Protein AF-0000000067984479 (afdb_homodimer)

Organism: Pisum sativum (NCBI:txid3888)

Secondary structure (DSSP, 8-state):
-GGGG---TTBPPEEEEEEETTEEEEEEPPPSS-BHHHHHTSTTGGGG--HHHHHHHHHHHHHHHHIIIIISSSEEE-S---GGGEEE-TT--EEE---TT-EEE-TT--EEE-SEEEEETTT--HHHHHH-EEEHHHHHHHHHHHHHHHHHT--STT---TTT-B-HHHHHHHHHHTT-GGGGS-GGGTTSPPPHHHHHHHHHHHHHTBSSGGGSPPHHHHHHHHH--SPPPPP-PBTT-B--------------------------------/-GGGG---TTBPPEEEEEEETTEEEEEEPPPSS-BHHHHHTSTTGGGG--HHHHHHHHHHHHHHHHIIIIISSSEEE-S---GGGEEE-TT--EEE---TT-EEE-TT--EEE-SEEEEETTT--HHHHHH-EEEHHHHHHHHHHHHHHHHHT--STT---TTT-B-HHHHHHHHHHTT-GGGGS-GGGTTSPPPHHHHHHHHHHHHHTBSSGGGSPPHHHHHHHHH--SPPPPP-PBTT-B--------------------------------

Foldseek 3Di:
DVVQPDDDPQAFHFPDWDDDPNWIDTDTDDAPFAFQLVQLQDPPSVVVQDPVLLLQQLLSVLVVLCCCQPVDPWNKAQLEDARRQWGAHPVGHTHGHDSRVMDTDDDPDFKDADPDQDYDPQQAAPCCVPGRMDGSLRVLQSSLQRLLCNFQSDHQPPDQPPVAQWGSLLVCVVCVVVVNNVVSGHPVQPPHDDDPLSVLSSQLSLQSQARDSVSHDHSVVSSCSSPHDDDDDGHDRGGPTHDPCPVPPPPPPPPPPPPPPPPPPPDPPPPDDD/DVVQPDDDPQAFHFPDWDDDPNWIDTDTDDAPFAFQLVQLQDPPSVVVQDPVLLLQQLLSVLVVLCCCCPVDPWNKAQLEDARRQWGAHPVGHTHGHDSRVMDTDDDPDFKDADPDQDYDPQQAAPCCVPGRMDGSLRVLQSSLQRLLCNFQSDHQPPDQPPVAQWGSLLVCVVCVVVVNNNVSGHPVQPPHDDDPLSVLSSQLSLQSQARDSVSHDHSVVSSCSSPHDDDDDGHDRGGPTHDPCPVPPPPPPPPPPPPPPPPPPPDPPPPDDD

pLDDT: mean 80.52, std 23.05, range [19.08, 98.81]

Nearest PDB structures (foldseek):
  4q5j-assembly1_A  TM=9.055E-01  e=5.751E-19  Arabidopsis thaliana
  4oh4-assembly1_A  TM=8.997E-01  e=2.275E-18  Arabidopsis thaliana
  4oh4-assembly2_B  TM=9.023E-01  e=2.722E-18  Arabidopsis thaliana
  4q5j-assembly2_B  TM=9.015E-01  e=1.844E-17  Arabidopsis thaliana
  3hgk-assembly3_C  TM=8.272E-01  e=3.779E-17  Solanum pimpinellifolium

Structure (mmCIF, N/CA/C/O backbone):
data_AF-0000000067984479-model_v1
#
loop_
_entity.id
_entity.type
_entity.pdbx_description
1 polymer 'non-specific serine/threonine protein kinase'
#
loop_
_atom_site.group_PDB
_atom_site.id
_atom_site.type_symbol
_atom_site.label_atom_id
_atom_site.label_alt_id
_atom_site.label_comp_id
_atom_site.label_asym_id
_atom_site.label_entity_id
_atom_site.label_seq_id
_atom_site.pdbx_PDB_ins_code
_atom_site.Cartn_x
_atom_site.Cartn_y
_atom_site.Cartn_z
_atom_site.occupancy
_atom_site.B_iso_or_equiv
_atom_site.auth_seq_id
_atom_site.auth_comp_id
_atom_site.auth_asym_id
_atom_site.auth_atom_id
_atom_site.pdbx_PDB_model_num
ATOM 1 N N . MET A 1 1 ? -10.445 -18.578 15.438 1 46.03 1 MET A N 1
ATOM 2 C CA . MET A 1 1 ? -11.156 -19.844 15.523 1 46.03 1 MET A CA 1
ATOM 3 C C . MET A 1 1 ? -11.531 -20.359 14.141 1 46.03 1 MET A C 1
ATOM 5 O O . MET A 1 1 ? -11.406 -21.562 13.859 1 46.03 1 MET A O 1
ATOM 9 N N . LEU A 1 2 ? -12.117 -19.531 13.297 1 50.09 2 LEU A N 1
ATOM 10 C CA . LEU A 1 2 ? -12.797 -19.953 12.086 1 50.09 2 LEU A CA 1
ATOM 11 C C . LEU A 1 2 ? -11.812 -20.547 11.086 1 50.09 2 LEU A C 1
ATOM 13 O O . LEU A 1 2 ? -12.125 -21.516 10.406 1 50.09 2 LEU A O 1
ATOM 17 N N . MET A 1 3 ? -10.586 -20.188 11.195 1 56.75 3 MET A N 1
ATOM 18 C CA . MET A 1 3 ? -9.688 -20.703 10.164 1 56.75 3 MET A CA 1
ATOM 19 C C . MET A 1 3 ? -9.203 -22.109 10.516 1 56.75 3 MET A C 1
ATOM 21 O O . MET A 1 3 ? -8.703 -22.828 9.648 1 56.75 3 MET A O 1
ATOM 25 N N . ALA A 1 4 ? -9.43 -22.484 11.703 1 58.44 4 ALA A N 1
ATOM 26 C CA . ALA A 1 4 ? -8.922 -23.766 12.188 1 58.44 4 ALA A CA 1
ATOM 27 C C . ALA A 1 4 ? -9.641 -24.922 11.508 1 58.44 4 ALA A C 1
ATOM 29 O O . ALA A 1 4 ? -9.148 -26.062 11.531 1 58.44 4 ALA A O 1
ATOM 30 N N . LYS A 1 5 ? -10.625 -24.641 10.727 1 66.25 5 LYS A N 1
ATOM 31 C CA . LYS A 1 5 ? -11.375 -25.766 10.188 1 66.25 5 LYS A CA 1
ATOM 32 C C . LYS A 1 5 ? -11.117 -25.938 8.695 1 66.25 5 LYS A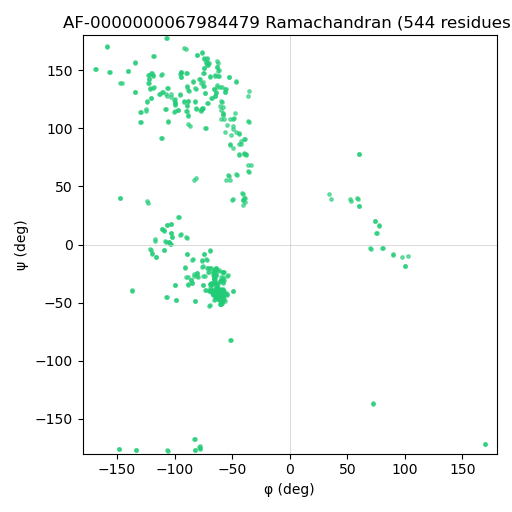 C 1
ATOM 34 O O . LYS A 1 5 ? -11.781 -26.734 8.031 1 66.25 5 LYS A O 1
ATOM 39 N N . LEU A 1 6 ? -10.172 -25.281 8.266 1 74 6 LEU A N 1
ATOM 40 C CA . LEU A 1 6 ? -9.883 -25.406 6.84 1 74 6 LEU A CA 1
ATOM 41 C C . LEU A 1 6 ? -9.062 -26.656 6.555 1 74 6 LEU A C 1
ATOM 43 O O . LEU A 1 6 ? -8.031 -26.875 7.191 1 74 6 LEU A O 1
ATOM 47 N N . GLN A 1 7 ? -9.695 -27.625 5.707 1 77.81 7 GLN A N 1
ATOM 48 C CA . GLN A 1 7 ? -8.969 -28.828 5.289 1 77.81 7 GLN A CA 1
ATOM 49 C C . GLN A 1 7 ? -8.969 -28.953 3.768 1 77.81 7 GLN A C 1
ATOM 51 O O . GLN A 1 7 ? -10.031 -29.031 3.146 1 77.81 7 GLN A O 1
ATOM 56 N N . HIS A 1 8 ? -7.879 -28.891 3.254 1 84.56 8 HIS A N 1
ATOM 57 C CA . HIS A 1 8 ? -7.664 -29.062 1.821 1 84.56 8 HIS A CA 1
ATOM 58 C C . HIS A 1 8 ? -6.23 -29.484 1.523 1 84.56 8 HIS A C 1
ATOM 60 O O . HIS A 1 8 ? -5.297 -29.047 2.205 1 84.56 8 HIS A O 1
ATOM 66 N N . ARG A 1 9 ? -6.078 -30.234 0.486 1 87.19 9 ARG A N 1
ATOM 67 C CA . ARG A 1 9 ? -4.773 -30.797 0.18 1 87.19 9 ARG A CA 1
ATOM 68 C C . ARG A 1 9 ? -3.766 -29.719 -0.174 1 87.19 9 ARG A C 1
ATOM 70 O O . ARG A 1 9 ? -2.557 -29.906 -0.047 1 87.19 9 ARG A O 1
ATOM 77 N N . ASN A 1 10 ? -4.215 -28.594 -0.599 1 91.19 10 ASN A N 1
ATOM 78 C CA . ASN A 1 10 ? -3.311 -27.516 -1.013 1 91.19 10 ASN A CA 1
ATOM 79 C C . ASN A 1 10 ? -3.277 -26.391 0.01 1 91.19 10 ASN A C 1
ATOM 81 O O . ASN A 1 10 ? -2.873 -25.266 -0.31 1 91.19 10 ASN A O 1
ATOM 85 N N . LEU A 1 11 ? -3.729 -26.625 1.222 1 88.69 11 LEU A N 1
ATOM 86 C CA . LEU A 1 11 ? -3.619 -25.719 2.352 1 88.69 11 LEU A CA 1
ATOM 87 C C . LEU A 1 11 ? -2.887 -26.375 3.516 1 88.69 11 LEU A C 1
ATOM 89 O O . LEU A 1 11 ? -3.07 -27.562 3.777 1 88.69 11 LEU A O 1
ATOM 93 N N . VAL A 1 12 ? -2.115 -25.516 4.133 1 86.56 12 VAL A N 1
ATOM 94 C CA . VAL A 1 12 ? -1.532 -26.047 5.359 1 86.56 12 VAL A CA 1
ATOM 95 C C . VAL A 1 12 ? -2.621 -26.234 6.414 1 86.56 12 VAL A C 1
ATOM 97 O O . VAL A 1 12 ? -3.57 -25.438 6.477 1 86.56 12 VAL A O 1
ATOM 100 N N . LYS A 1 13 ? -2.408 -27.219 7.109 1 77.31 13 LYS A N 1
ATOM 101 C CA . LYS A 1 13 ? -3.357 -27.453 8.195 1 77.31 13 LYS A CA 1
ATOM 102 C C . LYS A 1 13 ? -3.109 -26.484 9.352 1 77.31 13 LYS A C 1
ATOM 104 O O . LYS A 1 13 ? -1.99 -26.391 9.859 1 77.31 13 LYS A O 1
ATOM 109 N N . LEU A 1 14 ? -4.137 -25.656 9.617 1 73.44 14 LEU A N 1
ATOM 110 C CA . LEU A 1 14 ? -4.027 -24.75 10.758 1 73.44 14 LEU A CA 1
ATOM 111 C C . LEU A 1 14 ? -4.254 -25.516 12.07 1 73.44 14 LEU A C 1
ATOM 113 O O . LEU A 1 14 ? -5.301 -26.125 12.258 1 73.44 14 LEU A O 1
ATOM 117 N N . LEU A 1 15 ? -3.256 -25.562 12.898 1 71.25 15 LEU A N 1
ATOM 118 C CA . LEU A 1 15 ? -3.322 -26.312 14.141 1 71.25 15 LEU A CA 1
ATOM 119 C C . LEU A 1 15 ? -3.883 -25.453 15.273 1 71.25 15 LEU A C 1
ATOM 121 O O . LEU A 1 15 ? -4.512 -25.984 16.203 1 71.25 15 LEU A O 1
ATOM 125 N N . GLY A 1 16 ? -3.576 -24.125 15.266 1 64.69 16 GLY A N 1
ATOM 126 C CA . GLY A 1 16 ? -4.066 -23.234 16.312 1 64.69 16 GLY A CA 1
ATOM 127 C C . GLY A 1 16 ? -3.85 -21.766 15.992 1 64.69 16 GLY A C 1
ATOM 128 O O . GLY A 1 16 ? -3.23 -21.422 14.984 1 64.69 16 GLY A O 1
ATOM 129 N N . CYS A 1 17 ? -4.801 -20.953 16.562 1 61.59 17 CYS A N 1
ATOM 130 C CA . CYS A 1 17 ? -4.664 -19.5 16.406 1 61.59 17 CYS A CA 1
ATOM 131 C C . CYS A 1 17 ? -4.633 -18.797 17.75 1 61.59 17 CYS A C 1
ATOM 133 O O . CYS A 1 17 ? -5.324 -19.219 18.688 1 61.59 17 CYS A O 1
ATOM 135 N N . SER A 1 18 ? -3.561 -18.078 17.953 1 59.88 18 SER A N 1
ATOM 136 C CA . SER A 1 18 ? -3.541 -17.234 19.141 1 59.88 18 SER A CA 1
ATOM 137 C C . SER A 1 18 ? -3.691 -15.766 18.766 1 59.88 18 SER A C 1
ATOM 139 O O . SER A 1 18 ? -3.145 -15.312 17.766 1 59.88 18 SER A O 1
ATOM 141 N N . ILE A 1 19 ? -4.797 -15.148 19.219 1 56.5 19 ILE A N 1
ATOM 142 C CA . ILE A 1 19 ? -4.996 -13.727 18.969 1 56.5 19 ILE A CA 1
ATOM 143 C C . ILE A 1 19 ? -4.332 -12.898 20.062 1 56.5 19 ILE A C 1
ATOM 145 O O . ILE A 1 19 ? -4.578 -13.125 21.25 1 56.5 19 ILE A O 1
ATOM 149 N N . HIS A 1 20 ? -3.221 -12.383 19.719 1 50.66 20 HIS A N 1
ATOM 150 C CA . HIS A 1 20 ? -2.625 -11.445 20.672 1 50.66 20 HIS A CA 1
ATOM 151 C C . HIS A 1 20 ? -2.738 -10.008 20.172 1 50.66 20 HIS A C 1
ATOM 153 O O . HIS A 1 20 ? -2.131 -9.648 19.156 1 50.66 20 HIS A O 1
ATOM 159 N N . GLN A 1 21 ? -3.205 -9.023 20.859 1 45.97 21 GLN A N 1
ATOM 160 C CA . GLN A 1 21 ? -3.33 -7.598 20.594 1 45.97 21 GLN A CA 1
ATOM 161 C C . GLN A 1 21 ? -3.604 -7.328 19.125 1 45.97 21 GLN A C 1
ATOM 163 O O . GLN A 1 21 ? -2.832 -6.633 18.453 1 45.97 21 GLN A O 1
ATOM 168 N N . GLU A 1 22 ? -4.355 -7.91 18.438 1 52.91 22 GLU A N 1
ATOM 169 C CA . GLU A 1 22 ? -4.934 -7.691 17.109 1 52.91 22 GLU A CA 1
ATOM 170 C C . GLU A 1 22 ? -4.18 -8.469 16.047 1 52.91 22 GLU A C 1
ATOM 172 O O . GLU A 1 22 ? -4.52 -8.406 14.859 1 52.91 22 GLU A O 1
ATOM 177 N N . GLU A 1 23 ? -3.061 -8.938 16.594 1 52.47 23 GLU A N 1
ATOM 178 C CA . GLU A 1 23 ? -2.328 -9.75 15.633 1 52.47 23 GLU A CA 1
ATOM 179 C C . GLU A 1 23 ? -2.664 -11.234 15.797 1 52.47 23 GLU A C 1
ATOM 181 O O . GLU A 1 23 ? -2.828 -11.719 16.922 1 52.47 23 GLU A O 1
ATOM 186 N N . LYS A 1 24 ? -2.984 -11.836 14.805 1 59 24 LYS A N 1
ATOM 187 C CA . LYS A 1 24 ? -3.291 -13.266 14.781 1 59 24 LYS A CA 1
ATOM 188 C C . LYS A 1 24 ? -2.033 -14.094 14.547 1 59 24 LYS A C 1
ATOM 190 O O . LYS A 1 24 ? -1.243 -13.797 13.648 1 59 24 LYS A O 1
ATOM 195 N N . LEU A 1 25 ? -1.608 -14.867 15.703 1 60.25 25 LEU A N 1
ATOM 196 C CA . LEU A 1 25 ? -0.539 -15.844 15.508 1 60.25 25 LEU A CA 1
ATOM 197 C C . LEU A 1 25 ? -1.104 -17.203 15.117 1 60.25 25 LEU A C 1
ATOM 199 O O . LEU A 1 25 ? -1.985 -17.734 15.797 1 60.25 25 LEU A O 1
ATOM 203 N N . LEU A 1 26 ? -0.804 -17.672 13.859 1 66.56 26 LEU A N 1
ATOM 204 C CA . LEU A 1 26 ? -1.312 -18.938 13.336 1 66.56 26 LEU A CA 1
ATOM 205 C C . LEU A 1 26 ? -0.267 -20.031 13.461 1 66.56 26 LEU A C 1
ATOM 207 O O . LEU A 1 26 ? 0.923 -19.797 13.25 1 66.56 26 LEU A O 1
ATOM 211 N N . ILE A 1 27 ? -0.651 -21.109 14.18 1 68.56 27 ILE A N 1
ATOM 212 C CA . ILE A 1 27 ? 0.199 -22.281 14.258 1 68.56 27 ILE A CA 1
ATOM 213 C C . ILE A 1 27 ? -0.255 -23.312 13.227 1 68.56 27 ILE A C 1
ATOM 215 O O . ILE A 1 27 ? -1.434 -23.688 13.18 1 68.56 27 ILE A O 1
ATOM 219 N N . TYR A 1 28 ? 0.717 -23.562 12.242 1 68.06 28 TYR A N 1
ATOM 220 C CA . TYR A 1 28 ? 0.349 -24.547 11.234 1 68.06 28 TYR A CA 1
ATOM 221 C C . TYR A 1 28 ? 1.31 -25.734 11.25 1 68.06 28 TYR A C 1
ATOM 223 O O . TYR A 1 28 ? 2.34 -25.688 11.93 1 68.06 28 TYR A O 1
ATOM 231 N N . GLU A 1 29 ? 0.928 -26.844 10.68 1 71.94 29 GLU A N 1
ATOM 232 C CA . GLU A 1 29 ? 1.737 -28.047 10.562 1 71.94 29 GLU A CA 1
ATOM 233 C C . GLU A 1 29 ? 3.096 -27.75 9.938 1 71.94 29 GLU A C 1
ATOM 235 O O . GLU A 1 29 ? 3.227 -26.812 9.148 1 71.94 29 GLU A O 1
ATOM 240 N N . LEU A 1 30 ? 4.109 -28.469 10.43 1 68.81 30 LEU A N 1
ATOM 241 C CA . LEU A 1 30 ? 5.457 -28.328 9.891 1 68.81 30 LEU A CA 1
A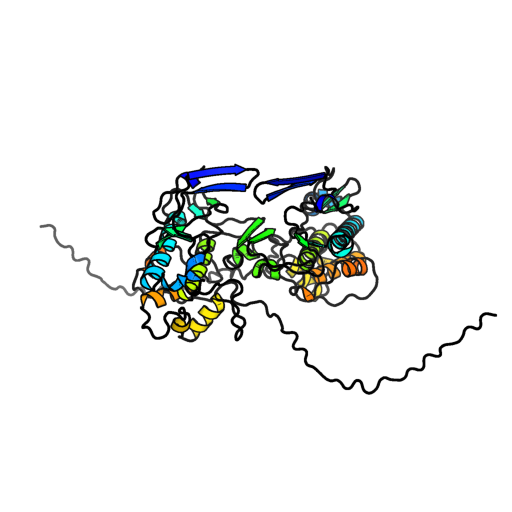TOM 242 C C . LEU A 1 30 ? 5.539 -28.859 8.469 1 68.81 30 LEU A C 1
ATOM 244 O O . LEU A 1 30 ? 5.027 -29.938 8.172 1 68.81 30 LEU A O 1
ATOM 248 N N . MET A 1 31 ? 5.98 -28.109 7.629 1 70.5 31 MET A N 1
ATOM 249 C CA . MET A 1 31 ? 6.203 -28.531 6.25 1 70.5 31 MET A CA 1
ATOM 250 C C . MET A 1 31 ? 7.68 -28.844 6.012 1 70.5 31 MET A C 1
ATOM 252 O O . MET A 1 31 ? 8.547 -28.016 6.285 1 70.5 31 MET A O 1
ATOM 256 N N . PRO A 1 32 ? 7.828 -30.078 5.539 1 68.5 32 PRO A N 1
ATOM 257 C CA . PRO A 1 32 ? 9.203 -30.578 5.445 1 68.5 32 PRO A CA 1
ATOM 258 C C . PRO A 1 32 ? 10.078 -29.703 4.547 1 68.5 32 PRO A C 1
ATOM 260 O O . PRO A 1 32 ? 11.273 -29.531 4.824 1 68.5 32 PRO A O 1
ATOM 263 N N . ASN A 1 33 ? 9.383 -29.375 3.359 1 74.62 33 ASN A N 1
ATOM 264 C CA . ASN A 1 33 ? 10.195 -28.562 2.461 1 74.62 33 ASN A CA 1
ATOM 265 C C . ASN A 1 33 ? 10.008 -27.062 2.725 1 74.62 33 ASN A C 1
ATOM 267 O O . ASN A 1 33 ? 9.109 -26.672 3.469 1 74.62 33 ASN A O 1
ATOM 271 N N . ARG A 1 34 ? 10.836 -26.328 2.156 1 87.25 34 ARG A N 1
ATOM 272 C CA . ARG A 1 34 ? 10.828 -24.891 2.32 1 87.25 34 ARG A CA 1
ATOM 273 C C . ARG A 1 34 ? 9.805 -24.234 1.388 1 87.25 34 ARG A C 1
ATOM 275 O O . ARG A 1 34 ? 8.953 -24.922 0.817 1 87.25 34 ARG A O 1
ATOM 282 N N . SER A 1 35 ? 9.75 -23.109 1.384 1 94.38 35 SER A N 1
ATOM 283 C CA . SER A 1 35 ? 8.805 -22.328 0.594 1 94.38 35 SER A CA 1
ATOM 284 C C . SER A 1 35 ? 9.188 -22.312 -0.881 1 94.38 35 SER A C 1
ATOM 286 O O . SER A 1 35 ? 10.336 -22.609 -1.229 1 94.38 35 SER A O 1
ATOM 288 N N . LEU A 1 36 ? 8.195 -22.172 -1.703 1 97.06 36 LEU A N 1
ATOM 289 C CA . LEU A 1 36 ? 8.375 -22.141 -3.15 1 97.06 36 LEU A CA 1
ATOM 290 C C . LEU A 1 36 ? 9.484 -21.156 -3.543 1 97.06 36 LEU A C 1
ATOM 292 O O . LEU A 1 36 ? 10.281 -21.453 -4.434 1 97.06 36 LEU A O 1
ATOM 296 N N . ASP A 1 37 ? 9.562 -19.984 -2.873 1 95.62 37 ASP A N 1
ATOM 297 C CA . ASP A 1 37 ? 10.555 -18.969 -3.217 1 95.62 37 ASP A CA 1
ATOM 298 C C . ASP A 1 37 ? 11.977 -19.484 -2.971 1 95.62 37 ASP A C 1
ATOM 300 O O . ASP A 1 37 ? 12.914 -19.094 -3.658 1 95.62 37 ASP A O 1
ATOM 304 N N . TYR A 1 38 ? 12.086 -20.422 -2.049 1 93.81 38 TYR A N 1
ATOM 305 C CA . TYR A 1 38 ? 13.375 -21.016 -1.719 1 93.81 38 TYR A CA 1
ATOM 306 C C . TYR A 1 38 ? 13.93 -21.812 -2.898 1 93.81 38 TYR A C 1
ATOM 308 O O . TYR A 1 38 ? 15.141 -21.875 -3.1 1 93.81 38 TYR A O 1
ATOM 316 N N . PHE A 1 39 ? 13.109 -22.344 -3.713 1 95.06 39 PHE A N 1
ATOM 317 C CA . PHE A 1 39 ? 13.508 -23.203 -4.828 1 95.06 39 PHE A CA 1
ATOM 318 C C . PHE A 1 39 ? 13.531 -22.406 -6.129 1 95.06 39 PHE A C 1
ATOM 320 O O . PHE A 1 39 ? 14.562 -22.344 -6.809 1 95.06 39 PHE A O 1
ATOM 327 N N . ILE A 1 40 ? 12.508 -21.672 -6.391 1 96.44 40 ILE A N 1
ATOM 328 C CA . ILE A 1 40 ? 12.25 -21.156 -7.734 1 96.44 40 ILE A CA 1
ATOM 329 C C . ILE A 1 40 ? 13.227 -20.031 -8.055 1 96.44 40 ILE A C 1
ATOM 331 O O . ILE A 1 40 ? 13.562 -19.797 -9.219 1 96.44 40 ILE A O 1
ATOM 335 N N . PHE A 1 41 ? 13.727 -19.312 -7 1 94.5 41 PHE A N 1
ATOM 336 C CA . PHE A 1 41 ? 14.562 -18.141 -7.266 1 94.5 41 PHE A CA 1
ATOM 337 C C . PHE A 1 41 ? 16.031 -18.469 -7.02 1 94.5 41 PHE A C 1
ATOM 339 O O . PHE A 1 41 ? 16.906 -17.625 -7.211 1 94.5 41 PHE A O 1
ATOM 346 N N . ASP A 1 42 ? 16.281 -19.656 -6.641 1 94.12 42 ASP A N 1
ATOM 347 C CA . ASP A 1 42 ? 17.672 -20.094 -6.449 1 94.12 42 ASP A CA 1
ATOM 348 C C . ASP A 1 42 ? 18.25 -20.672 -7.742 1 94.12 42 ASP A C 1
ATOM 350 O O . ASP A 1 42 ? 17.594 -21.469 -8.414 1 94.12 42 ASP A O 1
ATOM 354 N N . SER A 1 43 ? 19.453 -20.312 -8.07 1 92.19 43 SER A N 1
ATOM 355 C CA . SER A 1 43 ? 20.078 -20.672 -9.344 1 92.19 43 SER A CA 1
ATOM 356 C C . SER A 1 43 ? 20.297 -22.172 -9.453 1 92.19 43 SER A C 1
ATOM 358 O O . SER A 1 43 ? 20.297 -22.719 -10.555 1 92.19 43 SER A O 1
ATOM 360 N N . THR A 1 44 ? 20.391 -22.891 -8.367 1 93.94 44 THR A N 1
ATOM 361 C CA . THR A 1 44 ? 20.672 -24.312 -8.375 1 93.94 44 THR A CA 1
ATOM 362 C C . THR A 1 44 ? 19.422 -25.109 -8.016 1 93.94 44 THR A C 1
ATOM 364 O O . THR A 1 44 ? 19.047 -26.047 -8.742 1 93.94 44 THR A O 1
ATOM 367 N N . LEU A 1 45 ? 18.703 -24.719 -7.023 1 94.62 45 LEU A N 1
ATOM 368 C CA . LEU A 1 45 ? 17.578 -25.484 -6.5 1 94.62 45 LEU A CA 1
ATOM 369 C C . LEU A 1 45 ? 16.406 -25.469 -7.477 1 94.62 45 LEU A C 1
ATOM 371 O O . LEU A 1 45 ? 15.547 -26.344 -7.438 1 94.62 45 LEU A O 1
ATOM 375 N N . LYS A 1 46 ? 16.422 -24.422 -8.305 1 95.06 46 LYS A N 1
ATOM 376 C CA . LYS A 1 46 ? 15.305 -24.328 -9.242 1 95.06 46 LYS A CA 1
ATOM 377 C C . LYS A 1 46 ? 15.297 -25.5 -10.211 1 95.06 46 LYS A C 1
ATOM 379 O O . LYS A 1 46 ? 14.266 -25.812 -10.82 1 95.06 46 LYS A O 1
ATOM 384 N N . GLU A 1 47 ? 16.391 -26.172 -10.383 1 94.56 47 GLU A N 1
ATOM 385 C CA . GLU A 1 47 ? 16.5 -27.328 -11.266 1 94.56 47 GLU A CA 1
ATOM 386 C C . GLU A 1 47 ? 15.641 -28.484 -10.758 1 94.56 47 GLU A C 1
ATOM 388 O O . GLU A 1 47 ? 15.289 -29.375 -11.523 1 94.56 47 GLU A O 1
ATOM 393 N N . LYS A 1 48 ? 15.336 -28.406 -9.484 1 94.56 48 LYS A N 1
ATOM 394 C CA . LYS A 1 48 ? 14.484 -29.453 -8.898 1 94.56 48 LYS A CA 1
ATOM 395 C C . LYS A 1 48 ? 13.039 -29.297 -9.367 1 94.56 48 LYS A C 1
ATOM 397 O O . LYS A 1 48 ? 12.234 -30.219 -9.211 1 94.56 48 LYS A O 1
ATOM 402 N N . LEU A 1 49 ? 12.727 -28.203 -9.953 1 96.19 49 LEU A N 1
ATOM 403 C CA . LEU A 1 49 ? 11.383 -27.922 -10.445 1 96.19 49 LEU A CA 1
ATOM 404 C C . LEU A 1 49 ? 11.359 -27.891 -11.977 1 96.19 49 LEU A C 1
ATOM 406 O O . LEU A 1 49 ? 11.531 -26.828 -12.578 1 96.19 49 LEU A O 1
ATOM 410 N N . ASP A 1 50 ? 11.094 -29 -12.547 1 94.75 50 ASP A N 1
ATOM 411 C CA . ASP A 1 50 ? 10.961 -29.031 -13.992 1 94.75 50 ASP A CA 1
ATOM 412 C C . ASP A 1 50 ? 9.602 -28.484 -14.43 1 94.75 50 ASP A C 1
ATOM 414 O O . ASP A 1 50 ? 8.82 -28.016 -13.602 1 94.75 50 ASP A O 1
ATOM 418 N N . LEU A 1 51 ? 9.336 -28.547 -15.68 1 95.44 51 LEU A N 1
ATOM 419 C CA . LEU A 1 51 ? 8.141 -27.891 -16.203 1 95.44 51 LEU A CA 1
ATOM 420 C C . LEU A 1 51 ? 6.875 -28.578 -15.688 1 95.44 51 LEU A C 1
ATOM 422 O O . LEU A 1 51 ? 5.887 -27.906 -15.375 1 95.44 51 LEU A O 1
ATOM 426 N N . ALA A 1 52 ? 6.891 -29.859 -15.648 1 95.06 52 ALA A N 1
ATOM 427 C CA . ALA A 1 52 ? 5.738 -30.609 -15.148 1 95.06 52 ALA A CA 1
ATOM 428 C C . ALA A 1 52 ? 5.445 -30.266 -13.695 1 95.06 52 ALA A C 1
ATOM 430 O O . ALA A 1 52 ? 4.293 -30.047 -13.32 1 95.06 52 ALA A O 1
ATOM 431 N N . LYS A 1 53 ? 6.484 -30.266 -12.883 1 96.5 53 LYS A N 1
ATOM 432 C CA . LYS A 1 53 ? 6.328 -29.922 -11.477 1 96.5 53 LYS A CA 1
ATOM 433 C C . LYS A 1 53 ? 5.84 -28.484 -11.312 1 96.5 53 LYS A C 1
ATOM 435 O O . LYS A 1 53 ? 4.996 -28.188 -10.461 1 96.5 53 LYS A O 1
ATOM 440 N N . ARG A 1 54 ? 6.363 -27.578 -12.094 1 97.88 54 ARG A N 1
ATOM 441 C CA . ARG A 1 54 ? 5.934 -26.172 -12.055 1 97.88 54 ARG A CA 1
ATOM 442 C C . ARG A 1 54 ? 4.449 -26.047 -12.375 1 97.88 54 ARG A C 1
ATOM 444 O O . ARG A 1 54 ? 3.725 -25.312 -11.711 1 97.88 54 ARG A O 1
ATOM 451 N N . PHE A 1 55 ? 4.062 -26.828 -13.352 1 97.56 55 PHE A N 1
ATOM 452 C CA . PHE A 1 55 ? 2.645 -26.812 -13.695 1 97.56 55 PHE A CA 1
ATOM 453 C C . PHE A 1 55 ? 1.806 -27.359 -12.547 1 97.56 55 PHE A C 1
ATOM 455 O O . PHE A 1 55 ? 0.763 -26.797 -12.211 1 97.56 55 PHE A O 1
ATOM 462 N N . GLN A 1 56 ? 2.236 -28.422 -11.984 1 97.5 56 GLN A N 1
ATOM 463 C CA . GLN A 1 56 ? 1.526 -29.031 -10.867 1 97.5 56 GLN A CA 1
ATOM 464 C C . GLN A 1 56 ? 1.405 -28.047 -9.695 1 97.5 56 GLN A C 1
ATOM 466 O O . GLN A 1 56 ? 0.363 -27.984 -9.047 1 97.5 56 GLN A O 1
ATOM 471 N N . ILE A 1 57 ? 2.445 -27.359 -9.492 1 98.31 57 ILE A N 1
ATOM 472 C CA . ILE A 1 57 ? 2.453 -26.375 -8.414 1 98.31 57 ILE A CA 1
ATOM 473 C C . ILE A 1 57 ? 1.448 -25.266 -8.719 1 98.31 57 ILE A C 1
ATOM 475 O O . ILE A 1 57 ? 0.646 -24.891 -7.855 1 98.31 57 ILE A O 1
ATOM 479 N N . ILE A 1 58 ? 1.457 -24.734 -9.93 1 98.75 58 ILE A N 1
ATOM 480 C CA . ILE A 1 58 ? 0.53 -23.688 -10.344 1 98.75 58 ILE A CA 1
ATOM 481 C C . ILE A 1 58 ? -0.908 -24.172 -10.164 1 98.75 58 ILE A C 1
ATOM 483 O O . ILE A 1 58 ? -1.73 -23.469 -9.562 1 98.75 58 ILE A O 1
ATOM 487 N N . ASP A 1 59 ? -1.137 -25.328 -10.617 1 98.31 59 ASP A N 1
ATOM 488 C CA . ASP A 1 59 ? -2.475 -25.906 -10.539 1 98.31 59 ASP A CA 1
ATOM 489 C C . ASP A 1 59 ? -2.889 -26.125 -9.086 1 98.31 59 ASP A C 1
ATOM 491 O O . ASP A 1 59 ? -4.031 -25.844 -8.711 1 98.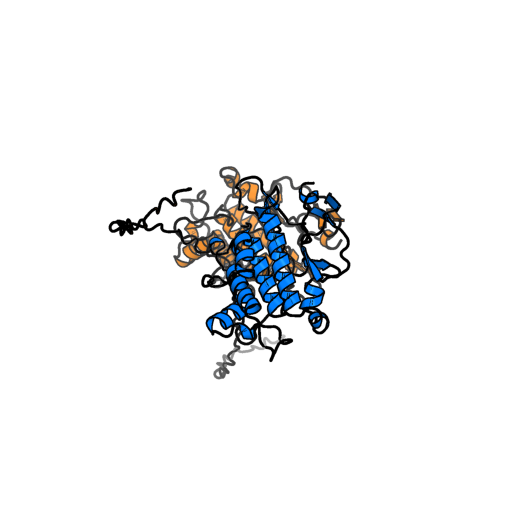31 59 ASP A O 1
ATOM 495 N N . GLY A 1 60 ? -2.002 -26.641 -8.312 1 98.12 60 GLY A N 1
ATOM 496 C CA . GLY A 1 60 ? -2.285 -26.859 -6.906 1 98.12 60 GLY A CA 1
ATOM 497 C C . GLY A 1 60 ? -2.635 -25.594 -6.16 1 98.12 60 GLY A C 1
ATOM 498 O O . GLY A 1 60 ? -3.564 -25.578 -5.352 1 98.12 60 GLY A O 1
ATOM 499 N N . ILE A 1 61 ? -1.899 -24.516 -6.418 1 98.56 61 ILE A N 1
ATOM 500 C CA . ILE A 1 61 ? -2.189 -23.234 -5.785 1 98.56 61 ILE A CA 1
ATOM 501 C C . ILE A 1 61 ? -3.578 -22.766 -6.203 1 98.56 61 ILE A C 1
ATOM 503 O O . ILE A 1 61 ? -4.359 -22.297 -5.367 1 98.56 61 ILE A O 1
ATOM 507 N N . ALA A 1 62 ? -3.859 -22.891 -7.484 1 98.62 62 ALA A N 1
ATOM 508 C CA . ALA A 1 62 ? -5.16 -22.469 -8 1 98.62 62 ALA A CA 1
ATOM 509 C C . ALA A 1 62 ? -6.293 -23.219 -7.293 1 98.62 62 ALA A C 1
ATOM 511 O O . ALA A 1 62 ? -7.293 -22.609 -6.902 1 98.62 62 ALA A O 1
ATOM 512 N N . ARG A 1 63 ? -6.152 -24.453 -7.141 1 97.25 63 ARG A N 1
ATOM 513 C CA . ARG A 1 63 ? -7.176 -25.281 -6.496 1 97.25 63 ARG A CA 1
ATOM 514 C C . ARG A 1 63 ? -7.324 -24.906 -5.023 1 97.25 63 ARG A C 1
ATOM 516 O O . ARG A 1 63 ? -8.438 -24.906 -4.488 1 97.25 63 ARG A O 1
ATOM 523 N N . GLY A 1 64 ? -6.191 -24.656 -4.387 1 96.62 64 GLY A N 1
ATOM 524 C CA . GLY A 1 64 ? -6.266 -24.188 -3.016 1 96.62 64 GLY A CA 1
ATOM 525 C C . GLY A 1 64 ? -7.043 -22.891 -2.875 1 96.62 64 GLY A C 1
ATOM 526 O O . GLY A 1 64 ? -7.867 -22.75 -1.968 1 96.62 64 GLY A O 1
ATOM 527 N N . LEU A 1 65 ? -6.801 -21.969 -3.773 1 97.56 65 LEU A N 1
ATOM 528 C CA . LEU A 1 65 ? -7.496 -20.688 -3.748 1 97.56 65 LEU A CA 1
ATOM 529 C C . LEU A 1 65 ? -8.977 -20.875 -4.059 1 97.56 65 LEU A C 1
ATOM 531 O O . LEU A 1 65 ? -9.828 -20.188 -3.475 1 97.56 65 LEU A O 1
ATOM 535 N N . LEU A 1 66 ? -9.25 -21.734 -5.039 1 96.5 66 LEU A N 1
ATOM 536 C CA . LEU A 1 66 ? -10.641 -22.047 -5.352 1 96.5 66 LEU A CA 1
ATOM 537 C C . LEU A 1 66 ? -11.383 -22.531 -4.109 1 96.5 66 LEU A C 1
ATOM 539 O O . LEU A 1 66 ? -12.508 -22.094 -3.84 1 96.5 66 LEU A O 1
ATOM 543 N N . TYR A 1 67 ? -10.75 -23.359 -3.361 1 93.31 67 TYR A N 1
ATOM 544 C CA . TYR A 1 67 ? -11.344 -23.859 -2.125 1 93.31 67 TYR A CA 1
ATOM 545 C C . TYR A 1 67 ? -11.617 -22.719 -1.151 1 93.31 67 TYR A C 1
ATOM 547 O O . TYR A 1 67 ? -12.711 -22.625 -0.59 1 93.31 67 TYR A O 1
ATOM 555 N N . LEU A 1 68 ? -10.672 -21.828 -0.964 1 92.5 68 LEU A N 1
ATOM 556 C CA . LEU A 1 68 ? -10.812 -20.703 -0.037 1 92.5 68 LEU A CA 1
ATOM 557 C C . LEU A 1 68 ? -11.938 -19.766 -0.481 1 92.5 68 LEU A C 1
ATOM 559 O O . LEU A 1 68 ? -12.703 -19.281 0.349 1 92.5 68 LEU A O 1
ATOM 563 N N . HIS A 1 69 ? -12.07 -19.594 -1.747 1 93.62 69 HIS A N 1
ATOM 564 C CA . HIS A 1 69 ? -12.969 -18.578 -2.281 1 93.62 69 HIS A CA 1
ATOM 565 C C . HIS A 1 69 ? -14.391 -19.109 -2.41 1 93.62 69 HIS A C 1
ATOM 567 O O . HIS A 1 69 ? -15.352 -18.344 -2.336 1 93.62 69 HIS A O 1
ATOM 573 N N . GLN A 1 70 ? -14.508 -20.359 -2.639 1 89.81 70 GLN A N 1
ATOM 574 C CA . GLN A 1 70 ? -15.82 -20.797 -3.09 1 89.81 70 GLN A CA 1
ATOM 575 C C . GLN A 1 70 ? -16.234 -22.094 -2.398 1 89.81 70 GLN A C 1
ATOM 577 O O . GLN A 1 70 ? -17.406 -22.281 -2.08 1 89.81 70 GLN A O 1
ATOM 582 N N . ASP A 1 71 ? -15.344 -23.031 -2.184 1 88.12 71 ASP A N 1
ATOM 583 C CA . ASP A 1 71 ? -15.711 -24.391 -1.809 1 88.12 71 ASP A CA 1
ATOM 584 C C . ASP A 1 71 ? -15.781 -24.547 -0.291 1 88.12 71 ASP A C 1
ATOM 586 O O . ASP A 1 71 ? -16.375 -25.484 0.217 1 88.12 71 ASP A O 1
ATOM 590 N N . SER A 1 72 ? -15.148 -23.656 0.402 1 82.44 72 SER A N 1
ATOM 591 C CA . SER A 1 72 ? -15.227 -23.719 1.857 1 82.44 72 SER A CA 1
ATOM 592 C C . SER A 1 72 ? -16.531 -23.109 2.361 1 82.44 72 SER A C 1
ATOM 594 O O . SER A 1 72 ? -17.266 -22.453 1.602 1 82.44 72 SER A O 1
ATOM 596 N N . ARG A 1 73 ? -16.859 -23.406 3.564 1 78.94 73 ARG A N 1
ATOM 597 C CA . ARG A 1 73 ? -18.078 -22.875 4.164 1 78.94 73 ARG A CA 1
ATOM 598 C C . ARG A 1 73 ? -18.062 -21.344 4.211 1 78.94 73 ARG A C 1
ATOM 600 O O . ARG A 1 73 ? -19.094 -20.703 4.035 1 78.94 73 ARG A O 1
ATOM 607 N N . LEU A 1 74 ? -16.891 -20.922 4.344 1 79.62 74 LEU A N 1
ATOM 608 C CA . LEU A 1 74 ? -16.703 -19.469 4.379 1 79.62 74 LEU A CA 1
ATOM 609 C C . LEU A 1 74 ? -15.828 -19.016 3.223 1 79.62 74 LEU A C 1
ATOM 611 O O . LEU A 1 74 ? -14.938 -19.734 2.781 1 79.62 74 LEU A O 1
ATOM 615 N N . ARG A 1 75 ? -16.188 -17.859 2.781 1 87.31 75 ARG A N 1
ATOM 616 C CA . ARG A 1 75 ? -15.312 -17.25 1.792 1 87.31 75 ARG A CA 1
ATOM 617 C C . ARG A 1 75 ? -14.133 -16.547 2.463 1 87.31 75 ARG A C 1
ATOM 619 O O . ARG A 1 75 ? -14.32 -15.688 3.328 1 87.31 75 ARG A O 1
ATOM 626 N N . ILE A 1 76 ? -13 -16.953 2.07 1 89.69 76 ILE A N 1
ATOM 627 C CA . ILE A 1 76 ? -11.797 -16.422 2.707 1 89.69 76 ILE A CA 1
ATOM 628 C C . ILE A 1 76 ? -10.922 -15.734 1.664 1 89.69 76 ILE A C 1
ATOM 630 O O . ILE A 1 76 ? -10.609 -16.312 0.619 1 89.69 76 ILE A O 1
ATOM 634 N N . ILE A 1 77 ? -10.578 -14.523 1.916 1 93.12 77 ILE A N 1
ATOM 635 C CA . ILE A 1 77 ? -9.594 -13.789 1.126 1 93.12 77 ILE A CA 1
ATOM 636 C C . ILE A 1 77 ? -8.242 -13.805 1.839 1 93.12 77 ILE A C 1
ATOM 638 O O . ILE A 1 77 ? -8.133 -13.359 2.984 1 93.12 77 ILE A O 1
ATOM 642 N N . HIS A 1 78 ? -7.18 -14.312 1.265 1 93.06 78 HIS A N 1
ATOM 643 C CA . HIS A 1 78 ? -5.887 -14.539 1.902 1 93.06 78 HIS A CA 1
ATOM 644 C C . HIS A 1 78 ? -5.184 -13.219 2.201 1 93.06 78 HIS A C 1
ATOM 646 O O . HIS A 1 78 ? -4.73 -12.992 3.326 1 93.06 78 HIS A O 1
ATOM 652 N N . ARG A 1 79 ? -5.047 -12.305 1.102 1 94.06 79 ARG A N 1
ATOM 653 C CA . ARG A 1 79 ? -4.59 -10.922 1.175 1 94.06 79 ARG A CA 1
ATOM 654 C C . ARG A 1 79 ? -3.07 -10.852 1.24 1 94.06 79 ARG A C 1
ATOM 656 O O . ARG A 1 79 ? -2.49 -9.766 1.182 1 94.06 79 ARG A O 1
ATOM 663 N N . ASP A 1 80 ? -2.4 -12.008 1.286 1 94.19 80 ASP A N 1
ATOM 664 C CA . ASP A 1 80 ? -0.941 -11.992 1.301 1 94.19 80 ASP A CA 1
ATOM 665 C C . ASP A 1 80 ? -0.376 -13.219 0.583 1 94.19 80 ASP A C 1
ATOM 667 O O . ASP A 1 80 ? 0.537 -13.875 1.088 1 94.19 80 ASP A O 1
ATOM 671 N N . LEU A 1 81 ? -0.982 -13.562 -0.484 1 96.38 81 LEU A N 1
ATOM 672 C CA . LEU A 1 81 ? -0.512 -14.664 -1.31 1 96.38 81 LEU A CA 1
ATOM 673 C C . LEU A 1 81 ? 0.773 -14.297 -2.041 1 96.38 81 LEU A C 1
ATOM 675 O O . LEU A 1 81 ? 0.826 -13.273 -2.727 1 96.38 81 LEU A O 1
ATOM 679 N N . LYS A 1 82 ? 1.831 -15.055 -1.837 1 96.38 82 LYS A N 1
ATOM 680 C CA . LYS A 1 82 ? 3.146 -14.883 -2.445 1 96.38 82 LYS A CA 1
ATOM 681 C C . LYS A 1 82 ? 3.943 -16.188 -2.414 1 96.38 82 LYS A C 1
ATOM 683 O O . LYS A 1 82 ? 3.549 -17.141 -1.75 1 96.38 82 LYS A O 1
ATOM 688 N N . THR A 1 83 ? 5.008 -16.219 -3.064 1 97 83 THR A N 1
ATOM 689 C CA . THR A 1 83 ? 5.773 -17.438 -3.227 1 97 83 THR A CA 1
ATOM 690 C C . THR A 1 83 ? 6.328 -17.922 -1.885 1 97 83 THR A C 1
ATOM 692 O O . THR A 1 83 ? 6.465 -19.125 -1.651 1 97 83 THR A O 1
ATOM 695 N N . SER A 1 84 ? 6.582 -16.953 -0.962 1 94.38 84 SER A N 1
ATOM 696 C CA . SER A 1 84 ? 7.141 -17.344 0.333 1 94.38 84 SER A CA 1
ATOM 697 C C . SER A 1 84 ? 6.074 -17.953 1.233 1 94.38 84 SER A C 1
ATOM 699 O O . SER A 1 84 ? 6.395 -18.578 2.248 1 94.38 84 SER A O 1
ATOM 701 N N . ASN A 1 85 ? 4.828 -17.781 0.837 1 93.44 85 ASN A N 1
ATOM 702 C CA . ASN A 1 85 ? 3.727 -18.328 1.622 1 93.44 85 ASN A CA 1
ATOM 703 C C . ASN A 1 85 ? 3.156 -19.594 0.98 1 93.44 85 ASN A C 1
ATOM 705 O O . ASN A 1 85 ? 2.053 -20.016 1.319 1 93.44 85 ASN A O 1
ATOM 709 N N . ILE A 1 86 ? 3.85 -20.094 -0.015 1 96.69 86 ILE A N 1
ATOM 710 C CA . ILE A 1 86 ? 3.566 -21.406 -0.614 1 96.69 86 ILE A CA 1
ATOM 711 C C . ILE A 1 86 ? 4.621 -22.406 -0.174 1 96.69 86 ILE A C 1
ATOM 713 O O . ILE A 1 86 ? 5.758 -22.391 -0.655 1 96.69 86 ILE A O 1
ATOM 717 N N . LEU A 1 87 ? 4.199 -23.266 0.695 1 94 87 LEU A N 1
ATOM 718 C CA . LEU A 1 87 ? 5.102 -24.328 1.141 1 94 87 LEU A CA 1
ATOM 719 C C . LEU A 1 87 ? 4.977 -25.562 0.255 1 94 87 LEU A C 1
ATOM 721 O O . LEU A 1 87 ? 3.91 -25.812 -0.312 1 94 87 LEU A O 1
ATOM 725 N N . LEU A 1 88 ? 6.078 -26.234 0.115 1 93.94 88 LEU A N 1
ATOM 726 C CA . LEU A 1 88 ? 6.09 -27.469 -0.678 1 93.94 88 LEU A CA 1
ATOM 727 C C . LEU A 1 88 ? 6.289 -28.688 0.211 1 93.94 88 LEU A C 1
ATOM 729 O O . LEU A 1 88 ? 7.18 -28.703 1.062 1 93.94 88 LEU A O 1
ATOM 733 N N . ASP A 1 89 ? 5.477 -29.688 0.036 1 89.94 89 ASP A N 1
ATOM 734 C CA . ASP A 1 89 ? 5.641 -30.906 0.815 1 89.94 89 ASP A CA 1
ATOM 735 C C . ASP A 1 89 ? 6.695 -31.828 0.193 1 89.94 89 ASP A C 1
ATOM 737 O O . ASP A 1 89 ? 7.438 -31.406 -0.7 1 89.94 89 ASP A O 1
ATOM 741 N N . ASN A 1 90 ? 6.777 -33.062 0.626 1 88.62 90 ASN A N 1
ATOM 742 C CA . ASN A 1 90 ? 7.824 -34 0.222 1 88.62 90 ASN A CA 1
ATOM 743 C C . ASN A 1 90 ? 7.723 -34.344 -1.262 1 88.62 90 ASN A C 1
ATOM 745 O O . ASN A 1 90 ? 8.719 -34.719 -1.887 1 88.62 90 ASN A O 1
ATOM 749 N N . TYR A 1 91 ? 6.598 -34.25 -1.861 1 89.5 91 TYR A N 1
ATOM 750 C CA . TYR A 1 91 ? 6.375 -34.562 -3.27 1 89.5 91 TYR A CA 1
ATOM 751 C C . TYR A 1 91 ? 6.297 -33.281 -4.102 1 89.5 91 TYR A C 1
ATOM 753 O O . TYR A 1 91 ? 5.836 -33.312 -5.246 1 89.5 91 TYR A O 1
ATOM 761 N N . MET A 1 92 ? 6.574 -32.094 -3.498 1 92.81 92 MET A N 1
ATOM 762 C CA . MET A 1 92 ? 6.629 -30.766 -4.117 1 92.81 92 MET A CA 1
ATOM 763 C C . MET A 1 92 ? 5.227 -30.25 -4.434 1 92.81 92 MET A C 1
ATOM 765 O O . MET A 1 92 ? 5.055 -29.406 -5.32 1 92.81 92 MET A O 1
ATOM 769 N N . ASN A 1 93 ? 4.266 -30.891 -3.688 1 93.5 93 ASN A N 1
ATOM 770 C CA . ASN A 1 93 ? 2.922 -30.328 -3.775 1 93.5 93 ASN A CA 1
ATOM 771 C C . ASN A 1 93 ? 2.807 -29.031 -2.984 1 93.5 93 ASN A C 1
ATOM 773 O O . ASN A 1 93 ? 3.305 -28.938 -1.86 1 93.5 93 ASN A O 1
ATOM 777 N N . PRO A 1 94 ? 2.133 -28.047 -3.621 1 96.44 94 PRO A N 1
ATOM 778 C CA . PRO A 1 94 ? 2.039 -26.75 -2.932 1 96.44 94 PRO A CA 1
ATOM 779 C C . PRO A 1 94 ? 0.979 -26.75 -1.835 1 96.44 94 PRO A C 1
ATOM 781 O O . PRO A 1 94 ? -0.084 -27.359 -1.994 1 96.44 94 PRO A O 1
ATOM 784 N N . ARG A 1 95 ? 1.266 -26.078 -0.734 1 94.31 95 ARG A N 1
ATOM 785 C CA . ARG A 1 95 ? 0.348 -25.812 0.367 1 94.31 95 ARG A CA 1
ATOM 786 C C . ARG A 1 95 ? 0.358 -24.328 0.734 1 94.31 95 ARG A C 1
ATOM 788 O O . ARG A 1 95 ? 1.382 -23.797 1.167 1 94.31 95 ARG A O 1
ATOM 795 N N . ILE A 1 96 ? -0.763 -23.688 0.512 1 94.62 96 ILE A N 1
ATOM 796 C CA . ILE A 1 96 ? -0.881 -22.281 0.865 1 94.62 96 ILE A CA 1
ATOM 797 C C . ILE A 1 96 ? -0.806 -22.125 2.383 1 94.62 96 ILE A C 1
ATOM 799 O O . ILE A 1 96 ? -1.447 -22.875 3.123 1 94.62 96 ILE A O 1
ATOM 803 N N . SER A 1 97 ? -0.009 -21.172 2.82 1 90.69 97 SER A N 1
ATOM 804 C CA . SER A 1 97 ? 0.182 -20.953 4.25 1 90.69 97 SER A CA 1
ATOM 805 C C . SER A 1 97 ? 0.073 -19.469 4.605 1 90.69 97 SER A C 1
ATOM 807 O O . SER A 1 97 ? -0.317 -18.656 3.77 1 90.69 97 SER A O 1
ATOM 809 N N . ASP A 1 98 ? 0.279 -19.109 5.855 1 86.06 98 ASP A N 1
ATOM 810 C CA . ASP A 1 98 ? 0.321 -17.75 6.402 1 86.06 98 ASP A CA 1
ATOM 811 C C . ASP A 1 98 ? -1 -17.031 6.168 1 86.06 98 ASP A C 1
ATOM 813 O O . ASP A 1 98 ? -1.072 -16.109 5.344 1 86.06 98 ASP A O 1
ATOM 817 N N . PHE A 1 99 ? -1.947 -17.344 6.957 1 87.06 99 PHE A N 1
ATOM 818 C CA . PHE A 1 99 ? -3.275 -16.75 6.867 1 87.06 99 PHE A CA 1
ATOM 819 C C . PHE A 1 99 ? -3.418 -15.594 7.848 1 87.06 99 PHE A C 1
ATOM 821 O O . PHE A 1 99 ? -4.527 -15.266 8.273 1 87.06 99 PHE A O 1
ATOM 828 N N . GLY A 1 100 ? -2.314 -15.016 8.227 1 83.38 100 GLY A N 1
ATOM 829 C CA . GLY A 1 100 ? -2.293 -13.938 9.195 1 83.38 100 GLY A CA 1
ATOM 830 C C . GLY A 1 100 ? -3.098 -12.727 8.766 1 83.38 100 GLY A C 1
ATOM 831 O O . GLY A 1 100 ? -3.664 -12.023 9.602 1 83.38 100 GLY A O 1
ATOM 832 N N . LEU A 1 101 ? -3.207 -12.453 7.473 1 86.44 101 LEU A N 1
ATOM 833 C CA . LEU A 1 101 ? -3.902 -11.273 6.961 1 86.44 101 LEU A CA 1
ATOM 834 C C . LEU A 1 101 ? -5.258 -11.656 6.371 1 86.44 101 LEU A C 1
ATOM 836 O O . LEU A 1 101 ? -5.984 -10.805 5.867 1 86.44 101 LEU A O 1
ATOM 840 N N . ALA A 1 102 ? -5.582 -12.891 6.457 1 88.38 102 ALA A N 1
ATOM 841 C CA . ALA A 1 102 ? -6.793 -13.391 5.816 1 88.38 102 ALA A CA 1
ATOM 842 C C . ALA A 1 102 ? -8.039 -12.773 6.445 1 88.38 102 ALA A C 1
ATOM 844 O O . ALA A 1 102 ? -8.039 -12.43 7.629 1 88.38 102 ALA A O 1
ATOM 845 N N . ARG A 1 103 ? -9.016 -12.57 5.625 1 87.44 103 ARG A N 1
ATOM 846 C CA . ARG A 1 103 ? -10.32 -12.086 6.047 1 87.44 103 ARG A CA 1
ATOM 847 C C . ARG A 1 103 ? -11.422 -13.055 5.625 1 87.44 103 ARG A C 1
ATOM 849 O O . ARG A 1 103 ? -11.391 -13.594 4.516 1 87.44 103 ARG A O 1
ATOM 856 N N . THR A 1 104 ? -12.344 -13.211 6.559 1 85.12 104 THR A N 1
ATOM 857 C CA . THR A 1 104 ? -13.469 -14.102 6.289 1 85.12 104 THR A CA 1
ATOM 858 C C . THR A 1 104 ? -14.742 -13.305 6.027 1 85.12 104 THR A C 1
ATOM 860 O O . THR A 1 104 ? -15.008 -12.312 6.707 1 85.12 104 THR A O 1
ATOM 863 N N . PHE A 1 105 ? -15.406 -13.711 5.039 1 81 105 PHE A N 1
ATOM 864 C CA . PHE A 1 105 ? -16.656 -13.047 4.707 1 81 105 PHE A CA 1
ATOM 865 C C . PHE A 1 105 ? -17.812 -14.047 4.727 1 81 105 PHE A C 1
ATOM 867 O O . PHE A 1 105 ? -17.641 -15.211 4.348 1 81 105 PHE A O 1
ATOM 874 N N . ARG A 1 106 ? -18.844 -13.453 5.426 1 73.38 106 ARG A N 1
ATOM 875 C CA . ARG A 1 106 ? -20.078 -14.234 5.402 1 73.38 106 ARG A CA 1
ATOM 876 C C . ARG A 1 106 ? -21 -13.766 4.285 1 73.38 106 ARG A C 1
ATOM 878 O O . ARG A 1 106 ? -21.047 -12.578 3.967 1 73.38 106 ARG A O 1
ATOM 885 N N . GLY A 1 107 ? -21.656 -14.594 3.721 1 61.88 107 GLY A N 1
ATOM 886 C CA . GLY A 1 107 ? -22.703 -14.281 2.762 1 61.88 107 GLY A CA 1
ATOM 887 C C . GLY A 1 107 ? -22.156 -13.773 1.437 1 61.88 107 GLY A C 1
ATOM 888 O O . GLY A 1 107 ? -21.172 -14.297 0.924 1 61.88 107 GLY A O 1
ATOM 889 N N . ASP A 1 108 ? -22.859 -12.641 0.89 1 61.16 108 ASP A N 1
ATOM 890 C CA . ASP A 1 108 ? -22.625 -12.18 -0.473 1 61.16 108 ASP A CA 1
ATOM 891 C C . ASP A 1 108 ? -21.594 -11.047 -0.499 1 61.16 108 ASP A C 1
ATOM 893 O O . ASP A 1 108 ? -21.375 -10.43 -1.542 1 61.16 108 ASP A O 1
ATOM 897 N N . GLN A 1 109 ? -20.984 -10.82 0.675 1 64.44 109 GLN A N 1
ATOM 898 C CA . GLN A 1 109 ? -20.031 -9.719 0.626 1 64.44 109 GLN A CA 1
ATOM 899 C C . GLN A 1 109 ? -18.734 -10.141 -0.046 1 64.44 109 GLN A C 1
ATOM 901 O O . GLN A 1 109 ? -18.141 -11.156 0.327 1 64.44 109 GLN A O 1
ATOM 906 N N . ASP A 1 110 ? -18.438 -9.547 -1.184 1 69.81 110 ASP A N 1
ATOM 907 C CA . ASP A 1 110 ? -17.312 -9.992 -1.996 1 69.81 110 ASP A CA 1
ATOM 908 C C . ASP A 1 110 ? -16.172 -8.969 -1.965 1 69.81 110 ASP A C 1
ATOM 910 O O . ASP A 1 110 ? -15.109 -9.188 -2.559 1 69.81 110 ASP A O 1
ATOM 914 N N . GLU A 1 111 ? -16.406 -7.898 -1.346 1 77.38 111 GLU A N 1
ATOM 915 C CA . GLU A 1 111 ? -15.414 -6.836 -1.347 1 77.38 111 GLU A CA 1
ATOM 916 C C . GLU A 1 111 ? -15.414 -6.07 -0.026 1 77.38 111 GLU A C 1
ATOM 918 O O . GLU A 1 111 ? -16.453 -5.977 0.639 1 77.38 111 GLU A O 1
ATOM 923 N N . SER A 1 112 ? -14.281 -5.781 0.413 1 84.56 112 SER A N 1
ATOM 924 C CA . SER A 1 112 ? -14.148 -4.961 1.615 1 84.56 112 SER A CA 1
ATOM 925 C C . SER A 1 112 ? -13.094 -3.873 1.431 1 84.56 112 SER A C 1
ATOM 927 O O . SER A 1 112 ? -12.312 -3.918 0.483 1 84.56 112 SER A O 1
ATOM 929 N N . LYS A 1 113 ? -13.289 -2.908 2.207 1 84.56 113 LYS A N 1
ATOM 930 C CA . LYS A 1 113 ? -12.328 -1.81 2.225 1 84.56 113 LYS A CA 1
ATOM 931 C C . LYS A 1 113 ? -11.68 -1.674 3.598 1 84.56 113 LYS A C 1
ATOM 933 O O . LYS A 1 113 ? -12.32 -1.897 4.625 1 84.56 113 LYS A O 1
ATOM 938 N N . THR A 1 114 ? -10.383 -1.504 3.531 1 84.81 114 THR A N 1
ATOM 939 C CA . THR A 1 114 ? -9.656 -1.29 4.777 1 84.81 114 THR A CA 1
ATOM 940 C C . THR A 1 114 ? -8.938 0.054 4.758 1 84.81 114 THR A C 1
ATOM 942 O O . THR A 1 114 ? -8.492 0.512 3.703 1 84.81 114 THR A O 1
ATOM 945 N N . ASN A 1 115 ? -8.82 0.677 5.906 1 81.75 115 ASN A N 1
ATOM 946 C CA . ASN A 1 115 ? -8 1.877 6.062 1 81.75 115 ASN A CA 1
ATOM 947 C C . ASN A 1 115 ? -6.531 1.529 6.277 1 81.75 115 ASN A C 1
ATOM 949 O O . ASN A 1 115 ? -5.648 2.332 5.969 1 81.75 115 ASN A O 1
ATOM 953 N N . ARG A 1 116 ? -6.324 0.395 6.809 1 84.75 116 ARG A N 1
ATOM 954 C CA . ARG A 1 116 ? -4.969 -0.057 7.086 1 84.75 116 ARG A CA 1
ATOM 955 C C . ARG A 1 116 ? -4.473 -1.013 6.004 1 84.75 116 ARG A C 1
ATOM 957 O O . ARG A 1 116 ? -5.004 -2.115 5.855 1 84.75 116 ARG A O 1
ATOM 964 N N . LEU A 1 117 ? -3.518 -0.595 5.324 1 86.5 117 LEU A N 1
ATOM 965 C CA . LEU A 1 117 ? -2.943 -1.415 4.262 1 86.5 117 LEU A CA 1
ATOM 966 C C . LEU A 1 117 ? -1.84 -2.316 4.809 1 86.5 117 LEU A C 1
ATOM 968 O O . LEU A 1 117 ? -0.945 -1.849 5.516 1 86.5 117 LEU A O 1
ATOM 972 N N . MET A 1 118 ? -2.033 -3.588 4.574 1 87.62 118 MET A N 1
ATOM 973 C CA . MET A 1 118 ? -1.039 -4.602 4.914 1 87.62 118 MET A CA 1
ATOM 974 C C . MET A 1 118 ? -0.85 -5.586 3.768 1 87.62 118 MET A C 1
ATOM 976 O O . MET A 1 118 ? -1.825 -6.047 3.172 1 87.62 118 MET A O 1
ATOM 980 N N . GLY A 1 119 ? 0.37 -5.836 3.402 1 89.69 119 GLY A N 1
ATOM 981 C CA . GLY A 1 119 ? 0.684 -6.785 2.346 1 89.69 119 GLY A CA 1
ATOM 982 C C . GLY A 1 119 ? 2.135 -6.73 1.906 1 89.69 119 GLY A C 1
ATOM 983 O O . GLY A 1 119 ? 2.973 -6.133 2.584 1 89.69 119 GLY A O 1
ATOM 984 N N . THR A 1 120 ? 2.385 -7.43 0.865 1 91.06 120 THR A N 1
ATOM 985 C CA . THR A 1 120 ? 3.752 -7.496 0.357 1 91.06 120 THR A CA 1
ATOM 986 C C . THR A 1 120 ? 3.854 -6.816 -1.006 1 91.06 120 THR A C 1
ATOM 988 O O . THR A 1 120 ? 3.086 -7.129 -1.919 1 91.06 120 THR A O 1
ATOM 991 N N . TYR A 1 121 ? 4.832 -5.934 -1.073 1 87.62 121 TYR A N 1
ATOM 992 C CA . TYR A 1 121 ? 5.105 -5.23 -2.322 1 87.62 121 TYR A CA 1
ATOM 993 C C . TYR A 1 121 ? 5.352 -6.215 -3.461 1 87.62 121 TYR A C 1
ATOM 995 O O . TYR A 1 121 ? 6.035 -7.227 -3.279 1 87.62 121 TYR A O 1
ATOM 1003 N N . GLY A 1 122 ? 4.676 -5.898 -4.605 1 90.25 122 GLY A N 1
ATOM 1004 C CA . GLY A 1 122 ? 4.871 -6.738 -5.777 1 90.25 122 GLY A CA 1
ATOM 1005 C C . GLY A 1 122 ? 3.75 -7.738 -5.988 1 90.25 122 GLY A C 1
ATOM 1006 O O . GLY A 1 122 ? 3.613 -8.312 -7.07 1 90.25 122 GLY A O 1
ATOM 1007 N N . TYR A 1 123 ? 3.012 -7.953 -4.941 1 94.62 123 TYR A N 1
ATOM 1008 C CA . TYR A 1 123 ? 1.928 -8.922 -5.043 1 94.62 123 TYR A CA 1
ATOM 1009 C C . TYR A 1 123 ? 0.573 -8.25 -4.852 1 94.62 123 TYR A C 1
ATOM 1011 O O . TYR A 1 123 ? -0.471 -8.867 -5.07 1 94.62 123 TYR A O 1
ATOM 1019 N N . MET A 1 124 ? 0.617 -7.008 -4.422 1 92.12 124 MET A N 1
ATOM 1020 C CA . MET A 1 124 ? -0.62 -6.285 -4.145 1 92.12 124 MET A CA 1
ATOM 1021 C C . MET A 1 124 ? -1.215 -5.715 -5.426 1 92.12 124 MET A C 1
ATOM 1023 O O . MET A 1 124 ? -0.503 -5.105 -6.23 1 92.12 124 MET A O 1
ATOM 1027 N N . PRO A 1 125 ? -2.51 -5.898 -5.574 1 92.94 125 PRO A N 1
ATOM 1028 C CA . PRO A 1 125 ? -3.148 -5.324 -6.762 1 92.94 125 PRO A CA 1
ATOM 1029 C C . PRO A 1 125 ? -3.355 -3.816 -6.648 1 92.94 125 PRO A C 1
ATOM 1031 O O . PRO A 1 125 ? -3.303 -3.264 -5.547 1 92.94 125 PRO A O 1
ATOM 1034 N N . PRO A 1 126 ? -3.641 -3.203 -7.781 1 88.75 126 PRO A N 1
ATOM 1035 C CA . PRO A 1 126 ? -3.787 -1.745 -7.797 1 88.75 126 PRO A CA 1
ATOM 1036 C C . PRO A 1 126 ? -4.941 -1.26 -6.922 1 88.75 126 PRO A C 1
ATOM 1038 O O . PRO A 1 126 ? -4.801 -0.271 -6.199 1 88.75 126 PRO A O 1
ATOM 1041 N N . GLU A 1 127 ? -6.113 -1.907 -6.898 1 89.12 127 GLU A N 1
ATOM 1042 C CA . GLU A 1 127 ? -7.273 -1.44 -6.145 1 89.12 127 GLU A CA 1
ATOM 1043 C C . GLU A 1 127 ? -7.012 -1.49 -4.641 1 89.12 127 GLU A C 1
ATOM 1045 O O . GLU A 1 127 ? -7.547 -0.678 -3.885 1 89.12 127 GLU A O 1
ATOM 1050 N N . TYR A 1 128 ? -6.184 -2.398 -4.273 1 90.81 128 TYR A N 1
ATOM 1051 C CA . TYR A 1 128 ? -5.848 -2.512 -2.859 1 90.81 128 TYR A CA 1
ATOM 1052 C C . TYR A 1 128 ? -4.762 -1.514 -2.475 1 90.81 128 TYR A C 1
ATOM 1054 O O . TYR A 1 128 ? -4.91 -0.77 -1.502 1 90.81 128 TYR A O 1
ATOM 1062 N N . ALA A 1 129 ? -3.721 -1.473 -3.248 1 85.62 129 ALA A N 1
ATOM 1063 C CA . ALA A 1 129 ? -2.566 -0.622 -2.969 1 85.62 129 ALA A CA 1
ATOM 1064 C C . ALA A 1 129 ? -2.957 0.854 -2.98 1 85.62 129 ALA A C 1
ATOM 1066 O O . ALA A 1 129 ? -2.443 1.645 -2.186 1 85.62 129 ALA A O 1
ATOM 1067 N N . VAL A 1 130 ? -3.883 1.153 -3.822 1 78.5 130 VAL A N 1
ATOM 1068 C CA . VAL A 1 130 ? -4.184 2.564 -4.039 1 78.5 130 VAL A CA 1
ATOM 1069 C C . VAL A 1 130 ? -5.422 2.959 -3.236 1 78.5 130 VAL A C 1
ATOM 1071 O O . VAL A 1 130 ? -5.48 4.055 -2.676 1 78.5 130 VAL A O 1
ATOM 1074 N N . HIS A 1 131 ? -6.398 1.996 -3.123 1 81.25 131 HIS A N 1
ATOM 1075 C CA . HIS A 1 131 ? -7.684 2.395 -2.559 1 81.25 131 HIS A CA 1
ATOM 1076 C C . HIS A 1 131 ? -7.996 1.606 -1.291 1 81.25 131 HIS A C 1
ATOM 1078 O O . HIS A 1 131 ? -9.023 1.841 -0.647 1 81.25 131 HIS A O 1
ATOM 1084 N N . GLY A 1 132 ? -7.238 0.694 -1.04 1 87.19 132 GLY A N 1
ATOM 1085 C CA . GLY A 1 132 ? -7.496 -0.131 0.13 1 87.19 132 GLY A CA 1
ATOM 1086 C C . GLY A 1 132 ? -8.633 -1.114 -0.073 1 87.19 132 GLY A C 1
ATOM 1087 O O . GLY A 1 132 ? -9.133 -1.702 0.889 1 87.19 132 GLY A O 1
ATOM 1088 N N . SER A 1 133 ? -9.07 -1.228 -1.287 1 89.5 133 SER A N 1
ATOM 1089 C CA . SER A 1 133 ? -10.156 -2.15 -1.604 1 89.5 133 SER A CA 1
ATOM 1090 C C . SER A 1 133 ? -9.617 -3.543 -1.92 1 89.5 133 SER A C 1
ATOM 1092 O O . SER A 1 133 ? -8.625 -3.686 -2.629 1 89.5 133 SER A O 1
ATOM 1094 N N . PHE A 1 134 ? -10.289 -4.555 -1.281 1 92.25 134 PHE A N 1
ATOM 1095 C CA . PHE A 1 134 ? -9.836 -5.902 -1.616 1 92.25 134 PHE A CA 1
ATOM 1096 C C . PHE A 1 134 ? -11.023 -6.855 -1.73 1 92.25 134 PHE A C 1
ATOM 1098 O O . PHE A 1 134 ? -12.086 -6.609 -1.148 1 92.25 134 PHE A O 1
ATOM 1105 N N . SER A 1 135 ? -10.883 -7.812 -2.553 1 94.81 135 SER A N 1
ATOM 1106 C CA . SER A 1 135 ? -11.828 -8.891 -2.834 1 94.81 135 SER A CA 1
ATOM 1107 C C . SER A 1 135 ? -11.102 -10.18 -3.211 1 94.81 135 SER A C 1
ATOM 1109 O O . SER A 1 135 ? -9.875 -10.242 -3.148 1 94.81 135 SER A O 1
ATOM 1111 N N . ILE A 1 136 ? -11.859 -11.164 -3.562 1 95.81 136 ILE A N 1
ATOM 1112 C CA . ILE A 1 136 ? -11.25 -12.414 -4.004 1 95.81 136 ILE A CA 1
ATOM 1113 C C . ILE A 1 136 ? -10.352 -12.148 -5.211 1 95.81 136 ILE A C 1
ATOM 1115 O O . ILE A 1 136 ? -9.375 -12.867 -5.438 1 95.81 136 ILE A O 1
ATOM 1119 N N . LYS A 1 137 ? -10.664 -11.023 -5.91 1 97 137 LYS A N 1
ATOM 1120 C CA . LYS A 1 137 ? -9.891 -10.695 -7.105 1 97 137 LYS A CA 1
ATOM 1121 C C . LYS A 1 137 ? -8.484 -10.219 -6.746 1 97 137 LYS A C 1
ATOM 1123 O O . LYS A 1 137 ? -7.59 -10.234 -7.59 1 97 137 LYS A O 1
ATOM 1128 N N . SER A 1 138 ? -8.344 -9.789 -5.5 1 96.69 138 SER A N 1
ATOM 1129 C CA . SER A 1 138 ? -7.012 -9.43 -5.027 1 96.69 138 SER A CA 1
ATOM 1130 C C . SER A 1 138 ? -6.105 -10.648 -4.945 1 96.69 138 SER A C 1
ATOM 1132 O O . SER A 1 138 ? -4.941 -10.594 -5.355 1 96.69 138 SER A O 1
ATOM 1134 N N . ASP A 1 139 ? -6.684 -11.75 -4.504 1 97.75 139 ASP A N 1
ATOM 1135 C CA . ASP A 1 139 ? -5.945 -13.008 -4.457 1 97.75 139 ASP A CA 1
ATOM 1136 C C . ASP A 1 139 ? -5.641 -13.516 -5.867 1 97.75 139 ASP A C 1
ATOM 1138 O O . ASP A 1 139 ? -4.578 -14.094 -6.109 1 97.75 139 ASP A O 1
ATOM 1142 N N . VAL A 1 140 ? -6.59 -13.242 -6.723 1 98.5 140 VAL A N 1
ATOM 1143 C CA . VAL A 1 140 ? -6.414 -13.664 -8.109 1 98.5 140 VAL A CA 1
ATOM 1144 C C . VAL A 1 140 ? -5.215 -12.938 -8.719 1 98.5 140 VAL A C 1
ATOM 1146 O O . VAL A 1 140 ? -4.41 -13.547 -9.43 1 98.5 140 VAL A O 1
ATOM 1149 N N . PHE A 1 141 ? -5.152 -11.688 -8.406 1 98.06 141 PHE A N 1
ATOM 1150 C CA . PHE A 1 141 ? -4.016 -10.906 -8.883 1 98.06 141 PHE A CA 1
ATOM 1151 C C . PHE A 1 141 ? -2.707 -11.492 -8.367 1 98.06 141 PHE A C 1
ATOM 1153 O O . PHE A 1 141 ? -1.781 -11.734 -9.148 1 98.06 141 PHE A O 1
ATOM 1160 N N . SER A 1 142 ? -2.594 -11.719 -7.102 1 98.06 142 SER A N 1
ATOM 1161 C CA . SER A 1 142 ? -1.39 -12.266 -6.492 1 98.06 142 SER A CA 1
ATOM 1162 C C . SER A 1 142 ? -1.026 -13.617 -7.102 1 98.06 142 SER A C 1
ATOM 1164 O O . SER A 1 142 ? 0.151 -13.906 -7.32 1 98.06 142 SER A O 1
ATOM 1166 N N . PHE A 1 143 ? -2.037 -14.43 -7.391 1 98.75 143 PHE A N 1
ATOM 1167 C CA . PHE A 1 143 ? -1.823 -15.719 -8.047 1 98.75 143 PHE A CA 1
ATOM 1168 C C . PHE A 1 143 ? -1.175 -15.531 -9.414 1 98.75 143 PHE A C 1
ATOM 1170 O O . PHE A 1 143 ? -0.221 -16.234 -9.758 1 98.75 143 PHE A O 1
ATOM 1177 N N . GLY A 1 144 ? -1.741 -14.562 -10.148 1 98.81 144 GLY A N 1
ATOM 1178 C CA . GLY A 1 144 ? -1.159 -14.281 -11.453 1 98.81 144 GLY A CA 1
ATOM 1179 C C . GLY A 1 144 ? 0.308 -13.906 -11.383 1 98.81 144 GLY A C 1
ATOM 1180 O O . GLY A 1 144 ? 1.106 -14.336 -12.219 1 98.81 144 GLY A O 1
ATOM 1181 N N . VAL A 1 145 ? 0.656 -13.125 -10.391 1 97.94 145 VAL A N 1
ATOM 1182 C CA . VAL A 1 145 ? 2.051 -12.75 -10.18 1 97.94 145 VAL A CA 1
ATOM 1183 C C . VAL A 1 145 ? 2.893 -14 -9.938 1 97.94 145 VAL A C 1
ATOM 1185 O O . VAL A 1 145 ? 3.951 -14.172 -10.547 1 97.94 145 VAL A O 1
ATOM 1188 N N . ILE A 1 146 ? 2.4 -14.859 -9.109 1 98.69 146 ILE A N 1
ATOM 1189 C CA . ILE A 1 146 ? 3.111 -16.094 -8.75 1 98.69 146 ILE A CA 1
ATOM 1190 C C . ILE A 1 146 ? 3.314 -16.953 -10 1 98.69 146 ILE A C 1
ATOM 1192 O O . ILE A 1 146 ? 4.391 -17.516 -10.203 1 98.69 146 ILE A O 1
ATOM 1196 N N . VAL A 1 147 ? 2.295 -17.031 -10.82 1 98.75 147 VAL A N 1
ATOM 1197 C CA . VAL A 1 147 ? 2.375 -17.812 -12.047 1 98.75 147 VAL A CA 1
ATOM 1198 C C . VAL A 1 147 ? 3.521 -17.312 -12.914 1 98.75 147 VAL A C 1
ATOM 1200 O O . VAL A 1 147 ? 4.359 -18.094 -13.375 1 98.75 147 VAL A O 1
ATOM 1203 N N . LEU A 1 148 ? 3.602 -16.062 -13.102 1 98.12 148 LEU A N 1
ATOM 1204 C CA . LEU A 1 148 ? 4.625 -15.477 -13.961 1 98.12 148 LEU A CA 1
ATOM 1205 C C . LEU A 1 148 ? 6.012 -15.625 -13.336 1 98.12 148 LEU A C 1
ATOM 1207 O O . LEU A 1 148 ? 7 -15.805 -14.055 1 98.12 148 LEU A O 1
ATOM 1211 N N . GLU A 1 149 ? 6.035 -15.578 -12.047 1 97.94 149 GLU A N 1
ATOM 1212 C CA . GLU A 1 149 ? 7.293 -15.82 -11.344 1 97.94 149 GLU A CA 1
ATOM 1213 C C . GLU A 1 149 ? 7.758 -17.266 -11.531 1 97.94 149 GLU A C 1
ATOM 1215 O O . GLU A 1 149 ? 8.945 -17.516 -11.75 1 97.94 149 GLU A O 1
ATOM 1220 N N . ILE A 1 150 ? 6.812 -18.203 -11.414 1 98.31 150 ILE A N 1
ATOM 1221 C CA . ILE A 1 150 ? 7.145 -19.609 -11.555 1 98.31 150 ILE A CA 1
ATOM 1222 C C . ILE A 1 150 ? 7.664 -19.891 -12.961 1 98.31 150 ILE A C 1
ATOM 1224 O O . ILE A 1 150 ? 8.672 -20.578 -13.133 1 98.31 150 ILE A O 1
ATOM 1228 N N . ILE A 1 151 ? 7.031 -19.344 -13.922 1 97.69 151 ILE A N 1
ATOM 1229 C CA . ILE A 1 151 ? 7.344 -19.609 -15.328 1 97.69 151 ILE A CA 1
ATOM 1230 C C . ILE A 1 151 ? 8.695 -18.984 -15.672 1 97.69 151 ILE A C 1
ATOM 1232 O O . ILE A 1 151 ? 9.508 -19.609 -16.359 1 97.69 151 ILE A O 1
ATOM 1236 N N . SER A 1 152 ? 8.969 -17.812 -15.172 1 96.06 152 SER A N 1
ATOM 1237 C CA . SER A 1 152 ? 10.172 -17.078 -15.547 1 96.06 152 SER A CA 1
ATOM 1238 C C . SER A 1 152 ? 11.344 -17.438 -14.648 1 96.06 152 SER A C 1
ATOM 1240 O O . SER A 1 152 ? 12.5 -17.234 -15.023 1 96.06 152 SER A O 1
ATOM 1242 N N . GLY A 1 153 ? 10.992 -17.812 -13.445 1 96.19 153 GLY A N 1
ATOM 1243 C CA . GLY A 1 153 ? 12.031 -18.031 -12.461 1 96.19 153 GLY A CA 1
ATOM 1244 C C . GLY A 1 153 ? 12.586 -16.75 -11.891 1 96.19 153 GLY A C 1
ATOM 1245 O O . GLY A 1 153 ? 13.68 -16.734 -11.305 1 96.19 153 GLY A O 1
ATOM 1246 N N . ARG A 1 154 ? 11.859 -15.672 -12.086 1 94.38 154 ARG A N 1
ATOM 1247 C CA . ARG A 1 154 ? 12.305 -14.359 -11.641 1 94.38 154 ARG A CA 1
ATOM 1248 C C . ARG A 1 154 ? 11.281 -13.727 -10.703 1 94.38 154 ARG A C 1
ATOM 1250 O O . ARG A 1 154 ? 10.078 -13.867 -10.906 1 94.38 154 ARG A O 1
ATOM 1257 N N . LYS A 1 155 ? 11.836 -12.984 -9.742 1 93.06 155 LYS A N 1
ATOM 1258 C CA . LYS A 1 155 ? 10.961 -12.266 -8.82 1 93.06 155 LYS A CA 1
ATOM 1259 C C . LYS A 1 155 ? 10.375 -11.016 -9.477 1 93.06 155 LYS A C 1
ATOM 1261 O O . LYS A 1 155 ? 11.07 -10.305 -10.203 1 93.06 155 LYS A O 1
ATOM 1266 N N . ASN A 1 156 ? 9.141 -10.781 -9.219 1 91.75 156 ASN A N 1
ATOM 1267 C CA . ASN A 1 156 ? 8.539 -9.539 -9.695 1 91.75 156 ASN A CA 1
ATOM 1268 C C . ASN A 1 156 ? 9.125 -8.328 -8.977 1 91.75 156 ASN A C 1
ATOM 1270 O O . ASN A 1 156 ? 9.414 -7.309 -9.609 1 91.75 156 ASN A O 1
ATOM 1274 N N . ARG A 1 157 ? 9.32 -8.594 -7.684 1 81.31 157 ARG A N 1
ATOM 1275 C CA . ARG A 1 157 ? 9.883 -7.508 -6.887 1 81.31 157 ARG A CA 1
ATOM 1276 C C . ARG A 1 157 ? 11.289 -7.148 -7.355 1 81.31 157 ARG A C 1
ATOM 1278 O O . ARG A 1 157 ? 12.102 -8.031 -7.617 1 81.31 157 ARG A O 1
ATOM 1285 N N . ASN A 1 158 ? 11.617 -5.961 -7.582 1 72.69 158 ASN A N 1
ATOM 1286 C CA . ASN A 1 158 ? 12.945 -5.449 -7.91 1 72.69 158 ASN A CA 1
ATOM 1287 C C . ASN A 1 158 ? 13.383 -5.871 -9.312 1 72.69 158 ASN A C 1
ATOM 1289 O O . ASN A 1 158 ? 14.547 -5.723 -9.672 1 72.69 158 ASN A O 1
ATOM 1293 N N . PHE A 1 159 ? 12.469 -6.727 -9.938 1 76.25 159 PHE A N 1
ATOM 1294 C CA . PHE A 1 159 ? 12.789 -7.027 -11.328 1 76.25 159 PHE A CA 1
ATOM 1295 C C . PHE A 1 159 ? 12.852 -5.746 -12.156 1 76.25 159 PHE A C 1
ATOM 1297 O O . PHE A 1 159 ? 11.992 -4.875 -12.031 1 76.25 159 PHE A O 1
ATOM 1304 N N . TYR A 1 160 ? 14 -5.645 -12.711 1 67.31 160 TYR A N 1
ATOM 1305 C CA . TYR A 1 160 ? 14.18 -4.48 -13.57 1 67.31 160 TYR A CA 1
ATOM 1306 C C . TYR A 1 160 ? 14.727 -4.887 -14.938 1 67.31 160 TYR A C 1
ATOM 1308 O O . TYR A 1 160 ? 15.82 -5.453 -15.031 1 67.31 160 TYR A O 1
ATOM 1316 N N . ASP A 1 161 ? 13.734 -4.805 -15.805 1 67.19 161 ASP A N 1
ATOM 1317 C CA . ASP A 1 161 ? 14.219 -4.93 -17.172 1 67.19 161 ASP A CA 1
ATOM 1318 C C . ASP A 1 161 ? 14.969 -3.674 -17.609 1 67.19 161 ASP A C 1
ATOM 1320 O O . ASP A 1 161 ? 14.359 -2.625 -17.828 1 67.19 161 ASP A O 1
ATOM 1324 N N . HIS A 1 162 ? 16.203 -3.688 -17.594 1 62.62 162 HIS A N 1
ATOM 1325 C CA . HIS A 1 162 ? 17.078 -2.545 -17.828 1 62.62 162 HIS A CA 1
ATOM 1326 C C . HIS A 1 162 ? 16.75 -1.871 -19.156 1 62.62 162 HIS A C 1
ATOM 1328 O O . HIS A 1 162 ? 16.938 -0.661 -19.312 1 62.62 162 HIS A O 1
ATOM 1334 N N . HIS A 1 163 ? 16.234 -2.662 -20 1 66 163 HIS A N 1
ATOM 1335 C CA . HIS A 1 163 ? 16.016 -2.098 -21.328 1 66 163 HIS A CA 1
ATOM 1336 C C . HIS A 1 163 ? 14.695 -1.347 -21.406 1 66 163 HIS A C 1
ATOM 1338 O O . HIS A 1 163 ? 14.609 -0.301 -22.062 1 66 163 HIS A O 1
ATOM 1344 N N . HIS A 1 164 ? 13.719 -1.844 -20.656 1 69.25 164 HIS A N 1
ATOM 1345 C CA . HIS A 1 164 ? 12.383 -1.293 -20.859 1 69.25 164 HIS A CA 1
ATOM 1346 C C . HIS A 1 164 ? 11.828 -0.685 -19.578 1 69.25 164 HIS A C 1
ATOM 1348 O O . HIS A 1 164 ? 10.773 -0.042 -19.594 1 69.25 164 HIS A O 1
ATOM 1354 N N . ASN A 1 165 ? 12.492 -0.786 -18.531 1 75.06 165 ASN A N 1
ATOM 1355 C CA . ASN A 1 165 ? 12.062 -0.251 -17.234 1 75.06 165 ASN A CA 1
ATOM 1356 C C . ASN A 1 165 ? 10.727 -0.837 -16.812 1 75.06 165 ASN A C 1
ATOM 1358 O O . ASN A 1 165 ? 9.812 -0.099 -16.422 1 75.06 165 ASN A O 1
ATOM 1362 N N . LEU A 1 166 ? 10.562 -2.092 -17.062 1 83.06 166 LEU A N 1
ATOM 1363 C CA . LEU A 1 166 ? 9.336 -2.807 -16.719 1 83.06 166 LEU A CA 1
ATOM 1364 C C . LEU A 1 166 ? 9.602 -3.816 -15.602 1 83.06 166 LEU A C 1
ATOM 1366 O O . LEU A 1 166 ? 10.703 -4.344 -15.484 1 83.06 166 LEU A O 1
ATOM 1370 N N . ASN A 1 167 ? 8.602 -3.941 -14.828 1 88.25 167 ASN A N 1
ATOM 1371 C CA . ASN A 1 167 ? 8.672 -5.074 -13.914 1 88.25 167 ASN A CA 1
ATOM 1372 C C . ASN A 1 167 ? 8.32 -6.383 -14.617 1 88.25 167 ASN A C 1
ATOM 1374 O O . ASN A 1 167 ? 8.227 -6.43 -15.844 1 88.25 167 ASN A O 1
ATOM 1378 N N . LEU A 1 168 ? 8.234 -7.438 -13.906 1 93.38 168 LEU A N 1
ATOM 1379 C CA . LEU A 1 168 ? 8.016 -8.75 -14.508 1 93.38 168 LEU A CA 1
ATOM 1380 C C . LEU A 1 168 ? 6.688 -8.789 -15.258 1 93.38 168 LEU A C 1
ATOM 1382 O O . LEU A 1 168 ? 6.598 -9.375 -16.344 1 93.38 168 LEU A O 1
ATOM 1386 N N . LEU A 1 169 ? 5.645 -8.172 -14.688 1 94.5 169 LEU A N 1
ATOM 1387 C CA . LEU A 1 169 ? 4.336 -8.148 -15.336 1 94.5 169 LEU A CA 1
ATOM 1388 C C . LEU A 1 169 ? 4.391 -7.387 -16.656 1 94.5 169 LEU A C 1
ATOM 1390 O O . LEU A 1 169 ? 3.867 -7.852 -17.672 1 94.5 169 LEU A O 1
ATOM 1394 N N . GLY A 1 170 ? 5.055 -6.266 -16.578 1 92.19 170 GLY A N 1
ATOM 1395 C CA . GLY A 1 170 ? 5.23 -5.492 -17.797 1 92.19 170 GLY A CA 1
ATOM 1396 C C . GLY A 1 170 ? 6.047 -6.219 -18.844 1 92.19 170 GLY A C 1
ATOM 1397 O O . GLY A 1 170 ? 5.73 -6.152 -20.031 1 92.19 170 GLY A O 1
ATOM 1398 N N . HIS A 1 171 ? 7.055 -6.844 -18.406 1 93.25 171 HIS A N 1
ATOM 1399 C CA . HIS A 1 171 ? 7.891 -7.617 -19.312 1 93.25 171 HIS A CA 1
ATOM 1400 C C . HIS A 1 171 ? 7.098 -8.742 -19.969 1 93.25 171 HIS A C 1
ATOM 1402 O O . HIS A 1 171 ? 7.172 -8.93 -21.188 1 93.25 171 HIS A O 1
ATOM 1408 N N . ALA A 1 172 ? 6.352 -9.445 -19.219 1 95.81 172 ALA A N 1
ATOM 1409 C CA . ALA A 1 172 ? 5.504 -10.516 -19.734 1 95.81 172 ALA A CA 1
ATOM 1410 C C . ALA A 1 172 ? 4.492 -9.969 -20.75 1 95.81 172 ALA A C 1
ATOM 1412 O O . ALA A 1 172 ? 4.266 -10.578 -21.797 1 95.81 172 ALA A O 1
ATOM 1413 N N . TRP A 1 173 ? 3.951 -8.859 -20.375 1 95.19 173 TRP A N 1
ATOM 1414 C CA . TRP A 1 173 ? 2.963 -8.211 -21.234 1 95.19 173 TRP A CA 1
ATOM 1415 C C . TRP A 1 173 ? 3.584 -7.797 -22.562 1 95.19 173 TRP A C 1
ATOM 1417 O O . TRP A 1 173 ? 3 -8.023 -23.625 1 95.19 173 TRP A O 1
ATOM 1427 N N . ARG A 1 174 ? 4.715 -7.223 -22.516 1 93.75 174 ARG A N 1
ATOM 1428 C CA . ARG A 1 174 ? 5.43 -6.832 -23.719 1 93.75 174 ARG A CA 1
ATOM 1429 C C . ARG A 1 174 ? 5.707 -8.039 -24.609 1 93.75 174 ARG A C 1
ATOM 1431 O O . ARG A 1 174 ? 5.426 -8.016 -25.812 1 93.75 174 ARG A O 1
ATOM 1438 N N . LEU A 1 175 ? 6.246 -9.07 -24.031 1 95 175 LEU A N 1
ATOM 1439 C CA . LEU A 1 175 ? 6.562 -10.281 -24.781 1 95 175 LEU A CA 1
ATOM 1440 C C . LEU A 1 175 ? 5.305 -10.883 -25.406 1 95 175 LEU A C 1
ATOM 1442 O O . LEU A 1 175 ? 5.336 -11.352 -26.547 1 95 175 LEU A O 1
ATOM 1446 N N . TRP A 1 176 ? 4.223 -10.828 -24.656 1 96.19 176 TRP A N 1
ATOM 1447 C CA . TRP A 1 176 ? 2.943 -11.328 -25.156 1 96.19 176 TRP A CA 1
ATOM 1448 C C . TRP A 1 176 ? 2.488 -10.547 -26.375 1 96.19 176 TRP A C 1
ATOM 1450 O O . TRP A 1 176 ? 2.121 -11.141 -27.406 1 96.19 176 TRP A O 1
ATOM 1460 N N . ASN A 1 177 ? 2.57 -9.273 -26.281 1 95.69 177 ASN A N 1
ATOM 1461 C CA . ASN A 1 177 ? 2.146 -8.406 -27.375 1 95.69 177 ASN A CA 1
ATOM 1462 C C . ASN A 1 177 ? 3.033 -8.586 -28.609 1 95.69 177 ASN A C 1
ATOM 1464 O O . ASN A 1 177 ? 2.574 -8.414 -29.75 1 95.69 177 ASN A O 1
ATOM 1468 N N . GLU A 1 178 ? 4.258 -8.961 -28.375 1 95.75 178 GLU A N 1
ATOM 1469 C CA . GLU A 1 178 ? 5.207 -9.172 -29.469 1 95.75 178 GLU A CA 1
ATOM 1470 C C . GLU A 1 178 ? 5.152 -10.609 -29.984 1 95.75 178 GLU A C 1
ATOM 1472 O O . GLU A 1 178 ? 5.984 -11.016 -30.797 1 95.75 178 GLU A O 1
ATOM 1477 N N . ALA A 1 179 ? 4.246 -11.422 -29.516 1 95.44 179 ALA A N 1
ATOM 1478 C CA . ALA A 1 179 ? 4.078 -12.828 -29.891 1 95.44 179 ALA A CA 1
ATOM 1479 C C . ALA A 1 179 ? 5.332 -13.633 -29.562 1 95.44 179 ALA A C 1
ATOM 1481 O O . ALA A 1 179 ? 5.723 -14.523 -30.328 1 95.44 179 ALA A O 1
ATOM 1482 N N . LYS A 1 180 ? 6.02 -13.227 -28.453 1 95.38 180 LYS A N 1
ATOM 1483 C CA . LYS A 1 180 ? 7.227 -13.906 -27.984 1 95.38 180 LYS A CA 1
ATOM 1484 C C . LYS A 1 180 ? 7.074 -14.367 -26.531 1 95.38 180 LYS A C 1
ATOM 1486 O O . LYS A 1 180 ? 8.008 -14.266 -25.734 1 95.38 180 LYS A O 1
ATOM 1491 N N . ALA A 1 181 ? 5.906 -14.805 -26.203 1 95.19 181 ALA A N 1
ATOM 1492 C CA . ALA A 1 181 ? 5.605 -15.18 -24.828 1 95.19 181 ALA A CA 1
ATOM 1493 C C . ALA A 1 181 ? 6.551 -16.266 -24.328 1 95.19 181 ALA A C 1
ATOM 1495 O O . ALA A 1 181 ? 6.891 -16.312 -23.141 1 95.19 181 ALA A O 1
ATOM 1496 N N . GLN A 1 182 ? 7.02 -17.094 -25.234 1 94 182 GLN A N 1
ATOM 1497 C CA . GLN A 1 182 ? 7.895 -18.203 -24.875 1 94 182 GLN A CA 1
ATOM 1498 C C . GLN A 1 182 ? 9.219 -17.703 -24.297 1 94 182 GLN A C 1
ATOM 1500 O O . GLN A 1 182 ? 9.906 -18.422 -23.578 1 94 182 GLN A O 1
ATOM 1505 N N . GLU A 1 183 ? 9.609 -16.453 -24.594 1 94 183 GLU A N 1
ATOM 1506 C CA . GLU A 1 183 ? 10.875 -15.891 -24.125 1 94 183 GLU A CA 1
ATOM 1507 C C . GLU A 1 183 ? 10.812 -15.539 -22.641 1 94 183 GLU A C 1
ATOM 1509 O O . GLU A 1 183 ? 11.836 -15.25 -22.031 1 94 183 GLU A O 1
ATOM 1514 N N . LEU A 1 184 ? 9.609 -15.633 -22.062 1 95.31 184 LEU A N 1
ATOM 1515 C CA . LEU A 1 184 ? 9.453 -15.375 -20.625 1 95.31 184 LEU A CA 1
ATOM 1516 C C . LEU A 1 184 ? 9.969 -16.547 -19.797 1 95.31 184 LEU A C 1
ATOM 1518 O O . LEU A 1 184 ? 10.281 -16.375 -18.625 1 95.31 184 LEU A O 1
ATOM 1522 N N . MET A 1 185 ? 10.102 -17.688 -20.422 1 96.06 185 MET A N 1
ATOM 1523 C CA . MET A 1 185 ? 10.438 -18.922 -19.719 1 96.06 185 MET A CA 1
ATOM 1524 C C . MET A 1 185 ? 11.805 -18.812 -19.047 1 96.06 185 MET A C 1
ATOM 1526 O O . MET A 1 185 ? 12.695 -18.125 -19.562 1 96.06 185 MET A O 1
ATOM 1530 N N . ASP A 1 186 ? 11.922 -19.422 -17.938 1 95.25 186 ASP A N 1
ATOM 1531 C CA . ASP A 1 186 ? 13.188 -19.547 -17.219 1 95.25 186 ASP A CA 1
ATOM 1532 C C . ASP A 1 186 ? 14.305 -19.969 -18.172 1 95.25 186 ASP A C 1
ATOM 1534 O O . ASP A 1 186 ? 14.109 -20.859 -19.016 1 95.25 186 ASP A O 1
ATOM 1538 N N . ASP A 1 187 ? 15.445 -19.406 -17.984 1 92.56 187 ASP A N 1
ATOM 1539 C CA . ASP A 1 187 ? 16.609 -19.688 -18.844 1 92.56 187 ASP A CA 1
ATOM 1540 C C . ASP A 1 187 ? 17 -21.156 -18.75 1 92.56 187 ASP A C 1
ATOM 1542 O O . ASP A 1 187 ? 17.641 -21.688 -19.672 1 92.56 187 ASP A O 1
ATOM 1546 N N . LEU A 1 188 ? 16.641 -21.75 -17.75 1 91.94 188 LEU A N 1
ATOM 1547 C CA . LEU A 1 188 ? 16.906 -23.172 -17.547 1 91.94 188 LEU A CA 1
ATOM 1548 C C . LEU A 1 188 ? 16.328 -24.016 -18.672 1 91.94 188 LEU A C 1
ATOM 1550 O O . LEU A 1 188 ? 16.859 -25.078 -18.984 1 91.94 188 LEU A O 1
ATOM 1554 N N . PHE A 1 189 ? 15.32 -23.469 -19.344 1 92.25 189 PHE A N 1
ATOM 1555 C CA . PHE A 1 189 ? 14.617 -24.266 -20.344 1 92.25 189 PHE A CA 1
ATOM 1556 C C . PHE A 1 189 ? 14.906 -23.75 -21.75 1 92.25 189 PHE A C 1
ATOM 1558 O O . PHE A 1 189 ? 14.164 -24.047 -22.688 1 92.25 189 PHE A O 1
ATOM 1565 N N . HIS A 1 190 ? 15.898 -22.922 -21.797 1 87.25 190 HIS A N 1
ATOM 1566 C CA . HIS A 1 190 ? 16.297 -22.438 -23.109 1 87.25 190 HIS A CA 1
ATOM 1567 C C . HIS A 1 190 ? 16.641 -23.578 -24.047 1 87.25 190 HIS A C 1
ATOM 1569 O O . HIS A 1 190 ? 17.375 -24.5 -23.672 1 87.25 190 HIS A O 1
ATOM 1575 N N . GLY A 1 191 ? 16.109 -23.578 -25.234 1 83 191 GLY A N 1
ATOM 1576 C CA . GLY A 1 191 ? 16.406 -24.594 -26.234 1 83 191 GLY A CA 1
ATOM 1577 C C . GLY A 1 191 ? 15.484 -25.797 -26.172 1 83 191 GLY A C 1
ATOM 1578 O O . GLY A 1 191 ? 15.586 -26.703 -27 1 83 191 GLY A O 1
ATOM 1579 N N . THR A 1 192 ? 14.695 -25.844 -25.156 1 85.31 192 THR A N 1
ATOM 1580 C CA . THR A 1 192 ? 13.742 -26.938 -25.047 1 85.31 192 THR A CA 1
ATOM 1581 C C . THR A 1 192 ? 12.383 -26.547 -25.625 1 85.31 192 THR A C 1
ATOM 1583 O O . THR A 1 192 ? 12.086 -25.359 -25.766 1 85.31 192 THR A O 1
ATOM 1586 N N . THR A 1 193 ? 11.711 -27.531 -26.156 1 87.38 193 THR A N 1
ATOM 1587 C CA . THR A 1 193 ? 10.352 -27.297 -26.625 1 87.38 193 THR A CA 1
ATOM 1588 C C . THR A 1 193 ? 9.43 -26.953 -25.453 1 87.38 193 THR A C 1
ATOM 1590 O O . THR A 1 193 ? 9.391 -27.672 -24.453 1 87.38 193 THR A O 1
ATOM 1593 N N . ILE A 1 194 ? 8.773 -25.938 -25.562 1 87.81 194 ILE A N 1
ATOM 1594 C CA . ILE A 1 194 ? 7.875 -25.484 -24.516 1 87.81 194 ILE A CA 1
ATOM 1595 C C . ILE A 1 194 ? 6.484 -26.078 -24.719 1 87.81 194 ILE A C 1
ATOM 1597 O O . ILE A 1 194 ? 5.852 -25.844 -25.75 1 87.81 194 ILE A O 1
ATOM 1601 N N . PRO A 1 195 ? 6.027 -26.828 -23.75 1 90.88 195 PRO A N 1
ATOM 1602 C CA . PRO A 1 195 ? 4.68 -27.406 -23.859 1 90.88 195 PRO A CA 1
ATOM 1603 C C . PRO A 1 195 ? 3.596 -26.328 -23.938 1 90.88 195 PRO A C 1
ATOM 1605 O O . PRO A 1 195 ? 3.762 -25.234 -23.406 1 90.88 195 PRO A O 1
ATOM 1608 N N . CYS A 1 196 ? 2.551 -26.641 -24.609 1 90.56 196 CYS A N 1
ATOM 1609 C CA . CYS A 1 196 ? 1.427 -25.719 -24.781 1 90.56 196 CYS A CA 1
ATOM 1610 C C . CYS A 1 196 ? 0.846 -25.328 -23.422 1 90.56 196 CYS A C 1
ATOM 1612 O O . CYS A 1 196 ? 0.363 -24.203 -23.25 1 90.56 196 CYS A O 1
ATOM 1614 N N . GLU A 1 197 ? 1.012 -26.25 -22.484 1 92.69 197 GLU A N 1
ATOM 1615 C CA . GLU A 1 197 ? 0.478 -26 -21.141 1 92.69 197 GLU A CA 1
ATOM 1616 C C . GLU A 1 197 ? 1.164 -24.812 -20.484 1 92.69 197 GLU A C 1
ATOM 1618 O O . GL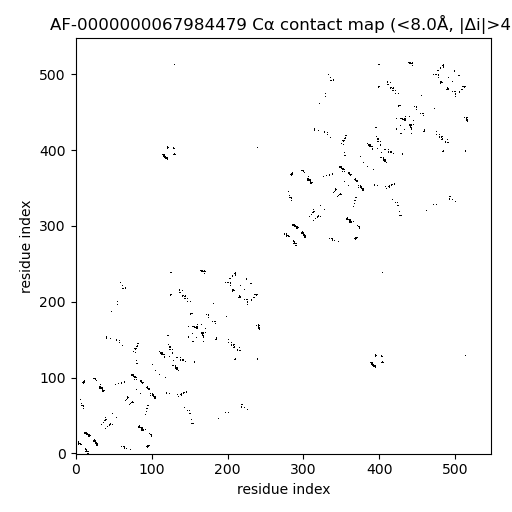U A 1 197 ? 0.532 -24.047 -19.75 1 92.69 197 GLU A O 1
ATOM 1623 N N . MET A 1 198 ? 2.441 -24.703 -20.828 1 94.75 198 MET A N 1
ATOM 1624 C CA . MET A 1 198 ? 3.189 -23.594 -20.234 1 94.75 198 MET A CA 1
ATOM 1625 C C . MET A 1 198 ? 2.785 -22.266 -20.844 1 94.75 198 MET A C 1
ATOM 1627 O O . MET A 1 198 ? 2.676 -21.266 -20.141 1 94.75 198 MET A O 1
ATOM 1631 N N . LEU A 1 199 ? 2.568 -22.266 -22.125 1 94.69 199 LEU A N 1
ATOM 1632 C CA . LEU A 1 199 ? 2.086 -21.047 -22.781 1 94.69 199 LEU A CA 1
ATOM 1633 C C . LEU A 1 199 ? 0.702 -20.672 -22.266 1 94.69 199 LEU A C 1
ATOM 1635 O O . LEU A 1 199 ? 0.403 -19.484 -22.109 1 94.69 199 LEU A O 1
ATOM 1639 N N . ARG A 1 200 ? -0.093 -21.656 -22.047 1 96.81 200 ARG A N 1
ATOM 1640 C CA . ARG A 1 200 ? -1.418 -21.422 -21.469 1 96.81 200 ARG A CA 1
ATOM 1641 C C . ARG A 1 200 ? -1.316 -20.828 -20.078 1 96.81 200 ARG A C 1
ATOM 1643 O O . ARG A 1 200 ? -2.104 -19.938 -19.719 1 96.81 200 ARG A O 1
ATOM 1650 N N . CYS A 1 201 ? -0.342 -21.25 -19.297 1 97.94 201 CYS A N 1
ATOM 1651 C CA . CYS A 1 201 ? -0.114 -20.672 -17.969 1 97.94 201 CYS A CA 1
ATOM 1652 C C . CYS A 1 201 ? 0.231 -19.203 -18.062 1 97.94 201 CYS A C 1
ATOM 1654 O O . CYS A 1 201 ? -0.236 -18.391 -17.25 1 97.94 201 CYS A O 1
ATOM 1656 N N . ILE A 1 202 ? 1.048 -18.859 -19.047 1 98 202 ILE A N 1
ATOM 1657 C CA . ILE A 1 202 ? 1.402 -17.453 -19.25 1 98 202 ILE A CA 1
ATOM 1658 C C . ILE A 1 202 ? 0.147 -16.641 -19.562 1 98 202 ILE A C 1
ATOM 1660 O O . ILE A 1 202 ? -0.071 -15.57 -18.984 1 98 202 ILE A O 1
ATOM 1664 N N . HIS A 1 203 ? -0.664 -17.219 -20.406 1 98.12 203 HIS A N 1
ATOM 1665 C CA . HIS A 1 203 ? -1.916 -16.578 -20.781 1 98.12 203 HIS A CA 1
ATOM 1666 C C . HIS A 1 203 ? -2.82 -16.359 -19.578 1 98.12 203 HIS A C 1
ATOM 1668 O O . HIS A 1 203 ? -3.295 -15.242 -19.344 1 98.12 203 HIS A O 1
ATOM 1674 N N . VAL A 1 204 ? -3.021 -17.359 -18.859 1 98.56 204 VAL A N 1
ATOM 1675 C CA . VAL A 1 204 ? -3.875 -17.297 -17.672 1 98.56 204 VAL A CA 1
ATOM 1676 C C . VAL A 1 204 ? -3.273 -16.344 -16.656 1 98.56 204 VAL A C 1
ATOM 1678 O O . VAL A 1 204 ? -3.992 -15.555 -16.031 1 98.56 204 VAL A O 1
ATOM 1681 N N . GLY A 1 205 ? -1.941 -16.391 -16.469 1 98.62 205 GLY A N 1
ATOM 1682 C CA . GLY A 1 205 ? -1.269 -15.445 -15.594 1 98.62 205 GLY A CA 1
ATOM 1683 C C . GLY A 1 205 ? -1.545 -14 -15.945 1 98.62 205 GLY A C 1
ATOM 1684 O O . GLY A 1 205 ? -1.845 -13.18 -15.07 1 98.62 205 GLY A O 1
ATOM 1685 N N . LEU A 1 206 ? -1.518 -13.727 -17.203 1 98.25 206 LEU A N 1
ATOM 1686 C CA . LEU A 1 206 ? -1.757 -12.367 -17.688 1 98.25 206 LEU A CA 1
ATOM 1687 C C . LEU A 1 206 ? -3.213 -11.969 -17.484 1 98.25 206 LEU A C 1
ATOM 1689 O O . LEU A 1 206 ? -3.506 -10.797 -17.219 1 98.25 206 LEU A O 1
ATOM 1693 N N . LEU A 1 207 ? -4.125 -12.914 -17.594 1 98.44 207 LEU A N 1
ATOM 1694 C CA . LEU A 1 207 ? -5.531 -12.641 -17.312 1 98.44 207 LEU A CA 1
ATOM 1695 C C . LEU A 1 207 ? -5.734 -12.312 -15.844 1 98.44 207 LEU A C 1
ATOM 1697 O O . LEU A 1 207 ? -6.582 -11.484 -15.5 1 98.44 207 LEU A O 1
ATOM 1701 N N . CYS A 1 208 ? -4.957 -12.875 -15.008 1 98.69 208 CYS A N 1
ATOM 1702 C CA . CYS A 1 208 ? -5.129 -12.734 -13.57 1 98.69 208 CYS A CA 1
ATOM 1703 C C . CYS A 1 208 ? -4.547 -11.414 -13.078 1 98.69 208 CYS A C 1
ATOM 1705 O O . CYS A 1 208 ? -4.988 -10.883 -12.055 1 98.69 208 CYS A O 1
ATOM 1707 N N . VAL A 1 209 ? -3.582 -10.844 -13.812 1 97.81 209 VAL A N 1
ATOM 1708 C CA . VAL A 1 209 ? -2.871 -9.688 -13.281 1 97.81 209 VAL A CA 1
ATOM 1709 C C . VAL A 1 209 ? -3.393 -8.414 -13.945 1 97.81 209 VAL A C 1
ATOM 1711 O O . VAL A 1 209 ? -2.746 -7.363 -13.883 1 97.81 209 VAL A O 1
ATOM 1714 N N . GLN A 1 210 ? -4.559 -8.508 -14.547 1 96.25 210 GLN A N 1
ATOM 1715 C CA . GLN A 1 210 ? -5.133 -7.355 -15.227 1 96.25 210 GLN A CA 1
ATOM 1716 C C . GLN A 1 210 ? -5.43 -6.227 -14.242 1 96.25 210 GLN A C 1
ATOM 1718 O O . GLN A 1 210 ? -5.723 -6.48 -13.07 1 96.25 210 GLN A O 1
ATOM 1723 N N . GLN A 1 211 ? -5.406 -5.027 -14.734 1 93.38 211 GLN A N 1
ATOM 1724 C CA . GLN A 1 211 ? -5.488 -3.824 -13.906 1 93.38 211 GLN A CA 1
ATOM 1725 C C . GLN A 1 211 ? -6.832 -3.744 -13.188 1 93.38 211 GLN A C 1
ATOM 1727 O O . GLN A 1 211 ? -6.887 -3.459 -11.992 1 93.38 211 GLN A O 1
ATOM 1732 N N . ILE A 1 212 ? -7.891 -4.023 -13.891 1 92.56 212 ILE A N 1
ATOM 1733 C CA . ILE A 1 212 ? -9.242 -3.893 -13.359 1 92.56 212 ILE A CA 1
ATOM 1734 C C . ILE A 1 212 ? -9.695 -5.219 -12.75 1 92.56 212 ILE A C 1
ATOM 1736 O O . ILE A 1 212 ? -9.695 -6.25 -13.43 1 92.56 212 ILE A O 1
ATOM 1740 N N . PRO A 1 213 ? -10.062 -5.199 -11.492 1 94.94 213 PRO A N 1
ATOM 1741 C CA . PRO A 1 213 ? -10.406 -6.453 -10.82 1 94.94 213 PRO A CA 1
ATOM 1742 C C . PRO A 1 213 ? -11.539 -7.203 -11.516 1 94.94 213 PRO A C 1
ATOM 1744 O O . PRO A 1 213 ? -11.523 -8.438 -11.578 1 94.94 213 PRO A O 1
ATOM 1747 N N . GLU A 1 214 ? -12.469 -6.48 -12.117 1 94.12 214 GLU A N 1
ATOM 1748 C CA . GLU A 1 214 ? -13.633 -7.09 -12.758 1 94.12 214 GLU A CA 1
ATOM 1749 C C . GLU A 1 214 ? -13.227 -7.867 -14.008 1 94.12 214 GLU A C 1
ATOM 1751 O O . GLU A 1 214 ? -13.977 -8.727 -14.469 1 94.12 214 GLU A O 1
ATOM 1756 N N . HIS A 1 215 ? -12.133 -7.578 -14.516 1 96.06 215 HIS A N 1
ATOM 1757 C CA . HIS A 1 215 ? -11.664 -8.258 -15.719 1 96.06 215 HIS A CA 1
ATOM 1758 C C . HIS A 1 215 ? -10.875 -9.516 -15.375 1 96.06 215 HIS A C 1
ATOM 1760 O O . HIS A 1 215 ? -10.523 -10.289 -16.266 1 96.06 215 HIS A O 1
ATOM 1766 N N . ARG A 1 216 ? -10.602 -9.719 -14.148 1 97.81 216 ARG A N 1
ATOM 1767 C CA . ARG A 1 216 ? -9.891 -10.922 -13.727 1 97.81 216 ARG A CA 1
ATOM 1768 C C . ARG A 1 216 ? -10.859 -12.086 -13.547 1 97.81 216 ARG A C 1
ATOM 1770 O O . ARG A 1 216 ? -11.977 -11.906 -13.055 1 97.81 216 ARG A O 1
ATOM 1777 N N . PRO A 1 217 ? -10.453 -13.219 -13.945 1 97.88 217 PRO A N 1
ATOM 1778 C CA . PRO A 1 217 ? -11.328 -14.375 -13.758 1 97.88 217 PRO A CA 1
ATOM 1779 C C . PRO A 1 217 ? -11.445 -14.805 -12.297 1 97.88 217 PRO A C 1
ATOM 1781 O O . PRO A 1 217 ? -10.586 -14.461 -11.477 1 97.88 217 PRO A O 1
ATOM 1784 N N . ASN A 1 218 ? -12.555 -15.492 -11.977 1 96.81 218 ASN A N 1
ATOM 1785 C CA . ASN A 1 218 ? -12.625 -16.188 -10.703 1 96.81 218 ASN A CA 1
ATOM 1786 C C . ASN A 1 218 ? -11.773 -17.453 -10.711 1 96.81 218 ASN A C 1
ATOM 1788 O O . ASN A 1 218 ? -11.453 -17.984 -11.773 1 96.81 218 ASN A O 1
ATOM 1792 N N . MET A 1 219 ? -11.445 -17.922 -9.492 1 97.38 219 MET A N 1
ATOM 1793 C CA . MET A 1 219 ? -10.523 -19.047 -9.43 1 97.38 219 MET A CA 1
ATOM 1794 C C . MET A 1 219 ? -11.156 -20.297 -10.047 1 97.38 219 MET A C 1
ATOM 1796 O O . MET A 1 219 ? -10.453 -21.156 -10.586 1 97.38 219 MET A O 1
ATOM 1800 N N . SER A 1 220 ? -12.477 -20.391 -10.055 1 96.44 220 SER A N 1
ATOM 1801 C CA . SER A 1 220 ? -13.125 -21.516 -10.727 1 96.44 220 SER A CA 1
ATOM 1802 C C . SER A 1 220 ? -12.805 -21.531 -12.219 1 96.44 220 SER A C 1
ATOM 1804 O O . SER A 1 220 ? -12.492 -22.578 -12.781 1 96.44 220 SER A O 1
ATOM 1806 N N . PHE A 1 221 ? -12.781 -20.391 -12.766 1 97.12 221 PHE A N 1
ATOM 1807 C CA . PHE A 1 221 ? -12.461 -20.281 -14.188 1 97.12 221 PHE A CA 1
ATOM 1808 C C . PHE A 1 221 ? -10.969 -20.484 -14.422 1 97.12 221 PHE A C 1
ATOM 1810 O O . PHE A 1 221 ? -10.57 -21.047 -15.445 1 97.12 221 PHE A O 1
ATOM 1817 N N . VAL A 1 222 ? -10.188 -20.031 -13.508 1 98.38 222 VAL A N 1
ATOM 1818 C CA . VAL A 1 222 ? -8.742 -20.203 -13.617 1 98.38 222 VAL A CA 1
ATOM 1819 C C . VAL A 1 222 ? -8.398 -21.688 -13.703 1 98.38 222 VAL A C 1
ATOM 1821 O O . VAL A 1 222 ? -7.652 -22.109 -14.586 1 98.38 222 VAL A O 1
ATOM 1824 N N . VAL A 1 223 ? -8.992 -22.469 -12.805 1 97.62 223 VAL A N 1
ATOM 1825 C CA . VAL A 1 223 ? -8.727 -23.906 -12.781 1 97.62 223 VAL A CA 1
ATOM 1826 C C . VAL A 1 223 ? -9.188 -24.547 -14.086 1 97.62 223 VAL A C 1
ATOM 1828 O O . VAL A 1 223 ? -8.484 -25.391 -14.656 1 97.62 223 VAL A O 1
ATOM 1831 N N . LEU A 1 224 ? -10.289 -24.078 -14.562 1 96.5 224 LEU A N 1
ATOM 1832 C CA . LEU A 1 224 ? -10.82 -24.594 -15.82 1 96.5 224 LEU A CA 1
ATOM 1833 C C . LEU A 1 224 ? -9.906 -24.234 -16.984 1 96.5 224 LEU A C 1
ATOM 1835 O O . LEU A 1 224 ? -9.625 -25.062 -17.844 1 96.5 224 LEU A O 1
ATOM 1839 N N . MET A 1 225 ? -9.422 -23.047 -17 1 97.44 225 MET A N 1
ATOM 1840 C CA . MET A 1 225 ? -8.594 -22.562 -18.094 1 97.44 225 MET A CA 1
ATOM 1841 C C . MET A 1 225 ? -7.234 -23.266 -18.094 1 97.44 225 MET A C 1
ATOM 1843 O O . MET A 1 225 ? -6.703 -23.594 -19.156 1 97.44 225 MET A O 1
ATOM 1847 N N . LEU A 1 226 ? -6.707 -23.516 -16.922 1 96.94 226 LEU A N 1
ATOM 1848 C CA . LEU A 1 226 ? -5.406 -24.156 -16.812 1 96.94 226 LEU A CA 1
ATOM 1849 C C . LEU A 1 226 ? -5.473 -25.594 -17.344 1 96.94 226 LEU A C 1
ATOM 1851 O O . LEU A 1 226 ? -4.52 -26.062 -17.969 1 96.94 226 LEU A O 1
ATOM 1855 N N . ASN A 1 227 ? -6.621 -26.172 -17.141 1 93.06 227 ASN A N 1
ATOM 1856 C CA . ASN A 1 227 ? -6.727 -27.594 -17.438 1 93.06 227 ASN A CA 1
ATOM 1857 C C . ASN A 1 227 ? -7.547 -27.844 -18.688 1 93.06 227 ASN A C 1
ATOM 1859 O O . ASN A 1 227 ? -7.785 -29 -19.062 1 93.06 227 ASN A O 1
ATOM 1863 N N . GLY A 1 228 ? -7.98 -26.797 -19.328 1 88.69 228 GLY A N 1
ATOM 1864 C CA . GLY A 1 228 ? -8.82 -26.953 -20.5 1 88.69 228 GLY A CA 1
ATOM 1865 C C . GLY A 1 228 ? -8.102 -26.641 -21.797 1 88.69 228 GLY A C 1
ATOM 1866 O O . GLY A 1 228 ? -6.918 -26.297 -21.797 1 88.69 228 GLY A O 1
ATOM 1867 N N . GLU A 1 229 ? -8.883 -26.844 -22.938 1 87 229 GLU A N 1
ATOM 1868 C CA . GLU A 1 229 ? -8.328 -26.609 -24.266 1 87 229 GLU A CA 1
ATOM 1869 C C . GLU A 1 229 ? -9.062 -25.484 -24.984 1 87 229 GLU A C 1
ATOM 1871 O O . GLU A 1 229 ? -8.703 -25.109 -26.094 1 87 229 GLU A O 1
ATOM 1876 N N . LYS A 1 230 ? -9.969 -24.953 -24.25 1 85.19 230 LYS A N 1
ATOM 1877 C CA . LYS A 1 230 ? -10.758 -23.891 -24.875 1 85.19 230 LYS A CA 1
ATOM 1878 C C . LYS A 1 230 ? -9.93 -22.625 -25.078 1 85.19 230 LYS A C 1
ATOM 1880 O O . LYS A 1 230 ? -8.922 -22.422 -24.391 1 85.19 230 LYS A O 1
ATOM 1885 N N . LEU A 1 231 ? -10.383 -21.891 -26.062 1 89.06 231 LEU A N 1
ATOM 1886 C CA . LEU A 1 231 ? -9.742 -20.609 -26.312 1 89.06 231 LEU A CA 1
ATOM 1887 C C . LEU A 1 231 ? -9.922 -19.672 -25.125 1 89.06 231 LEU A C 1
ATOM 1889 O O . LEU A 1 231 ? -10.992 -19.641 -24.516 1 89.06 231 LEU A O 1
ATOM 1893 N N . LEU A 1 232 ? -8.867 -19.016 -24.766 1 94.81 232 LEU A N 1
ATOM 1894 C CA . LEU A 1 232 ? -8.883 -18.078 -23.656 1 94.81 232 LEU A CA 1
ATOM 1895 C C . LEU A 1 232 ? -9.133 -16.656 -24.156 1 94.81 232 LEU A C 1
ATOM 1897 O O . LEU A 1 232 ? -8.773 -16.312 -25.281 1 94.81 232 LEU A O 1
ATOM 1901 N N . PRO A 1 233 ? -9.805 -15.852 -23.359 1 95.31 233 PRO A N 1
ATOM 1902 C CA . PRO A 1 233 ? -9.945 -14.445 -23.75 1 95.31 233 PRO A CA 1
ATOM 1903 C C . PRO A 1 233 ? -8.609 -13.719 -23.812 1 95.31 233 PRO A C 1
ATOM 1905 O O . PRO A 1 233 ? -7.629 -14.148 -23.203 1 95.31 233 PRO A O 1
ATOM 1908 N N . GLU A 1 234 ? -8.617 -12.641 -24.578 1 95.75 234 GLU A N 1
ATOM 1909 C CA . GLU A 1 234 ? -7.402 -11.836 -24.672 1 95.75 234 GLU A CA 1
ATOM 1910 C C . GLU A 1 234 ? -7.18 -11.023 -23.391 1 95.75 234 GLU A C 1
ATOM 1912 O O . GLU A 1 234 ? -8.109 -10.383 -22.906 1 95.75 234 GLU A O 1
ATOM 1917 N N . PRO A 1 235 ? -6.012 -11.117 -22.906 1 96.06 235 PRO A N 1
ATOM 1918 C CA . PRO A 1 235 ? -5.738 -10.305 -21.719 1 96.06 235 PRO A CA 1
ATOM 1919 C C . PRO A 1 235 ? -5.609 -8.812 -22.031 1 96.06 235 PRO A C 1
ATOM 1921 O O . PRO A 1 235 ? -5.383 -8.445 -23.188 1 96.06 235 PRO A O 1
ATOM 1924 N N . SER A 1 236 ? -5.852 -8.016 -21.016 1 94.38 236 SER A N 1
ATOM 1925 C CA . SER A 1 236 ? -5.605 -6.582 -21.062 1 94.38 236 SER A CA 1
ATOM 1926 C C . SER A 1 236 ? -4.375 -6.199 -20.25 1 94.38 236 SER A C 1
ATOM 1928 O O . SER A 1 236 ? -3.682 -7.066 -19.719 1 94.38 236 SER A O 1
ATOM 1930 N N . GLU A 1 237 ? -4.113 -4.926 -20.203 1 92.56 237 GLU A N 1
ATOM 1931 C CA . GLU A 1 237 ? -2.91 -4.414 -19.547 1 92.56 237 GLU A CA 1
ATOM 1932 C C . GLU A 1 237 ? -2.871 -4.812 -18.078 1 92.56 237 GLU A C 1
ATOM 1934 O O . GLU A 1 237 ? -3.885 -4.738 -17.375 1 92.56 237 GLU A O 1
ATOM 1939 N N . PRO A 1 238 ? -1.693 -5.25 -17.672 1 93.25 238 PRO A N 1
ATOM 1940 C CA . PRO A 1 238 ? -1.555 -5.621 -16.25 1 93.25 238 PRO A CA 1
ATOM 1941 C C . PRO A 1 238 ? -1.558 -4.41 -15.328 1 93.25 238 PRO A C 1
ATOM 1943 O O . PRO A 1 238 ? -1.358 -3.279 -15.773 1 93.25 238 PRO A O 1
ATOM 1946 N N . GLY A 1 239 ? -1.855 -4.695 -14.055 1 85.56 239 GLY A N 1
ATOM 1947 C CA . GLY A 1 239 ? -1.694 -3.678 -13.031 1 85.56 239 GLY A CA 1
ATOM 1948 C C . GLY A 1 239 ? -0.245 -3.436 -12.648 1 85.56 239 GLY A C 1
ATOM 1949 O O . GLY A 1 239 ? 0.561 -4.367 -12.633 1 85.56 239 GLY A O 1
ATOM 1950 N N . PHE A 1 240 ? 0.107 -2.133 -12.273 1 67.44 240 PHE A N 1
ATOM 1951 C CA . PHE A 1 240 ? 1.412 -1.737 -11.758 1 67.44 240 PHE A CA 1
ATOM 1952 C C . PHE A 1 240 ? 2.525 -2.195 -12.695 1 67.44 240 PHE A C 1
ATOM 1954 O O . PHE A 1 240 ? 3.547 -2.715 -12.242 1 67.44 240 PHE A O 1
ATOM 1961 N N . TYR A 1 241 ? 2.334 -2.148 -14.031 1 55.44 241 TYR A N 1
ATOM 1962 C CA . TYR A 1 241 ? 3.301 -2.734 -14.953 1 55.44 241 TYR A CA 1
ATOM 1963 C C . TYR A 1 241 ? 4.496 -1.811 -15.148 1 55.44 241 TYR A C 1
ATOM 1965 O O . TYR A 1 241 ? 5.555 -2.244 -15.609 1 55.44 241 TYR A O 1
ATOM 1973 N N . SER A 1 242 ? 4.281 -0.505 -14.992 1 53.91 242 SER A N 1
ATOM 1974 C CA . SER A 1 242 ? 5.422 0.359 -15.266 1 53.91 242 SER A CA 1
ATOM 1975 C C . SER A 1 242 ? 6.07 0.858 -13.984 1 53.91 242 SER A C 1
ATOM 1977 O O . SER A 1 242 ? 5.398 0.995 -12.953 1 53.91 242 SER A O 1
ATOM 1979 N N . ARG A 1 243 ? 7.449 0.657 -13.852 1 51.22 243 ARG A N 1
ATOM 1980 C CA . ARG A 1 243 ? 8.125 1.383 -12.781 1 51.22 243 ARG A CA 1
ATOM 1981 C C . ARG A 1 243 ? 7.93 2.889 -12.938 1 51.22 243 ARG A C 1
ATOM 1983 O O . ARG A 1 243 ? 7.938 3.412 -14.047 1 51.22 243 ARG A O 1
ATOM 1990 N N . PRO A 1 244 ? 7.352 3.51 -12.062 1 44.19 244 PRO A N 1
ATOM 1991 C CA . PRO A 1 244 ? 7.406 4.961 -12.273 1 44.19 244 PRO A CA 1
ATOM 1992 C C . PRO A 1 244 ? 8.727 5.414 -12.898 1 44.19 244 PRO A C 1
ATOM 1994 O O . PRO A 1 244 ? 9.75 4.742 -12.742 1 44.19 244 PRO A O 1
ATOM 1997 N N . VAL A 1 245 ? 8.703 6.262 -13.953 1 38.94 245 VAL A N 1
ATOM 1998 C CA . VAL A 1 245 ? 9.758 6.973 -14.664 1 38.94 245 VAL A CA 1
ATOM 1999 C C . VAL A 1 245 ? 10.836 7.414 -13.68 1 38.94 245 VAL A C 1
ATOM 2001 O O . VAL A 1 245 ? 10.578 8.211 -12.773 1 38.94 245 VAL A O 1
ATOM 2004 N N . HIS A 1 246 ? 11.609 6.551 -13.078 1 37.25 246 HIS A N 1
ATOM 2005 C CA . HIS A 1 246 ? 12.844 7.262 -12.742 1 37.25 246 HIS A CA 1
ATOM 2006 C C . HIS A 1 246 ? 13.32 8.117 -13.906 1 37.25 246 HIS A C 1
ATOM 2008 O O . HIS A 1 246 ? 13.539 7.613 -15.008 1 37.25 246 HIS A O 1
ATOM 2014 N N . HIS A 1 247 ? 12.742 9.258 -14.172 1 31.61 247 HIS A N 1
ATOM 2015 C CA . HIS A 1 247 ? 13.516 10.039 -15.133 1 31.61 247 HIS A CA 1
ATOM 2016 C C . HIS A 1 247 ? 15.008 9.906 -14.867 1 31.61 247 HIS A C 1
ATOM 2018 O O . HIS A 1 247 ? 15.477 10.195 -13.766 1 31.61 247 HIS A O 1
ATOM 2024 N N . PRO A 1 248 ? 15.633 9.016 -15.43 1 30.08 248 PRO A N 1
ATOM 2025 C CA . PRO A 1 248 ? 17.062 9.305 -15.367 1 30.08 248 PRO A CA 1
ATOM 2026 C C . PRO A 1 248 ? 17.375 10.789 -15.492 1 30.08 248 PRO A C 1
ATOM 2028 O O . PRO A 1 248 ? 16.766 11.492 -16.312 1 30.08 248 PRO A O 1
ATOM 2031 N N . ILE A 1 249 ? 17.75 11.484 -14.438 1 29.42 249 ILE A N 1
ATOM 2032 C CA . ILE A 1 249 ? 18.453 12.742 -14.656 1 29.42 249 ILE A CA 1
ATOM 2033 C C . ILE A 1 249 ? 19.359 12.617 -15.875 1 29.42 249 ILE A C 1
ATOM 2035 O O . ILE A 1 249 ? 20.344 11.867 -15.852 1 29.42 249 ILE A O 1
ATOM 2039 N N . GLN A 1 250 ? 18.875 12.398 -17 1 25.11 250 GLN A N 1
ATOM 2040 C CA . GLN A 1 250 ? 19.844 12.773 -18.031 1 25.11 250 GLN A CA 1
ATOM 2041 C C . GLN A 1 250 ? 20.5 14.109 -17.703 1 25.11 250 GLN A C 1
ATOM 2043 O O . GLN A 1 250 ? 19.828 15.148 -17.688 1 25.11 250 GLN A O 1
ATOM 2048 N N . VAL A 1 251 ? 21.562 14.094 -16.922 1 27.3 251 VAL A N 1
ATOM 2049 C CA . VAL A 1 251 ? 22.562 15.156 -16.922 1 27.3 251 VAL A CA 1
ATOM 2050 C C . VAL A 1 251 ? 22.922 15.523 -18.359 1 27.3 251 VAL A C 1
ATOM 2052 O O . VAL A 1 251 ? 23.531 14.719 -19.062 1 27.3 251 VAL A O 1
ATOM 2055 N N . GLU A 1 252 ? 22.047 15.953 -19.172 1 25.48 252 GLU A N 1
ATOM 2056 C CA . GLU A 1 252 ? 22.641 16.672 -20.297 1 25.48 252 GLU A CA 1
ATOM 2057 C C . GLU A 1 252 ? 23.734 17.609 -19.828 1 25.48 252 GLU A C 1
ATOM 2059 O O . GLU A 1 252 ? 23.516 18.453 -18.938 1 25.48 252 GLU A O 1
ATOM 2064 N N . SER A 1 253 ? 24.969 17.188 -19.875 1 25.72 253 SER A N 1
ATOM 2065 C CA . SER A 1 253 ? 26.203 17.984 -19.906 1 25.72 253 SER A CA 1
ATOM 2066 C C . SER A 1 253 ? 26.047 19.203 -20.812 1 25.72 253 SER A C 1
ATOM 2068 O O . SER A 1 253 ? 26.125 19.078 -22.047 1 25.72 253 SER A O 1
ATOM 2070 N N . SER A 1 254 ? 24.969 19.844 -20.844 1 23.17 254 SER A N 1
ATOM 2071 C CA . SER A 1 254 ? 25.156 21.125 -21.516 1 23.17 254 SER A CA 1
ATOM 2072 C C . SER A 1 254 ? 26.328 21.891 -20.922 1 23.17 254 SER A C 1
ATOM 2074 O O . SER A 1 254 ? 26.328 22.203 -19.734 1 23.17 254 SER A O 1
ATOM 2076 N N . SER A 1 255 ? 27.531 21.609 -21.422 1 25.19 255 SER A N 1
ATOM 2077 C CA . SER A 1 255 ? 28.703 22.469 -21.422 1 25.19 255 SER A CA 1
ATOM 2078 C C . SER A 1 255 ? 28.328 23.922 -21.719 1 25.19 255 SER A C 1
ATOM 2080 O O . SER A 1 255 ? 28.156 24.297 -22.891 1 25.19 255 SER A O 1
ATOM 2082 N N . ARG A 1 256 ? 27.281 24.438 -21.234 1 23.64 256 ARG A N 1
ATOM 2083 C CA . ARG A 1 256 ? 27.297 25.875 -21.422 1 23.64 256 ARG A CA 1
ATOM 2084 C C . ARG A 1 256 ? 28.625 26.469 -20.969 1 23.64 256 ARG A C 1
ATOM 2086 O O . ARG A 1 256 ? 29.094 26.188 -19.859 1 23.64 256 ARG A O 1
ATOM 2093 N N . SER A 1 257 ? 29.5 26.781 -21.891 1 23.52 257 SER A N 1
ATOM 2094 C CA . SER A 1 257 ? 30.625 27.719 -21.812 1 23.52 257 SER A CA 1
ATOM 2095 C C . SER A 1 257 ? 30.234 28.969 -21.031 1 23.52 257 SER A C 1
ATOM 2097 O O . SER A 1 257 ? 29.266 29.641 -21.359 1 23.52 257 SER A O 1
ATOM 2099 N N . CYS A 1 258 ? 30.219 28.875 -19.734 1 22.11 258 CYS A N 1
ATOM 2100 C CA . CYS A 1 258 ? 30.203 30.031 -18.859 1 22.11 258 CYS A CA 1
ATOM 2101 C C . CYS A 1 258 ? 31.141 31.125 -19.359 1 22.11 258 CYS A C 1
ATOM 2103 O O . CYS A 1 258 ? 32.344 31.109 -19.062 1 22.11 258 CYS A O 1
ATOM 2105 N N . GLU A 1 259 ? 31.062 31.359 -20.688 1 22.33 259 GLU A N 1
ATOM 2106 C CA . GLU A 1 259 ? 31.953 32.469 -20.969 1 22.33 259 GLU A CA 1
ATOM 2107 C C . GLU A 1 259 ? 31.688 33.656 -20.047 1 22.33 259 GLU A C 1
ATOM 2109 O O . GLU A 1 259 ? 32.594 34.219 -19.469 1 22.33 259 GLU A O 1
ATOM 2114 N N . ASP A 1 260 ? 30.672 34.469 -20.391 1 22.11 260 ASP A N 1
ATOM 2115 C CA . ASP A 1 260 ? 30.875 35.906 -20.188 1 22.11 260 ASP A CA 1
ATOM 2116 C C . ASP A 1 260 ? 30.578 36.312 -18.75 1 22.11 260 ASP A C 1
ATOM 2118 O O . ASP A 1 260 ? 29.422 36.312 -18.328 1 22.11 260 ASP A O 1
ATOM 2122 N N . CYS A 1 261 ? 31.266 35.656 -17.75 1 21.73 261 CYS A N 1
ATOM 2123 C CA . CYS A 1 261 ? 31.375 36.188 -16.391 1 21.73 261 CYS A CA 1
ATOM 2124 C C . CYS A 1 261 ? 31.578 37.719 -16.391 1 21.73 261 CYS A C 1
ATOM 2126 O O . CYS A 1 261 ? 32.594 38.188 -16.891 1 21.73 261 CYS A O 1
ATOM 2128 N N . SER A 1 262 ? 30.5 38.5 -16.609 1 20.53 262 SER A N 1
ATOM 2129 C CA . SER A 1 262 ? 30.703 39.906 -16.422 1 20.53 262 SER A CA 1
ATOM 2130 C C . SER A 1 262 ? 31.422 40.219 -15.109 1 20.53 262 SER A C 1
ATOM 2132 O O . SER A 1 262 ? 31.188 39.562 -14.102 1 20.53 262 SER A O 1
ATOM 2134 N N . GLN A 1 263 ? 32.688 40.75 -15.117 1 21.52 263 GLN A N 1
ATOM 2135 C CA . GLN A 1 263 ? 33.688 41.406 -14.281 1 21.52 263 GLN A CA 1
ATOM 2136 C C . GLN A 1 263 ? 33.062 42.438 -13.352 1 21.52 263 GLN A C 1
ATOM 2138 O O . GLN A 1 263 ? 32.906 43.594 -13.719 1 21.52 263 GLN A O 1
ATOM 2143 N N . ASN A 1 264 ? 31.812 42.25 -12.828 1 19.12 264 ASN A N 1
ATOM 2144 C CA . ASN A 1 264 ? 31.547 43.406 -11.992 1 19.12 264 ASN A CA 1
ATOM 2145 C C . ASN A 1 264 ? 32.594 43.594 -10.906 1 19.12 264 ASN A C 1
ATOM 2147 O O . ASN A 1 264 ? 32.938 42.625 -10.211 1 19.12 264 ASN A O 1
ATOM 2151 N N . GLU A 1 265 ? 33.531 44.594 -10.93 1 21.2 265 GLU A N 1
ATOM 2152 C CA . GLU A 1 265 ? 34.594 45.25 -10.188 1 21.2 265 GLU A CA 1
ATOM 2153 C C . GLU A 1 265 ? 34.125 45.625 -8.781 1 21.2 265 GLU A C 1
ATOM 2155 O O . GLU A 1 265 ? 33.406 46.594 -8.586 1 21.2 265 GLU A O 1
ATOM 2160 N N . ALA A 1 266 ? 33.344 44.906 -8.031 1 23.52 266 ALA A N 1
ATOM 2161 C CA . ALA A 1 266 ? 33.125 45.531 -6.727 1 23.52 266 ALA A CA 1
ATOM 2162 C C . ALA A 1 266 ? 34.469 45.719 -5.996 1 23.52 266 ALA A C 1
ATOM 2164 O O . ALA A 1 266 ? 35.281 44.812 -5.945 1 23.52 266 ALA A O 1
ATOM 2165 N N . SER A 1 267 ? 34.906 47 -5.734 1 21.28 267 SER A N 1
ATOM 2166 C CA . SER A 1 267 ? 36 47.719 -5.082 1 21.28 267 SER A CA 1
ATOM 2167 C C . SER A 1 267 ? 36.156 47.312 -3.623 1 21.28 267 SER A C 1
ATOM 2169 O O . SER A 1 267 ? 35.156 47.219 -2.893 1 21.28 267 SER A O 1
ATOM 2171 N N . MET A 1 268 ? 37.031 46.406 -3.277 1 20.59 268 MET A N 1
ATOM 2172 C CA . MET A 1 268 ? 37.531 46.031 -1.963 1 20.59 268 MET A CA 1
ATOM 2173 C C . MET A 1 268 ? 38.062 47.281 -1.214 1 20.59 268 MET A C 1
ATOM 2175 O O . MET A 1 268 ? 39.094 47.812 -1.549 1 20.59 268 MET A O 1
ATOM 2179 N N . SER A 1 269 ? 37.219 48.344 -0.939 1 22.44 269 SER A N 1
ATOM 2180 C CA . SER A 1 269 ? 37.844 49.438 -0.167 1 22.44 269 SER A CA 1
ATOM 2181 C C . SER A 1 269 ? 38.375 48.906 1.154 1 22.44 269 SER A C 1
ATOM 2183 O O . SER A 1 269 ? 37.719 48.094 1.83 1 22.44 269 SER A O 1
ATOM 2185 N N . LEU A 1 270 ? 39.781 48.906 1.297 1 21.61 270 LEU A N 1
ATOM 2186 C CA . LEU A 1 270 ? 40.781 48.688 2.34 1 21.61 270 LEU A CA 1
ATOM 2187 C C . LEU A 1 270 ? 40.469 49.562 3.551 1 21.61 270 LEU A C 1
ATOM 2189 O O . LEU A 1 270 ? 40.562 50.812 3.465 1 21.61 270 LEU A O 1
ATOM 2193 N N . LEU A 1 271 ? 39.281 49.531 4.199 1 22.55 271 LEU A N 1
ATOM 2194 C CA . LEU A 1 271 ? 39.25 50.438 5.352 1 22.55 271 LEU A CA 1
ATOM 2195 C C . LEU A 1 271 ? 40.438 50.188 6.27 1 22.55 271 LEU A C 1
ATOM 2197 O O . LEU A 1 271 ? 40.781 49.031 6.562 1 22.55 271 LEU A O 1
ATOM 2201 N N . GLU A 1 272 ? 41.438 51.156 6.273 1 22.62 272 GLU A N 1
ATOM 2202 C CA . GLU A 1 272 ? 42.656 51.438 7.02 1 22.62 272 GLU A CA 1
ATOM 2203 C C . GLU A 1 272 ? 42.406 51.375 8.523 1 22.62 272 GLU A C 1
ATOM 2205 O O . GLU A 1 272 ? 41.406 51.906 9.016 1 22.62 272 GLU A O 1
ATOM 2210 N N . ALA A 1 273 ? 42.938 50.312 9.148 1 26.92 273 ALA A N 1
ATOM 2211 C CA . ALA A 1 273 ? 43.188 50.281 10.578 1 26.92 273 ALA A CA 1
ATOM 2212 C C . ALA A 1 273 ? 43.938 51.531 11.023 1 26.92 273 ALA A C 1
ATOM 2214 O O . ALA A 1 273 ? 45.062 51.781 10.57 1 26.92 273 ALA A O 1
ATOM 2215 N N . ARG A 1 274 ? 43.25 52.719 11.289 1 22.72 274 ARG A N 1
ATOM 2216 C CA . ARG A 1 274 ? 43.969 53.531 12.258 1 22.72 274 ARG A CA 1
ATOM 2217 C C . ARG A 1 274 ? 43.969 52.875 13.641 1 22.72 274 ARG A C 1
ATOM 2219 O O . ARG A 1 274 ? 43 52.188 14.008 1 22.72 274 ARG A O 1
ATOM 2226 N N . MET B 1 1 ? 13.422 0.722 22.562 1 45.97 1 MET B N 1
ATOM 2227 C CA . MET B 1 1 ? 14.195 1.532 23.5 1 45.97 1 MET B CA 1
ATOM 2228 C C . MET B 1 1 ? 14.43 2.932 22.938 1 45.97 1 MET B C 1
ATOM 2230 O O . MET B 1 1 ? 14.328 3.922 23.672 1 45.97 1 MET B O 1
ATOM 2234 N N . LEU B 1 2 ? 14.898 3.035 21.703 1 50.28 2 LEU B N 1
ATOM 2235 C CA . LEU B 1 2 ? 15.461 4.266 21.141 1 50.28 2 LEU B CA 1
ATOM 2236 C C . LEU B 1 2 ? 14.391 5.348 21.031 1 50.28 2 LEU B C 1
ATOM 2238 O O . LEU B 1 2 ? 14.664 6.523 21.281 1 50.28 2 LEU B O 1
ATOM 2242 N N . MET B 1 3 ? 13.164 4.965 20.984 1 56.81 3 MET B N 1
ATOM 2243 C CA . MET B 1 3 ? 12.172 6.02 20.781 1 56.81 3 MET B CA 1
ATOM 2244 C C . MET B 1 3 ? 11.805 6.668 22.125 1 56.81 3 MET B C 1
ATOM 2246 O O . MET B 1 3 ? 11.234 7.758 22.141 1 56.81 3 MET B O 1
ATOM 2250 N N . ALA B 1 4 ? 12.195 6.043 23.156 1 58.47 4 ALA B N 1
ATOM 2251 C CA . ALA B 1 4 ? 11.812 6.512 24.484 1 58.47 4 ALA B CA 1
ATOM 2252 C C . ALA B 1 4 ? 12.508 7.824 24.828 1 58.47 4 ALA B C 1
ATOM 2254 O O . ALA B 1 4 ? 12.086 8.547 25.734 1 58.47 4 ALA B O 1
ATOM 2255 N N . LYS B 1 5 ? 13.375 8.258 23.984 1 66.25 5 LYS B N 1
ATOM 2256 C CA . LYS B 1 5 ? 14.125 9.445 24.375 1 66.25 5 LYS B CA 1
ATOM 2257 C C . LYS B 1 5 ? 13.711 10.664 23.562 1 66.25 5 LYS B C 1
ATOM 2259 O O . LYS B 1 5 ? 14.328 11.719 23.641 1 66.25 5 LYS B O 1
ATOM 2264 N N . LEU B 1 6 ? 12.68 10.492 22.891 1 74.31 6 LEU B N 1
ATOM 2265 C CA . LEU B 1 6 ? 12.242 11.625 22.078 1 74.31 6 LEU B CA 1
ATOM 2266 C C . LEU B 1 6 ? 11.461 12.633 22.922 1 74.31 6 LEU B C 1
ATOM 2268 O O . LEU B 1 6 ? 10.516 12.258 23.625 1 74.31 6 LEU B O 1
ATOM 2272 N N . GLN B 1 7 ? 12.039 13.938 23.047 1 77.81 7 GLN B N 1
ATOM 2273 C CA . GLN B 1 7 ? 11.336 15.008 23.75 1 77.81 7 GLN B CA 1
ATOM 2274 C C . GLN B 1 7 ? 11.172 16.234 22.859 1 77.81 7 GLN B C 1
ATOM 2276 O O . GLN B 1 7 ? 12.164 16.812 22.391 1 77.81 7 GLN B O 1
ATOM 2281 N N . HIS B 1 8 ? 10.039 16.516 22.578 1 84.56 8 HIS B N 1
ATOM 2282 C CA . HIS B 1 8 ? 9.672 17.688 21.781 1 84.56 8 HIS B CA 1
ATOM 2283 C C . HIS B 1 8 ? 8.242 18.125 22.062 1 84.56 8 HIS B C 1
ATOM 2285 O O . HIS B 1 8 ? 7.367 17.281 22.297 1 84.56 8 HIS B O 1
ATOM 2291 N N . ARG B 1 9 ? 8.016 19.391 21.953 1 87.06 9 ARG B N 1
ATOM 2292 C CA . ARG B 1 9 ? 6.711 19.938 22.328 1 87.06 9 ARG B CA 1
ATOM 2293 C C . ARG B 1 9 ? 5.621 19.422 21.391 1 87.06 9 ARG B C 1
ATOM 2295 O O . ARG B 1 9 ? 4.445 19.391 21.75 1 87.06 9 ARG B O 1
ATOM 2302 N N . ASN B 1 10 ? 5.957 19.016 20.219 1 91.06 10 ASN B N 1
ATOM 2303 C CA . ASN B 1 10 ? 4.965 18.578 19.25 1 91.06 10 ASN B CA 1
ATOM 2304 C C . ASN B 1 10 ? 4.984 17.062 19.078 1 91.06 10 ASN B C 1
ATOM 2306 O O . ASN B 1 10 ? 4.48 16.547 18.078 1 91.06 10 ASN B O 1
ATOM 2310 N N . LEU B 1 11 ? 5.582 16.344 20 1 88.81 11 LEU B N 1
ATOM 2311 C CA . LEU B 1 11 ? 5.551 14.883 20.078 1 88.81 11 LEU B CA 1
ATOM 2312 C C . LEU B 1 11 ? 4.988 14.414 21.406 1 88.81 11 LEU B C 1
ATOM 2314 O O . LEU B 1 11 ? 5.262 15.016 22.453 1 88.81 11 LEU B O 1
ATOM 2318 N N . VAL B 1 12 ? 4.25 13.352 21.266 1 86.69 12 VAL B N 1
ATOM 2319 C CA . VAL B 1 12 ? 3.83 12.75 22.531 1 86.69 12 VAL B CA 1
ATOM 2320 C C . VAL B 1 12 ? 5.035 12.133 23.234 1 86.69 12 VAL B C 1
ATOM 2322 O O . VAL B 1 12 ? 5.945 11.617 22.594 1 86.69 12 VAL B O 1
ATOM 2325 N N . LYS B 1 13 ? 4.949 12.266 24.453 1 77.31 13 LYS B N 1
ATOM 2326 C CA . LYS B 1 13 ? 6.023 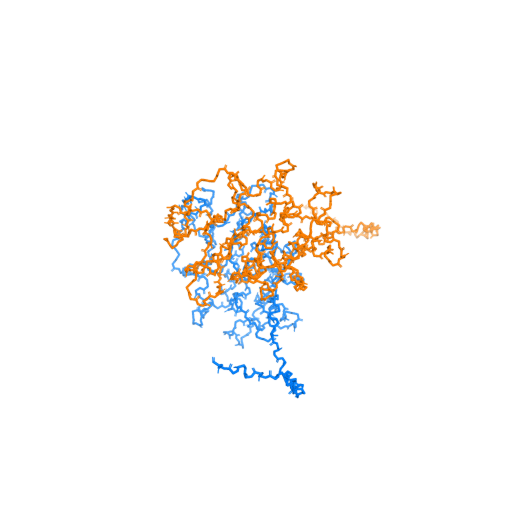11.648 25.234 1 77.31 13 LYS B CA 1
ATOM 2327 C C . LYS B 1 13 ? 5.852 10.133 25.312 1 77.31 13 LYS B C 1
ATOM 2329 O O . LYS B 1 13 ? 4.789 9.641 25.703 1 77.31 13 LYS B O 1
ATOM 2334 N N . LEU B 1 14 ? 6.855 9.438 24.75 1 73.88 14 LEU B N 1
ATOM 2335 C CA . LEU B 1 14 ? 6.824 7.98 24.859 1 73.88 14 LEU B CA 1
ATOM 2336 C C . LEU B 1 14 ? 7.223 7.52 26.25 1 73.88 14 LEU B C 1
ATOM 2338 O O . LEU B 1 14 ? 8.32 7.832 26.719 1 73.88 14 LEU B O 1
ATOM 2342 N N . LEU B 1 15 ? 6.32 6.891 26.953 1 71.62 15 LEU B N 1
ATOM 2343 C CA . LEU B 1 15 ? 6.559 6.473 28.328 1 71.62 15 LEU B CA 1
ATOM 2344 C C . LEU B 1 15 ? 7.195 5.086 28.375 1 71.62 15 LEU B C 1
ATOM 2346 O O . LEU B 1 15 ? 7.941 4.77 29.297 1 71.62 15 LEU B O 1
ATOM 2350 N N . GLY B 1 16 ? 6.809 4.188 27.406 1 64.88 16 GLY B N 1
ATOM 2351 C CA . GLY B 1 16 ? 7.367 2.842 27.375 1 64.88 16 GLY B CA 1
ATOM 2352 C C . GLY B 1 16 ? 7.043 2.09 26.094 1 64.88 16 GLY B C 1
ATOM 2353 O O . GLY B 1 16 ? 6.297 2.588 25.25 1 64.88 16 GLY B O 1
ATOM 2354 N N . CYS B 1 17 ? 8.008 1.151 25.75 1 61.66 17 CYS B N 1
ATOM 2355 C CA . CYS B 1 17 ? 7.781 0.302 24.594 1 61.66 17 CYS B CA 1
ATOM 2356 C C . CYS B 1 17 ? 7.867 -1.173 24.969 1 61.66 17 CYS B C 1
ATOM 2358 O O . CYS B 1 17 ? 8.68 -1.558 25.812 1 61.66 17 CYS B O 1
ATOM 2360 N N . SER B 1 18 ? 6.785 -1.866 24.672 1 60.19 18 SER B N 1
ATOM 2361 C CA . SER B 1 18 ? 6.855 -3.314 24.828 1 60.19 18 SER B CA 1
ATOM 2362 C C . SER B 1 18 ? 6.883 -4.02 23.484 1 60.19 18 SER B C 1
ATOM 2364 O O . SER B 1 18 ? 6.195 -3.605 22.547 1 60.19 18 SER B O 1
ATOM 2366 N N . ILE B 1 19 ? 7.992 -4.723 23.188 1 56.66 19 ILE B N 1
ATOM 2367 C CA . ILE B 1 19 ? 8.086 -5.469 21.938 1 56.66 19 ILE B CA 1
ATOM 2368 C C . ILE B 1 19 ? 7.523 -6.875 22.141 1 56.66 19 ILE B C 1
ATOM 2370 O O . ILE B 1 19 ? 7.926 -7.594 23.062 1 56.66 19 ILE B O 1
ATOM 2374 N N . HIS B 1 20 ? 6.355 -7.043 21.656 1 51.16 20 HIS B N 1
ATOM 2375 C CA . HIS B 1 20 ? 5.832 -8.406 21.656 1 51.16 20 HIS B CA 1
ATOM 2376 C C . HIS B 1 20 ? 5.832 -8.992 20.25 1 51.16 20 HIS B C 1
ATOM 2378 O O . HIS B 1 20 ? 5.094 -8.523 19.375 1 51.16 20 HIS B O 1
ATOM 2384 N N . GLN B 1 21 ? 6.355 -10.133 19.906 1 45.62 21 GLN B N 1
ATOM 2385 C CA . GLN B 1 21 ? 6.379 -10.906 18.672 1 45.62 21 GLN B CA 1
ATOM 2386 C C . GLN B 1 21 ? 6.457 -9.984 17.453 1 45.62 21 GLN B C 1
ATOM 2388 O O . GLN B 1 21 ? 5.594 -10.039 16.562 1 45.62 21 GLN B O 1
ATOM 2393 N N . GLU B 1 22 ? 7.102 -8.977 17.375 1 53 22 GLU B N 1
ATOM 2394 C CA . GLU B 1 22 ? 7.488 -8.102 16.266 1 53 22 GLU B CA 1
ATOM 2395 C C . GLU B 1 22 ? 6.645 -6.832 16.234 1 53 22 GLU B C 1
ATOM 2397 O O . GLU B 1 22 ? 6.824 -5.98 15.367 1 53 22 GLU B O 1
ATOM 2402 N N . GLU B 1 23 ? 5.66 -6.996 17.094 1 52.75 23 GLU B N 1
ATOM 2403 C CA . GLU B 1 23 ? 4.848 -5.781 17.156 1 52.75 23 GLU B CA 1
ATOM 2404 C C . GLU B 1 23 ? 5.289 -4.887 18.312 1 52.75 23 GLU B C 1
ATOM 2406 O O . GLU B 1 23 ? 5.625 -5.379 19.391 1 52.75 23 GLU B O 1
ATOM 2411 N N . LYS B 1 24 ? 5.512 -3.73 18.047 1 59.09 24 LYS B N 1
ATOM 2412 C CA . LYS B 1 24 ? 5.887 -2.736 19.047 1 59.09 24 LYS B CA 1
ATOM 2413 C C . LYS B 1 24 ? 4.656 -2.074 19.656 1 59.09 24 LYS B C 1
ATOM 2415 O O . LYS B 1 24 ? 3.746 -1.658 18.938 1 59.09 24 LYS B O 1
ATOM 2420 N N . LEU B 1 25 ? 4.422 -2.416 21.047 1 60.81 25 LEU B N 1
ATOM 2421 C CA . LEU B 1 25 ? 3.393 -1.676 21.766 1 60.81 25 LEU B CA 1
ATOM 2422 C C . LEU B 1 25 ? 3.982 -0.442 22.438 1 60.81 25 LEU B C 1
ATOM 2424 O O . LEU B 1 25 ? 4.965 -0.543 23.172 1 60.81 25 LEU B O 1
ATOM 2428 N N . LEU B 1 26 ? 3.559 0.785 21.984 1 67.44 26 LEU B N 1
ATOM 2429 C CA . LEU B 1 26 ? 4.07 2.045 22.516 1 67.44 26 LEU B CA 1
ATOM 2430 C C . LEU B 1 26 ? 3.107 2.639 23.531 1 67.44 26 LEU B C 1
ATOM 2432 O O . LEU B 1 26 ? 1.889 2.582 23.359 1 67.44 26 LEU B O 1
ATOM 2436 N N . ILE B 1 27 ? 3.619 2.857 24.75 1 68.75 27 ILE B N 1
ATOM 2437 C CA . ILE B 1 27 ? 2.846 3.551 25.781 1 68.75 27 ILE B CA 1
ATOM 2438 C C . ILE B 1 27 ? 3.24 5.027 25.812 1 68.75 27 ILE B C 1
ATOM 2440 O O . ILE B 1 27 ? 4.426 5.355 25.906 1 68.75 27 ILE B O 1
ATOM 2444 N N . TYR B 1 28 ? 2.17 5.875 25.453 1 68.31 28 TYR B N 1
ATOM 2445 C CA . TYR B 1 28 ? 2.479 7.301 25.484 1 68.31 28 TYR B CA 1
ATOM 2446 C C . TYR B 1 28 ? 1.616 8.031 26.5 1 68.31 28 TYR B C 1
ATOM 2448 O O . TYR B 1 28 ? 0.677 7.453 27.047 1 68.31 28 TYR B O 1
ATOM 2456 N N . GLU B 1 29 ? 2.006 9.211 26.891 1 72.56 29 GLU B N 1
ATOM 2457 C CA . GLU B 1 29 ? 1.26 10.07 27.812 1 72.56 29 GLU B CA 1
ATOM 2458 C C . GLU B 1 29 ? -0.177 10.266 27.344 1 72.56 29 GLU B C 1
ATOM 2460 O O . GLU B 1 29 ? -0.45 10.227 26.141 1 72.56 29 GLU B O 1
ATOM 2465 N N . LEU B 1 30 ? -1.092 10.344 28.312 1 69.75 30 LEU B N 1
ATOM 2466 C CA . LEU B 1 30 ? -2.498 10.586 28 1 69.75 30 LEU B CA 1
ATOM 2467 C C . LEU B 1 30 ? -2.707 12 27.469 1 69.75 30 LEU B C 1
ATOM 2469 O O . LEU B 1 30 ? -2.174 12.961 28.016 1 69.75 30 LEU B O 1
ATOM 2473 N N . MET B 1 31 ? -3.275 12.094 26.391 1 71 31 MET B N 1
ATOM 2474 C CA . MET B 1 31 ? -3.631 13.391 25.828 1 71 31 MET B CA 1
ATOM 2475 C C . MET B 1 31 ? -5.102 13.711 26.078 1 71 31 MET B C 1
ATOM 2477 O O . MET B 1 31 ? -5.98 12.914 25.734 1 71 31 MET B O 1
ATOM 2481 N N . PRO B 1 32 ? -5.234 14.875 26.688 1 68.69 32 PRO B N 1
ATOM 2482 C CA . PRO B 1 32 ? -6.578 15.211 27.156 1 68.69 32 PRO B CA 1
ATOM 2483 C C . PRO B 1 32 ? -7.602 15.258 26.031 1 68.69 32 PRO B C 1
ATOM 2485 O O . PRO B 1 32 ? -8.766 14.898 26.219 1 68.69 32 PRO B O 1
ATOM 2488 N N . ASN B 1 33 ? -7.059 15.938 24.906 1 75.38 33 ASN B N 1
ATOM 2489 C CA . ASN B 1 33 ? -8.008 16.016 23.812 1 75.38 33 ASN B CA 1
ATOM 2490 C C . ASN B 1 33 ? -7.859 14.844 22.844 1 75.38 33 ASN B C 1
ATOM 2492 O O . ASN B 1 33 ? -6.914 14.062 22.953 1 75.38 33 ASN B O 1
ATOM 2496 N N . ARG B 1 34 ? -8.781 14.742 22.016 1 87.5 34 ARG B N 1
ATOM 2497 C CA . ARG B 1 34 ? -8.828 13.656 21.031 1 87.5 34 ARG B CA 1
ATOM 2498 C C . ARG B 1 34 ? -7.949 13.969 19.828 1 87.5 34 ARG B C 1
ATOM 2500 O O . ARG B 1 34 ? -7.125 14.883 19.875 1 87.5 34 ARG B O 1
ATOM 2507 N N . SER B 1 35 ? -7.953 13.227 18.969 1 94.44 35 SER B N 1
ATOM 2508 C CA . SER B 1 35 ? -7.137 13.344 17.766 1 94.44 35 SER B CA 1
ATOM 2509 C C . SER B 1 35 ? -7.684 14.422 16.828 1 94.44 35 SER B C 1
ATOM 2511 O O . SER B 1 35 ? -8.852 14.805 16.938 1 94.44 35 SER B O 1
ATOM 2513 N N . LEU B 1 36 ? -6.801 14.977 16.078 1 97.12 36 LEU B N 1
ATOM 2514 C CA . LEU B 1 36 ? -7.137 16.031 15.117 1 97.12 36 LEU B CA 1
ATOM 2515 C C . LEU B 1 36 ? -8.328 15.625 14.258 1 97.12 36 LEU B C 1
ATOM 2517 O O . LEU B 1 36 ? -9.211 16.453 13.984 1 97.12 36 LEU B O 1
ATOM 2521 N N . ASP B 1 37 ? -8.391 14.336 13.828 1 95.62 37 ASP B N 1
ATOM 2522 C CA . ASP B 1 37 ? -9.469 13.875 12.953 1 95.62 37 ASP B CA 1
ATOM 2523 C C . ASP B 1 37 ? -10.82 13.961 13.656 1 95.62 37 ASP B C 1
ATOM 2525 O O . ASP B 1 37 ? -11.852 14.172 13.016 1 95.62 37 ASP B O 1
ATOM 2529 N N . TYR B 1 38 ? -10.781 13.883 14.969 1 93.81 38 TYR B N 1
ATOM 2530 C CA . TYR B 1 38 ? -12 13.969 15.773 1 93.81 38 TYR B CA 1
ATOM 2531 C C . TYR B 1 38 ? -12.633 15.344 15.656 1 93.81 38 TYR B C 1
ATOM 2533 O O . TYR B 1 38 ? -13.859 15.477 15.703 1 93.81 38 TYR B O 1
ATOM 2541 N N . PHE B 1 39 ? -11.891 16.359 15.43 1 95.19 39 PHE B N 1
ATOM 2542 C CA . PHE B 1 39 ? -12.359 17.734 15.375 1 95.19 39 PHE B CA 1
ATOM 2543 C C . PHE B 1 39 ? -12.57 18.188 13.938 1 95.19 39 PHE B C 1
ATOM 2545 O O . PHE B 1 39 ? -13.672 18.594 13.562 1 95.19 39 PHE B O 1
ATOM 2552 N N . ILE B 1 40 ? -11.625 17.938 13.102 1 96.38 40 ILE B N 1
ATOM 2553 C CA . ILE B 1 40 ? -11.547 18.625 11.812 1 96.38 40 ILE B CA 1
ATOM 2554 C C . ILE B 1 40 ? -12.602 18.062 10.867 1 96.38 40 ILE B C 1
ATOM 2556 O O . ILE B 1 40 ? -13.078 18.75 9.969 1 96.38 40 ILE B O 1
ATOM 2560 N N . PHE B 1 41 ? -13.016 16.766 11.07 1 94.5 41 PHE B N 1
ATOM 2561 C CA . PHE B 1 41 ? -13.938 16.156 10.125 1 94.5 41 PHE B CA 1
ATOM 2562 C C . PHE B 1 41 ? -15.352 16.109 10.695 1 94.5 41 PHE B C 1
ATOM 2564 O O . PHE B 1 41 ? -16.281 15.641 10.031 1 94.5 41 PHE B O 1
ATOM 2571 N N . ASP B 1 42 ? -15.5 16.594 11.859 1 94.12 42 ASP B N 1
ATOM 2572 C CA . ASP B 1 42 ? -16.828 16.688 12.461 1 94.12 42 ASP B CA 1
ATOM 2573 C C . ASP B 1 42 ? -17.5 18 12.109 1 94.12 42 ASP B C 1
ATOM 2575 O O . ASP B 1 42 ? -16.891 19.062 12.203 1 94.12 42 ASP B O 1
ATOM 2579 N N . SER B 1 43 ? -18.766 17.969 11.766 1 92.31 43 SER B N 1
ATOM 2580 C CA . SER B 1 43 ? -19.5 19.125 11.266 1 92.31 43 SER B CA 1
ATOM 2581 C C . SER B 1 43 ? -19.656 20.188 12.344 1 92.31 43 SER B C 1
ATOM 2583 O O . SER B 1 43 ? -19.75 21.375 12.039 1 92.31 43 SER B O 1
ATOM 2585 N N . THR B 1 44 ? -19.594 19.828 13.594 1 94 44 THR B N 1
ATOM 2586 C CA . THR B 1 44 ? -19.812 20.766 14.688 1 94 44 THR B CA 1
ATOM 2587 C C . THR B 1 44 ? -18.484 21.094 15.383 1 94 44 THR B C 1
ATOM 2589 O O . THR B 1 44 ? -18.141 22.266 15.555 1 94 44 THR B O 1
ATOM 2592 N N . LEU B 1 45 ? -17.688 20.125 15.664 1 94.69 45 LEU B N 1
ATOM 2593 C CA . LEU B 1 45 ? -16.469 20.297 16.453 1 94.69 45 LEU B CA 1
ATOM 2594 C C . LEU B 1 45 ? -15.414 21.078 15.672 1 94.69 45 LEU B C 1
ATOM 2596 O O . LEU B 1 45 ? -14.516 21.672 16.266 1 94.69 45 LEU B O 1
ATOM 2600 N N . LYS B 1 46 ? -15.578 21 14.352 1 95.12 46 LYS B N 1
ATOM 2601 C CA . LYS B 1 46 ? -14.578 21.688 13.547 1 95.12 46 LYS B CA 1
ATOM 2602 C C . LYS B 1 46 ? -14.617 23.188 13.789 1 95.12 46 LYS B C 1
ATOM 2604 O O . LYS B 1 46 ? -13.648 23.891 13.5 1 95.12 46 LYS B O 1
ATOM 2609 N N . GLU B 1 47 ? -15.688 23.703 14.289 1 94.56 47 GLU B N 1
ATOM 2610 C CA . GLU B 1 47 ? -15.828 25.125 14.586 1 94.56 47 GLU B CA 1
ATOM 2611 C C . GLU B 1 47 ? -14.859 25.562 15.688 1 94.56 47 GLU B C 1
ATOM 2613 O O . GLU B 1 47 ? -14.555 26.75 15.82 1 94.56 47 GLU B O 1
ATOM 2618 N N . LYS B 1 48 ? -14.422 24.578 16.438 1 94.56 48 LYS B N 1
ATOM 2619 C CA . LYS B 1 48 ? -13.461 24.875 17.5 1 94.56 48 LYS B CA 1
ATOM 2620 C C . LYS B 1 48 ? -12.086 25.203 16.922 1 94.56 48 LYS B C 1
ATOM 2622 O O . LYS B 1 48 ? -11.227 25.734 17.625 1 94.56 48 LYS B O 1
ATOM 2627 N N . LEU B 1 49 ? -11.906 24.922 15.68 1 96.25 49 LEU B N 1
ATOM 2628 C CA . LEU B 1 49 ? -10.641 25.172 15 1 96.25 49 LEU B CA 1
ATOM 2629 C C . LEU B 1 49 ? -10.781 26.281 13.969 1 96.25 49 LEU B C 1
ATOM 2631 O O . LEU B 1 49 ? -11.078 26.016 12.805 1 96.25 49 LEU B O 1
ATOM 2635 N N . ASP B 1 50 ? -10.523 27.453 14.406 1 94.75 50 ASP B N 1
ATOM 2636 C CA . ASP B 1 5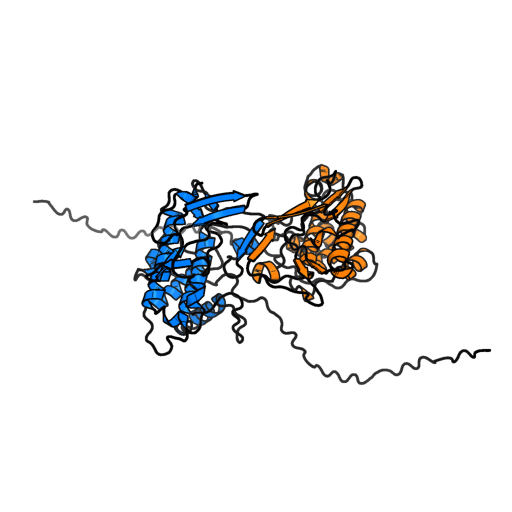0 ? -10.547 28.578 13.461 1 94.75 50 ASP B CA 1
ATOM 2637 C C . ASP B 1 50 ? -9.273 28.609 12.617 1 94.75 50 ASP B C 1
ATOM 2639 O O . ASP B 1 50 ? -8.422 27.719 12.727 1 94.75 50 ASP B O 1
ATOM 2643 N N . LEU B 1 51 ? -9.133 29.594 11.805 1 95.38 51 LEU B N 1
ATOM 2644 C CA . LEU B 1 51 ? -8.039 29.609 10.844 1 95.38 51 LEU B CA 1
ATOM 2645 C C . LEU B 1 51 ? -6.695 29.734 11.555 1 95.38 51 LEU B C 1
ATOM 2647 O O . LEU B 1 51 ? -5.711 29.125 11.148 1 95.38 51 LEU B O 1
ATOM 2651 N N . ALA B 1 52 ? -6.648 30.562 12.555 1 95 52 ALA B N 1
ATOM 2652 C CA . ALA B 1 52 ? -5.414 30.734 13.312 1 95 52 ALA B CA 1
ATOM 2653 C C . ALA B 1 52 ? -4.98 29.438 13.977 1 95 52 ALA B C 1
ATOM 2655 O O . ALA B 1 52 ? -3.803 29.062 13.922 1 95 52 ALA B O 1
ATOM 2656 N N . LYS B 1 53 ? -5.914 28.766 14.617 1 96.5 53 LYS B N 1
ATOM 2657 C CA . LYS B 1 53 ? -5.621 27.5 15.258 1 96.5 53 LYS B CA 1
ATOM 2658 C C . LYS B 1 53 ? -5.188 26.453 14.234 1 96.5 53 LYS B C 1
ATOM 2660 O O . LYS B 1 53 ? -4.27 25.672 14.484 1 96.5 53 LYS B O 1
ATOM 2665 N N . ARG B 1 54 ? -5.84 26.406 13.109 1 97.81 54 ARG B N 1
ATOM 2666 C CA . ARG B 1 54 ? -5.48 25.469 12.047 1 97.81 54 ARG B CA 1
ATOM 2667 C C . ARG B 1 54 ? -4.047 25.703 11.578 1 97.81 54 ARG B C 1
ATOM 2669 O O . ARG B 1 54 ? -3.295 24.75 11.367 1 97.81 54 ARG B O 1
ATOM 2676 N N . PHE B 1 55 ? -3.734 26.969 11.469 1 97.56 55 PHE B N 1
ATOM 2677 C CA . PHE B 1 55 ? -2.365 27.297 11.078 1 97.56 55 PHE B CA 1
ATOM 2678 C C . PHE B 1 55 ? -1.379 26.828 12.148 1 97.56 55 PHE B C 1
ATOM 2680 O O . PHE B 1 55 ? -0.334 26.266 11.828 1 97.56 55 PHE B O 1
ATOM 2687 N N . GLN B 1 56 ? -1.69 27.094 13.367 1 97.5 56 GLN B N 1
ATOM 2688 C CA . GLN B 1 56 ? -0.833 26.703 14.477 1 97.5 56 GLN B CA 1
ATOM 2689 C C . GLN B 1 56 ? -0.635 25.188 14.492 1 97.5 56 GLN B C 1
ATOM 2691 O O . GLN B 1 56 ? 0.468 24.703 14.758 1 97.5 56 GLN B O 1
ATOM 2696 N N . ILE B 1 57 ? -1.682 24.516 14.219 1 98.31 57 ILE B N 1
ATOM 2697 C CA . ILE B 1 57 ? -1.62 23.062 14.195 1 98.31 57 ILE B CA 1
ATOM 2698 C C . ILE B 1 57 ? -0.711 22.609 13.055 1 98.31 57 ILE B C 1
ATOM 2700 O O . ILE B 1 57 ? 0.16 21.75 13.25 1 98.31 57 ILE B O 1
ATOM 2704 N N . ILE B 1 58 ? -0.886 23.156 11.859 1 98.75 58 ILE B N 1
ATOM 2705 C CA . ILE B 1 58 ? -0.063 22.828 10.703 1 98.75 58 ILE B CA 1
ATOM 2706 C C . ILE B 1 58 ? 1.407 23.078 11.023 1 98.75 58 ILE B C 1
ATOM 2708 O O . ILE B 1 58 ? 2.256 22.203 10.812 1 98.75 58 ILE B O 1
ATOM 2712 N N . ASP B 1 59 ? 1.646 24.203 11.555 1 98.31 59 ASP B N 1
ATOM 2713 C CA . ASP B 1 59 ? 3.014 24.578 11.898 1 98.31 59 ASP B CA 1
ATOM 2714 C C . ASP B 1 59 ? 3.594 23.656 12.969 1 98.31 59 ASP B C 1
ATOM 2716 O O . ASP B 1 59 ? 4.758 23.266 12.883 1 98.31 59 ASP B O 1
ATOM 2720 N N . GLY B 1 60 ? 2.824 23.391 13.961 1 98.12 60 GLY B N 1
ATOM 2721 C CA . GLY B 1 60 ? 3.273 22.5 15.023 1 98.12 60 GLY B CA 1
ATOM 2722 C C . GLY B 1 60 ? 3.635 21.109 14.516 1 98.12 60 GLY B C 1
ATOM 2723 O O . GLY B 1 60 ? 4.648 20.547 14.93 1 98.12 60 GLY B O 1
ATOM 2724 N N . ILE B 1 61 ? 2.822 20.562 13.633 1 98.56 61 ILE B N 1
ATOM 2725 C CA . ILE B 1 61 ? 3.113 19.25 13.055 1 98.56 61 ILE B CA 1
ATOM 2726 C C . ILE B 1 61 ? 4.422 19.312 12.273 1 98.56 61 ILE B C 1
ATOM 2728 O O . ILE B 1 61 ? 5.266 18.422 12.383 1 98.56 61 ILE B O 1
ATOM 2732 N N . ALA B 1 62 ? 4.57 20.375 11.492 1 98.62 62 ALA B N 1
ATOM 2733 C CA . ALA B 1 62 ? 5.789 20.547 10.703 1 98.62 62 ALA B CA 1
ATOM 2734 C C . ALA B 1 62 ? 7.023 20.562 11.594 1 98.62 62 ALA B C 1
ATOM 2736 O O . ALA B 1 62 ? 8.031 19.922 11.289 1 98.62 62 ALA B O 1
ATOM 2737 N N . ARG B 1 63 ? 6.965 21.266 12.641 1 97.25 63 ARG B N 1
ATOM 2738 C CA . ARG B 1 63 ? 8.086 21.375 13.57 1 97.25 63 ARG B CA 1
ATOM 2739 C C . ARG B 1 63 ? 8.383 20.031 14.234 1 97.25 63 ARG B C 1
ATOM 2741 O O . ARG B 1 63 ? 9.547 19.688 14.461 1 97.25 63 ARG B O 1
ATOM 2748 N N . GLY B 1 64 ? 7.312 19.344 14.594 1 96.62 64 GLY B N 1
ATOM 2749 C CA . GLY B 1 64 ? 7.512 18 15.133 1 96.62 64 GLY B CA 1
ATOM 2750 C C . GLY B 1 64 ? 8.242 17.078 14.172 1 96.62 64 GLY B C 1
ATOM 2751 O O . GLY B 1 64 ? 9.148 16.344 14.57 1 96.62 64 GLY B O 1
ATOM 2752 N N . LEU B 1 65 ? 7.848 17.125 12.922 1 97.56 65 LEU B N 1
ATOM 2753 C CA . LEU B 1 65 ? 8.484 16.297 11.906 1 97.56 65 LEU B CA 1
ATOM 2754 C C . LEU B 1 65 ? 9.93 16.719 11.672 1 97.56 65 LEU B C 1
ATOM 2756 O O . LEU B 1 65 ? 10.797 15.875 11.461 1 97.56 65 LEU B O 1
ATOM 2760 N N . LEU B 1 66 ? 10.133 18.047 11.641 1 96.5 66 LEU B N 1
ATOM 2761 C CA . LEU B 1 66 ? 11.5 18.547 11.508 1 96.5 66 LEU B CA 1
ATOM 2762 C C . LEU B 1 66 ? 12.398 17.984 12.609 1 96.5 66 LEU B C 1
ATOM 2764 O O . LEU B 1 66 ? 13.516 17.547 12.336 1 96.5 66 LEU B O 1
ATOM 2768 N N . TYR B 1 67 ? 11.891 17.938 13.789 1 93.38 67 TYR B N 1
ATOM 2769 C CA . TYR B 1 67 ? 12.641 17.375 14.906 1 93.38 67 TYR B CA 1
ATOM 2770 C C . TYR B 1 67 ? 12.969 15.914 14.664 1 93.38 67 TYR B C 1
ATOM 2772 O O . TYR B 1 67 ? 14.109 15.484 14.844 1 93.38 67 TYR B O 1
ATOM 2780 N N . LEU B 1 68 ? 12.008 15.125 14.211 1 92.56 68 LEU B N 1
ATOM 2781 C CA . LEU B 1 68 ? 12.203 13.695 13.969 1 92.56 68 LEU B CA 1
ATOM 2782 C C . LEU B 1 68 ? 13.219 13.469 12.859 1 92.56 68 LEU B C 1
ATOM 2784 O O . LEU B 1 68 ? 14.055 12.562 12.953 1 92.56 68 LEU B O 1
ATOM 2788 N N . HIS B 1 69 ? 13.195 14.305 11.891 1 93.62 69 HIS B N 1
ATOM 2789 C CA . HIS B 1 69 ? 13.977 14.078 10.68 1 93.62 69 HIS B CA 1
ATOM 2790 C C . HIS B 1 69 ? 15.398 14.594 10.836 1 93.62 69 HIS B C 1
ATOM 2792 O O . HIS B 1 69 ? 16.328 14.078 10.203 1 93.62 69 HIS B O 1
ATOM 2798 N N . GLN B 1 70 ? 15.547 15.602 11.609 1 89.88 70 GLN B N 1
ATOM 2799 C CA . GLN B 1 70 ? 16.828 16.297 11.5 1 89.88 70 GLN B CA 1
ATOM 2800 C C . GLN B 1 70 ? 17.375 16.656 12.875 1 89.88 70 GLN B C 1
ATOM 2802 O O . GLN B 1 70 ? 18.594 16.594 13.102 1 89.88 70 GLN B O 1
ATOM 2807 N N . ASP B 1 71 ? 16.562 17.078 13.812 1 88.25 71 ASP B N 1
ATOM 2808 C CA . ASP B 1 71 ? 17.047 17.719 15.039 1 88.25 71 ASP B CA 1
ATOM 2809 C C . ASP B 1 71 ? 17.281 16.688 16.141 1 88.25 71 ASP B C 1
ATOM 2811 O O . ASP B 1 71 ? 17.984 16.953 17.109 1 88.25 71 ASP B O 1
ATOM 2815 N N . SER B 1 72 ? 16.688 15.539 16 1 82.5 72 SER B N 1
ATOM 2816 C CA . SER B 1 72 ? 16.938 14.492 16.984 1 82.5 72 SER B CA 1
ATOM 2817 C C . SER B 1 72 ? 18.25 13.781 16.719 1 82.5 72 SER B C 1
ATOM 2819 O O . SER B 1 72 ? 18.859 13.961 15.648 1 82.5 72 SER B O 1
ATOM 2821 N N . ARG B 1 73 ? 18.719 13.094 17.688 1 78.94 73 ARG B N 1
ATOM 2822 C CA . ARG B 1 73 ? 19.984 12.359 17.547 1 78.94 73 ARG B CA 1
ATOM 2823 C C . ARG B 1 73 ? 19.875 11.32 16.438 1 78.94 73 ARG B C 1
ATOM 2825 O O . ARG B 1 73 ? 20.859 11.07 15.719 1 78.94 73 ARG B O 1
ATOM 2832 N N . LEU B 1 74 ? 18.719 10.875 16.328 1 79.75 74 LEU B N 1
ATOM 2833 C CA . LEU B 1 74 ? 18.469 9.883 15.289 1 79.75 74 LEU B CA 1
ATOM 2834 C C . LEU B 1 74 ? 17.438 10.398 14.281 1 79.75 74 LEU B C 1
ATOM 2836 O O . LEU B 1 74 ? 16.547 11.164 14.641 1 79.75 74 LEU B O 1
ATOM 2840 N N . ARG B 1 75 ? 17.688 9.977 13.094 1 87.38 75 ARG B N 1
ATOM 2841 C CA . ARG B 1 75 ? 16.688 10.266 12.078 1 87.38 75 ARG B CA 1
ATOM 2842 C C . ARG B 1 75 ? 15.555 9.242 12.133 1 87.38 75 ARG B C 1
ATOM 2844 O O . ARG B 1 75 ? 15.789 8.039 12.031 1 87.38 75 ARG B O 1
ATOM 2851 N N . ILE B 1 76 ? 14.398 9.742 12.305 1 89.75 76 ILE B N 1
ATOM 2852 C CA . ILE B 1 76 ? 13.25 8.859 12.461 1 89.75 76 ILE B CA 1
ATOM 2853 C C . ILE B 1 76 ? 12.227 9.141 11.359 1 89.75 76 ILE B C 1
ATOM 2855 O O . ILE B 1 76 ? 11.836 10.289 11.141 1 89.75 76 ILE B O 1
ATOM 2859 N N . ILE B 1 77 ? 11.852 8.125 10.641 1 93.25 77 ILE B N 1
ATOM 2860 C CA . ILE B 1 77 ? 10.75 8.188 9.688 1 93.25 77 ILE B CA 1
ATOM 2861 C C . ILE B 1 77 ? 9.492 7.598 10.32 1 93.25 77 ILE B C 1
ATOM 2863 O O . ILE B 1 77 ? 9.484 6.441 10.75 1 93.25 77 ILE B O 1
ATOM 2867 N N . HIS B 1 78 ? 8.398 8.312 10.461 1 93.12 78 HIS B N 1
ATOM 2868 C CA . HIS B 1 78 ? 7.203 7.922 11.188 1 93.12 78 HIS B CA 1
ATOM 2869 C C . HIS B 1 78 ? 6.469 6.789 10.477 1 93.12 78 HIS B C 1
ATOM 2871 O O . HIS B 1 78 ? 6.137 5.777 11.094 1 93.12 78 HIS B O 1
ATOM 2877 N N . ARG B 1 79 ? 6.168 7.008 9.086 1 94.12 79 ARG B N 1
ATOM 2878 C CA . ARG B 1 79 ? 5.648 6.012 8.148 1 94.12 79 ARG B CA 1
ATOM 2879 C C . ARG B 1 79 ? 4.145 5.84 8.312 1 94.12 79 ARG B C 1
ATOM 2881 O O . ARG B 1 79 ? 3.508 5.133 7.527 1 94.12 79 ARG B O 1
ATOM 2888 N N . ASP B 1 80 ? 3.539 6.535 9.281 1 94.19 80 ASP B N 1
ATOM 2889 C CA . ASP B 1 80 ? 2.092 6.445 9.453 1 94.19 80 ASP B CA 1
ATOM 2890 C C . ASP B 1 80 ? 1.515 7.766 9.953 1 94.19 80 ASP B C 1
ATOM 2892 O O . ASP B 1 80 ? 0.696 7.781 10.875 1 94.19 80 ASP B O 1
ATOM 2896 N N . LEU B 1 81 ? 2.018 8.82 9.438 1 96.44 81 LEU B N 1
ATOM 2897 C CA . LEU B 1 81 ? 1.517 10.148 9.773 1 96.44 81 LEU B CA 1
ATOM 2898 C C . LEU B 1 81 ? 0.142 10.383 9.156 1 96.44 81 LEU B C 1
ATOM 2900 O O . LEU B 1 81 ? -0.037 10.219 7.945 1 96.44 81 LEU B O 1
ATOM 2904 N N . LYS B 1 82 ? -0.854 10.68 9.977 1 96.38 82 LYS B N 1
ATOM 2905 C CA . LYS B 1 82 ? -2.236 10.953 9.594 1 96.38 82 LYS B CA 1
ATOM 2906 C C . LYS B 1 82 ? -2.959 11.75 10.672 1 96.38 82 LYS B C 1
ATOM 2908 O O . LYS B 1 82 ? -2.447 11.906 11.781 1 96.38 82 LYS B O 1
ATOM 2913 N N . THR B 1 83 ? -4.082 12.211 10.375 1 97 83 THR B N 1
ATOM 2914 C CA . THR B 1 83 ? -4.797 13.109 11.273 1 97 83 THR B CA 1
ATOM 2915 C C . THR B 1 83 ? -5.176 12.391 12.57 1 97 83 THR B C 1
ATOM 2917 O O . THR B 1 83 ? -5.219 13.008 13.633 1 97 83 THR B O 1
ATOM 2920 N N . SER B 1 84 ? -5.371 11.055 12.492 1 94.44 84 SER B N 1
ATOM 2921 C CA . SER B 1 84 ? -5.766 10.305 13.688 1 94.44 84 SER B CA 1
ATOM 2922 C C . SER B 1 84 ? -4.578 10.094 14.625 1 94.44 84 SER B C 1
ATOM 2924 O O . SER B 1 84 ? -4.754 9.734 15.789 1 94.44 84 SER B O 1
ATOM 2926 N N . ASN B 1 85 ? -3.393 10.336 14.086 1 93.56 85 ASN B N 1
ATOM 2927 C CA . ASN B 1 85 ? -2.189 10.172 14.891 1 93.56 85 ASN B CA 1
ATOM 2928 C C . ASN B 1 85 ? -1.634 11.516 15.359 1 93.56 85 ASN B C 1
ATOM 2930 O O . ASN B 1 85 ? -0.481 11.602 15.781 1 93.56 85 ASN B O 1
ATOM 2934 N N . ILE B 1 86 ? -2.4 12.57 15.156 1 96.69 86 ILE B N 1
ATOM 2935 C CA . ILE B 1 86 ? -2.119 13.898 15.703 1 96.69 86 ILE B CA 1
ATOM 2936 C C . ILE B 1 86 ? -3.066 14.188 16.859 1 96.69 86 ILE B C 1
ATOM 2938 O O . ILE B 1 86 ? -4.246 14.477 16.656 1 96.69 86 ILE B O 1
ATOM 2942 N N . LEU B 1 87 ? -2.508 14.109 18.031 1 94.06 87 LEU B N 1
ATOM 2943 C CA . LEU B 1 87 ? -3.303 14.43 19.219 1 94.06 87 LEU B CA 1
ATOM 2944 C C . LEU B 1 87 ? -3.211 15.922 19.547 1 94.06 87 LEU B C 1
ATOM 2946 O O . LEU B 1 87 ? -2.201 16.562 19.25 1 94.06 87 LEU B O 1
ATOM 2950 N N . LEU B 1 88 ? -4.289 16.422 20.078 1 94.06 88 LEU B N 1
ATOM 2951 C CA . LEU B 1 88 ? -4.32 17.828 20.469 1 94.06 88 LEU B CA 1
ATOM 2952 C C . LEU B 1 88 ? -4.359 17.969 22 1 94.06 88 LEU B C 1
ATOM 2954 O O . LEU B 1 88 ? -5.152 17.297 22.656 1 94.06 88 LEU B O 1
ATOM 2958 N N . ASP B 1 89 ? -3.521 18.797 22.547 1 90.12 89 ASP B N 1
ATOM 2959 C CA . ASP B 1 89 ? -3.535 19.031 23.984 1 90.12 89 ASP B CA 1
ATOM 2960 C C . ASP B 1 89 ? -4.605 20.047 24.375 1 90.12 89 ASP B C 1
ATOM 2962 O O . ASP B 1 89 ? -5.465 20.391 23.562 1 90.12 89 ASP B O 1
ATOM 2966 N N . ASN B 1 90 ? -4.57 20.547 25.609 1 88.81 90 ASN B N 1
ATOM 2967 C CA . ASN B 1 90 ? -5.605 21.422 26.156 1 88.81 90 ASN B CA 1
ATOM 2968 C C . ASN B 1 90 ? -5.656 22.75 25.422 1 88.81 90 ASN B C 1
ATOM 2970 O O . ASN B 1 90 ? -6.695 23.422 25.391 1 88.81 90 ASN B O 1
ATOM 2974 N N . TYR B 1 91 ? -4.617 23.188 24.828 1 89.62 91 TYR B N 1
ATOM 2975 C CA . TYR B 1 91 ? -4.539 24.469 24.109 1 89.62 91 TYR B CA 1
ATOM 2976 C C . TYR B 1 91 ? -4.621 24.234 22.609 1 89.62 91 TYR B C 1
ATOM 2978 O O . TYR B 1 91 ? -4.293 25.141 21.812 1 89.62 91 TYR B O 1
ATOM 2986 N N . MET B 1 92 ? -4.883 22.969 22.125 1 92.88 92 MET B N 1
ATOM 2987 C CA . MET B 1 92 ? -5.074 22.547 20.734 1 92.88 92 MET B CA 1
ATOM 2988 C C . MET B 1 92 ? -3.746 22.516 19.984 1 92.88 92 MET B C 1
ATOM 2990 O O . MET B 1 92 ? -3.715 22.609 18.766 1 92.88 92 MET B O 1
ATOM 2994 N N . ASN B 1 93 ? -2.676 22.438 20.859 1 93.56 93 ASN B N 1
ATOM 2995 C CA . ASN B 1 93 ? -1.381 22.203 20.234 1 93.56 93 ASN B CA 1
ATOM 2996 C C . ASN B 1 93 ? -1.245 20.75 19.781 1 93.56 93 ASN B C 1
ATOM 2998 O O . ASN B 1 93 ? -1.627 19.828 20.5 1 93.56 93 ASN B O 1
ATOM 3002 N N . PRO B 1 94 ? -0.697 20.609 18.531 1 96.5 94 PRO B N 1
ATOM 3003 C CA . PRO B 1 94 ? -0.595 19.234 18.016 1 96.5 94 PRO B CA 1
ATOM 3004 C C . PRO B 1 94 ? 0.578 18.469 18.609 1 96.5 94 PRO B C 1
ATOM 3006 O O . PRO B 1 94 ? 1.646 19.031 18.844 1 96.5 94 PRO B O 1
ATOM 3009 N N . ARG B 1 95 ? 0.393 17.188 18.875 1 94.38 95 ARG B N 1
ATOM 3010 C CA . ARG B 1 95 ? 1.409 16.219 19.281 1 94.38 95 ARG B CA 1
ATOM 3011 C C . ARG B 1 95 ? 1.362 14.969 18.422 1 94.38 95 ARG B C 1
ATOM 3013 O O . ARG B 1 95 ? 0.362 14.25 18.422 1 94.38 95 ARG B O 1
ATOM 3020 N N . ILE B 1 96 ? 2.408 14.758 17.672 1 94.69 96 ILE B N 1
ATOM 3021 C CA . ILE B 1 96 ? 2.492 13.562 16.844 1 94.69 96 ILE B CA 1
ATOM 3022 C C . ILE B 1 96 ? 2.576 12.32 17.734 1 94.69 96 ILE B C 1
ATOM 3024 O O . ILE B 1 96 ? 3.332 12.297 18.703 1 94.69 96 ILE B O 1
ATOM 3028 N N . SER B 1 97 ? 1.788 11.344 17.391 1 90.75 97 SER B N 1
ATOM 3029 C CA . SER B 1 97 ? 1.747 10.117 18.188 1 90.75 97 SER B CA 1
ATOM 3030 C C . SER B 1 97 ? 1.821 8.883 17.312 1 90.75 97 SER B C 1
ATOM 3032 O O . SER B 1 97 ? 2.072 8.984 16.109 1 90.75 97 SER B O 1
ATOM 3034 N N . ASP B 1 98 ? 1.738 7.672 17.875 1 86.06 98 ASP B N 1
ATOM 3035 C CA . ASP B 1 98 ? 1.693 6.363 17.219 1 86.06 98 ASP B CA 1
ATOM 3036 C C . ASP B 1 98 ? 2.945 6.129 16.375 1 86.06 98 ASP B C 1
ATOM 3038 O O . ASP B 1 98 ? 2.885 6.145 15.141 1 86.06 98 ASP B O 1
ATOM 3042 N N . PHE B 1 99 ? 3.982 5.805 17.031 1 87.06 99 PHE B N 1
ATOM 3043 C CA . PHE B 1 99 ? 5.262 5.547 16.375 1 87.06 99 PHE B CA 1
ATOM 3044 C C . PHE B 1 99 ? 5.457 4.055 16.141 1 87.06 99 PHE B C 1
ATOM 3046 O O . PHE B 1 99 ? 6.59 3.576 16.047 1 87.06 99 PHE B O 1
ATOM 3053 N N . GLY B 1 100 ? 4.379 3.348 16.094 1 83.38 100 GLY B N 1
ATOM 3054 C CA . GLY B 1 100 ? 4.41 1.902 15.922 1 83.38 100 GLY B CA 1
ATOM 3055 C C . GLY B 1 100 ? 5.098 1.465 14.641 1 83.38 100 GLY B C 1
ATOM 3056 O O . GLY B 1 100 ? 5.715 0.399 14.594 1 83.38 100 GLY B O 1
ATOM 3057 N N . LEU B 1 101 ? 5.051 2.24 13.578 1 86.5 101 LEU B N 1
ATOM 3058 C CA . LEU B 1 101 ? 5.621 1.879 12.289 1 86.5 101 LEU B CA 1
ATOM 3059 C C . LEU B 1 101 ? 6.918 2.641 12.031 1 86.5 101 LEU B C 1
ATOM 3061 O O . LEU B 1 101 ? 7.543 2.484 10.984 1 86.5 101 LEU B O 1
ATOM 3065 N N . ALA B 1 102 ? 7.316 3.414 12.969 1 88.31 102 ALA B N 1
ATOM 3066 C CA . ALA B 1 102 ? 8.477 4.285 12.789 1 88.31 102 ALA B CA 1
ATOM 3067 C C . ALA B 1 102 ? 9.75 3.471 12.602 1 88.31 102 ALA B C 1
ATOM 3069 O O . ALA B 1 102 ? 9.859 2.355 13.117 1 88.31 102 ALA B O 1
ATOM 3070 N N . ARG B 1 103 ? 10.617 3.988 11.797 1 87.5 103 ARG B N 1
ATOM 3071 C CA . ARG B 1 103 ? 11.938 3.418 11.57 1 87.5 103 ARG B CA 1
ATOM 3072 C C . ARG B 1 103 ? 13.039 4.43 11.891 1 87.5 103 ARG B C 1
ATOM 3074 O O . ARG B 1 103 ? 12.906 5.613 11.57 1 87.5 103 ARG B O 1
ATOM 3081 N N . THR B 1 104 ? 14.055 3.887 12.523 1 85.31 104 THR B N 1
ATOM 3082 C CA . THR B 1 104 ? 15.188 4.734 12.891 1 85.31 104 THR B CA 1
ATOM 3083 C C . THR B 1 104 ? 16.391 4.461 11.984 1 85.31 104 THR B C 1
ATOM 3085 O O . THR B 1 104 ? 16.672 3.307 11.664 1 85.31 104 THR B O 1
ATOM 3088 N N . PHE B 1 105 ? 16.953 5.484 11.57 1 81.06 105 PHE B N 1
ATOM 3089 C CA . PHE B 1 105 ? 18.141 5.359 10.719 1 81.06 105 PHE B CA 1
ATOM 3090 C C . PHE B 1 105 ? 19.328 6.059 11.352 1 81.06 105 PHE B C 1
ATOM 3092 O O . PHE B 1 105 ? 19.188 7.109 11.977 1 81.06 105 PHE B O 1
ATOM 3099 N N . ARG B 1 106 ? 20.406 5.207 11.25 1 73.38 106 ARG B N 1
ATOM 3100 C CA . ARG B 1 106 ? 21.672 5.801 11.68 1 73.38 106 ARG B CA 1
ATOM 3101 C C . ARG B 1 106 ? 22.438 6.375 10.5 1 73.38 106 ARG B C 1
ATOM 3103 O O . ARG B 1 106 ? 22.391 5.824 9.391 1 73.38 106 ARG B O 1
ATOM 3110 N N . GLY B 1 107 ? 23.062 7.367 10.672 1 61.69 107 GLY B N 1
ATOM 3111 C CA . GLY B 1 107 ? 23.969 7.926 9.688 1 61.69 107 GLY B CA 1
ATOM 3112 C C . GLY B 1 107 ? 23.266 8.555 8.5 1 61.69 107 GLY B C 1
ATOM 3113 O O . GLY B 1 107 ? 22.25 9.234 8.664 1 61.69 107 GLY B O 1
ATOM 3114 N N . ASP B 1 108 ? 23.844 8.266 7.234 1 60.84 108 ASP B N 1
ATOM 3115 C CA . ASP B 1 108 ? 23.438 8.961 6.016 1 60.84 108 ASP B CA 1
ATOM 3116 C C . ASP B 1 108 ? 22.359 8.18 5.27 1 60.84 108 ASP B C 1
ATOM 3118 O O . ASP B 1 108 ? 21.984 8.531 4.145 1 60.84 108 ASP B O 1
ATOM 3122 N N . GLN B 1 109 ? 21.859 7.121 5.949 1 64.44 109 GLN B N 1
ATOM 3123 C CA . GLN B 1 109 ? 20.859 6.379 5.191 1 64.44 109 GLN B CA 1
ATOM 3124 C C . GLN B 1 109 ? 19.516 7.102 5.207 1 64.44 109 GLN B C 1
ATOM 3126 O O . GLN B 1 109 ? 19.016 7.473 6.27 1 64.44 109 GLN B O 1
ATOM 3131 N N . ASP B 1 110 ? 19.062 7.547 4.047 1 69.69 110 ASP B N 1
ATOM 3132 C CA . ASP B 1 110 ? 17.875 8.398 3.963 1 69.69 110 ASP B CA 1
ATOM 3133 C C . ASP B 1 110 ? 16.703 7.645 3.348 1 69.69 110 ASP B C 1
ATOM 3135 O O . ASP B 1 110 ? 15.602 8.188 3.234 1 69.69 110 ASP B O 1
ATOM 3139 N N . GLU B 1 111 ? 16.953 6.477 2.934 1 77.25 111 GLU B N 1
ATOM 3140 C CA . GLU B 1 111 ? 15.898 5.727 2.248 1 77.25 111 GLU B CA 1
ATOM 3141 C C . GLU B 1 111 ? 16.016 4.234 2.533 1 77.25 111 GLU B C 1
ATOM 3143 O O . GLU B 1 111 ? 17.109 3.725 2.779 1 77.25 111 GLU B O 1
ATOM 3148 N N . SER B 1 112 ? 14.93 3.658 2.73 1 84.75 112 SER B N 1
ATOM 3149 C CA . SER B 1 112 ? 14.891 2.211 2.914 1 84.75 112 SER B CA 1
ATOM 3150 C C . SER B 1 112 ? 13.773 1.579 2.092 1 84.75 112 SER B C 1
ATOM 3152 O O . SER B 1 112 ? 12.891 2.279 1.594 1 84.75 112 SER B O 1
ATOM 3154 N N . LYS B 1 113 ? 13.992 0.365 1.854 1 85 113 LYS B N 1
ATOM 3155 C CA . LYS B 1 113 ? 12.984 -0.423 1.153 1 85 113 LYS B CA 1
ATOM 3156 C C . LYS B 1 113 ? 12.484 -1.573 2.021 1 85 113 LYS B C 1
ATOM 3158 O O . LYS B 1 113 ? 13.258 -2.172 2.773 1 85 113 LYS B O 1
ATOM 3163 N N . THR B 1 114 ? 11.188 -1.703 2.006 1 85 114 THR B N 1
ATOM 3164 C CA . THR B 1 114 ? 10.594 -2.812 2.744 1 85 114 THR B CA 1
ATOM 3165 C C . THR B 1 114 ? 9.812 -3.729 1.808 1 85 114 THR B C 1
ATOM 3167 O O . THR B 1 114 ? 9.227 -3.268 0.822 1 85 114 THR B O 1
ATOM 3170 N N . ASN B 1 115 ? 9.789 -5.008 2.107 1 81.94 115 ASN B N 1
ATOM 3171 C CA . ASN B 1 115 ? 8.938 -5.961 1.404 1 81.94 115 ASN B CA 1
ATOM 3172 C C . ASN B 1 115 ? 7.52 -5.973 1.97 1 81.94 115 ASN B C 1
ATOM 3174 O O . ASN B 1 115 ? 6.57 -6.336 1.273 1 81.94 115 ASN B O 1
ATOM 3178 N N . ARG B 1 116 ? 7.43 -5.605 3.184 1 84.81 116 ARG B N 1
ATOM 3179 C CA . ARG B 1 116 ? 6.137 -5.586 3.857 1 84.81 116 ARG B CA 1
ATOM 3180 C C . ARG B 1 116 ? 5.574 -4.168 3.918 1 84.81 116 ARG B C 1
ATOM 3182 O O . ARG B 1 116 ? 6.137 -3.299 4.586 1 84.81 116 ARG B O 1
ATOM 3189 N N . LEU B 1 117 ? 4.527 -3.982 3.258 1 86.56 117 LEU B N 1
ATOM 3190 C CA . LEU B 1 117 ? 3.877 -2.676 3.238 1 86.56 117 LEU B CA 1
ATOM 3191 C C . LEU B 1 117 ? 2.889 -2.543 4.391 1 86.56 117 LEU B C 1
ATOM 3193 O O . LEU B 1 117 ? 2.053 -3.424 4.602 1 86.56 117 LEU B O 1
ATOM 3197 N N . MET B 1 118 ? 3.125 -1.506 5.168 1 87.62 118 MET B N 1
ATOM 3198 C CA . MET B 1 118 ? 2.225 -1.143 6.262 1 87.62 118 MET B CA 1
ATOM 3199 C C . MET B 1 118 ? 1.96 0.359 6.27 1 87.62 118 MET B C 1
ATOM 3201 O O . MET B 1 118 ? 2.885 1.158 6.113 1 87.62 118 MET B O 1
ATOM 3205 N N . GLY B 1 119 ? 0.715 0.73 6.352 1 89.75 119 GLY B N 1
ATOM 3206 C CA . GLY B 1 119 ? 0.333 2.133 6.406 1 89.75 119 GLY B CA 1
ATOM 3207 C C . GLY B 1 119 ? -1.158 2.352 6.238 1 89.75 119 GLY B C 1
ATOM 3208 O O . GLY B 1 119 ? -1.943 1.406 6.324 1 89.75 119 GLY B O 1
ATOM 3209 N N . THR B 1 120 ? -1.486 3.584 6.113 1 91.19 120 THR B N 1
ATOM 3210 C CA . THR B 1 120 ? -2.895 3.936 5.98 1 91.19 120 THR B CA 1
ATOM 3211 C C . THR B 1 120 ? -3.182 4.496 4.59 1 91.19 120 THR B C 1
ATOM 3213 O O . THR B 1 120 ? -2.506 5.422 4.137 1 91.19 120 THR B O 1
ATOM 3216 N N . TYR B 1 121 ? -4.207 3.918 3.994 1 87.62 121 TYR B N 1
ATOM 3217 C CA . TYR B 1 121 ? -4.652 4.371 2.68 1 87.62 121 TYR B CA 1
ATOM 3218 C C . TYR B 1 121 ? -4.973 5.863 2.697 1 87.62 121 TYR B C 1
ATOM 3220 O O . TYR B 1 121 ? -5.582 6.363 3.646 1 87.62 121 TYR B O 1
ATOM 3228 N N . GLY B 1 122 ? -4.453 6.543 1.637 1 90.12 122 GLY B N 1
ATOM 3229 C CA . GLY B 1 122 ? -4.734 7.965 1.52 1 90.12 122 GLY B CA 1
ATOM 3230 C C . GLY B 1 122 ? -3.592 8.844 1.999 1 90.12 122 GLY B C 1
ATOM 3231 O O . GLY B 1 122 ? -3.549 10.039 1.695 1 90.12 122 GLY B O 1
ATOM 3232 N N . TYR B 1 123 ? -2.729 8.242 2.766 1 94.62 123 TYR B N 1
ATOM 3233 C CA . TYR B 1 123 ? -1.614 9.016 3.301 1 94.62 123 TYR B CA 1
ATOM 3234 C C . TYR B 1 123 ? -0.284 8.492 2.771 1 94.62 123 TYR B C 1
ATOM 3236 O O . TYR B 1 123 ? 0.759 9.117 2.969 1 94.62 123 TYR B O 1
ATOM 3244 N N . MET B 1 124 ? -0.349 7.348 2.131 1 92.06 124 MET B N 1
ATOM 3245 C CA . MET B 1 124 ? 0.872 6.719 1.632 1 92.06 124 MET B CA 1
ATOM 3246 C C . MET B 1 124 ? 1.294 7.336 0.301 1 92.06 124 MET B C 1
ATOM 3248 O O . MET B 1 124 ? 0.47 7.5 -0.601 1 92.06 124 MET B O 1
ATOM 3252 N N . PRO B 1 125 ? 2.58 7.633 0.206 1 92.88 125 PRO B N 1
ATOM 3253 C CA . PRO B 1 125 ? 3.055 8.172 -1.071 1 92.88 125 PRO B CA 1
ATOM 3254 C C . PRO B 1 125 ? 3.193 7.098 -2.148 1 92.88 125 PRO B C 1
ATOM 3256 O O . PRO B 1 125 ? 3.232 5.902 -1.834 1 92.88 125 PRO B O 1
ATOM 3259 N N . PRO B 1 126 ? 3.318 7.551 -3.385 1 88.69 126 PRO B N 1
ATOM 3260 C CA . PRO B 1 126 ? 3.389 6.605 -4.5 1 88.69 126 PRO B CA 1
ATOM 3261 C C . PRO B 1 126 ? 4.605 5.688 -4.418 1 88.69 126 PRO B C 1
ATOM 3263 O O . PRO B 1 126 ? 4.492 4.484 -4.664 1 88.69 126 PRO B O 1
ATOM 3266 N N . GLU B 1 127 ? 5.809 6.152 -4.051 1 89.06 127 GLU B N 1
ATOM 3267 C CA . GLU B 1 127 ? 7.016 5.336 -4.035 1 89.06 127 GLU B CA 1
ATOM 3268 C C . GLU B 1 127 ? 6.926 4.234 -2.984 1 89.06 127 GLU B C 1
ATOM 3270 O O . GLU B 1 127 ? 7.496 3.154 -3.158 1 89.06 127 GLU B O 1
ATOM 3275 N N . TYR B 1 128 ? 6.199 4.52 -1.967 1 90.75 128 TYR B N 1
ATOM 3276 C CA . TYR B 1 128 ? 6.027 3.521 -0.918 1 90.75 128 TYR B CA 1
ATOM 3277 C C . TYR B 1 128 ? 4.945 2.52 -1.292 1 90.75 128 TYR B C 1
ATOM 3279 O O . TYR B 1 128 ? 5.16 1.307 -1.223 1 90.75 128 TYR B O 1
ATOM 3287 N N . ALA B 1 129 ? 3.826 3.018 -1.724 1 85.56 129 ALA B N 1
ATOM 3288 C CA . ALA B 1 129 ? 2.67 2.188 -2.049 1 85.56 129 ALA B CA 1
ATOM 3289 C C . ALA B 1 129 ? 2.984 1.238 -3.203 1 85.56 129 ALA B C 1
ATOM 3291 O O . ALA B 1 129 ? 2.523 0.094 -3.217 1 85.56 129 ALA B O 1
ATOM 3292 N N . VAL B 1 130 ? 3.789 1.72 -4.082 1 78.31 130 VAL B N 1
ATOM 3293 C CA . VAL B 1 130 ? 3.99 0.961 -5.309 1 78.31 130 VAL B CA 1
ATOM 3294 C C . VAL B 1 130 ? 5.289 0.161 -5.219 1 78.31 130 VAL B C 1
ATOM 3296 O O . VAL B 1 130 ? 5.355 -0.982 -5.676 1 78.31 130 VAL B O 1
ATOM 3299 N N . HIS B 1 131 ? 6.324 0.756 -4.535 1 81.06 131 HIS B N 1
ATOM 3300 C CA . HIS B 1 131 ? 7.641 0.132 -4.602 1 81.06 131 HIS B CA 1
ATOM 3301 C C . HIS B 1 131 ? 8.133 -0.276 -3.217 1 81.06 131 HIS B C 1
ATOM 3303 O O . HIS B 1 131 ? 9.203 -0.862 -3.08 1 81.06 131 HIS B O 1
ATOM 3309 N N . GLY B 1 132 ? 7.445 0.098 -2.289 1 87.06 132 GLY B N 1
ATOM 3310 C CA . GLY B 1 132 ? 7.867 -0.214 -0.932 1 87.06 132 GLY B CA 1
ATOM 3311 C C . GLY B 1 132 ? 9.023 0.647 -0.454 1 87.06 132 GLY B C 1
ATOM 3312 O O . GLY B 1 132 ? 9.641 0.349 0.568 1 87.06 132 GLY B O 1
ATOM 3313 N N . SER B 1 133 ? 9.328 1.657 -1.221 1 89.44 133 SER B N 1
ATOM 3314 C CA . SER B 1 133 ? 10.414 2.559 -0.857 1 89.44 133 SER B CA 1
ATOM 3315 C C . SER B 1 133 ? 9.922 3.689 0.039 1 89.44 133 SER B C 1
ATOM 3317 O O . SER B 1 133 ? 8.859 4.266 -0.207 1 89.44 133 SER B O 1
ATOM 3319 N N . PHE B 1 134 ? 10.703 3.906 1.147 1 92.25 134 PHE B N 1
ATOM 3320 C CA . PHE B 1 134 ? 10.289 5.027 1.984 1 92.25 134 PHE B CA 1
ATOM 3321 C C . PHE B 1 134 ? 11.5 5.801 2.488 1 92.25 134 PHE B C 1
ATOM 3323 O O . PHE B 1 134 ? 12.609 5.258 2.562 1 92.25 134 PHE B O 1
ATOM 3330 N N . SER B 1 135 ? 11.32 7.047 2.68 1 94.75 135 SER B N 1
ATOM 3331 C CA . SER B 1 135 ? 12.281 8.016 3.195 1 94.75 135 SER B CA 1
ATOM 3332 C C . SER B 1 135 ? 11.586 9.117 3.99 1 94.75 135 SER B C 1
ATOM 3334 O O . SER B 1 135 ? 10.375 9.055 4.219 1 94.75 135 SER B O 1
ATOM 3336 N N . ILE B 1 136 ? 12.352 10.07 4.422 1 95.75 136 ILE B N 1
ATOM 3337 C CA . ILE B 1 136 ? 11.75 11.195 5.129 1 95.75 136 ILE B CA 1
ATOM 3338 C C . ILE B 1 136 ? 10.711 11.875 4.238 1 95.75 136 ILE B C 1
ATOM 3340 O O . ILE B 1 136 ? 9.758 12.469 4.734 1 95.75 136 ILE B O 1
ATOM 3344 N N . LYS B 1 137 ? 10.898 11.68 2.91 1 97 137 LYS B N 1
ATOM 3345 C CA . LYS B 1 137 ? 9.992 12.32 1.963 1 97 137 LYS B CA 1
ATOM 3346 C C . LYS B 1 137 ? 8.609 11.664 2 1 97 137 LYS B C 1
ATOM 3348 O O . LYS B 1 137 ? 7.625 12.25 1.551 1 97 137 LYS B O 1
ATOM 3353 N N . SER B 1 138 ? 8.586 10.438 2.512 1 96.69 138 SER B N 1
ATOM 3354 C CA . SER B 1 138 ? 7.297 9.773 2.695 1 96.69 138 SER B CA 1
ATOM 3355 C C . SER B 1 138 ? 6.465 10.477 3.766 1 96.69 138 SER B C 1
ATOM 3357 O O . SER B 1 138 ? 5.262 10.688 3.584 1 96.69 138 SER B O 1
ATOM 3359 N N . ASP B 1 139 ? 7.141 10.898 4.816 1 97.75 139 ASP B N 1
ATOM 3360 C CA . ASP B 1 139 ? 6.477 11.664 5.867 1 97.75 139 ASP B CA 1
ATOM 3361 C C . ASP B 1 139 ? 6.043 13.039 5.359 1 97.75 139 ASP B C 1
ATOM 3363 O O . ASP B 1 139 ? 4.988 13.539 5.75 1 97.75 139 ASP B O 1
ATOM 3367 N N . VAL B 1 140 ? 6.875 13.547 4.488 1 98.5 140 VAL B N 1
ATOM 3368 C CA . VAL B 1 140 ? 6.57 14.852 3.914 1 98.5 140 VAL B CA 1
ATOM 3369 C C . VAL B 1 140 ? 5.277 14.773 3.104 1 98.5 140 VAL B C 1
ATOM 3371 O O . VAL B 1 140 ? 4.426 15.664 3.186 1 98.5 140 VAL B O 1
ATOM 3374 N N . PHE B 1 141 ? 5.184 13.703 2.379 1 98.06 141 PHE B N 1
ATOM 3375 C CA . PHE B 1 141 ? 3.967 13.484 1.608 1 98.06 141 PHE B CA 1
ATOM 3376 C C . PHE B 1 141 ? 2.75 13.422 2.525 1 98.06 141 PHE B C 1
ATOM 3378 O O . PHE B 1 141 ? 1.758 14.117 2.297 1 98.06 141 PHE B O 1
ATOM 3385 N N . SER B 1 142 ? 2.791 12.625 3.539 1 98.06 142 SER B N 1
ATOM 3386 C CA . SER B 1 142 ? 1.69 12.469 4.484 1 98.06 142 SER B CA 1
ATOM 3387 C C . SER B 1 142 ? 1.329 13.805 5.129 1 98.06 142 SER B C 1
ATOM 3389 O O . SER B 1 142 ? 0.151 14.102 5.332 1 98.06 142 SER B O 1
ATOM 3391 N N . PHE B 1 143 ? 2.342 14.609 5.441 1 98.75 143 PHE B N 1
ATOM 3392 C CA . PHE B 1 143 ? 2.123 15.938 6 1 98.75 143 PHE B CA 1
ATOM 3393 C C . PHE B 1 143 ? 1.319 16.797 5.035 1 98.75 143 PHE B C 1
ATOM 3395 O O . PHE B 1 143 ? 0.37 17.484 5.441 1 98.75 143 PHE B O 1
ATOM 3402 N N . GLY B 1 144 ? 1.754 16.75 3.76 1 98.75 144 GLY B N 1
ATOM 3403 C CA . GLY B 1 144 ? 1.02 17.5 2.76 1 98.75 144 GLY B CA 1
ATOM 3404 C C . GLY B 1 144 ? -0.448 17.125 2.686 1 98.75 144 GLY B C 1
ATOM 3405 O O . GLY B 1 144 ? -1.311 18 2.547 1 98.75 144 GLY B O 1
ATOM 3406 N N . VAL B 1 145 ? -0.722 15.859 2.793 1 97.88 145 VAL B N 1
ATOM 3407 C CA . VAL B 1 145 ? -2.102 15.383 2.803 1 97.88 145 VAL B CA 1
ATOM 3408 C C . VAL B 1 145 ? -2.848 15.984 3.99 1 97.88 145 VAL B C 1
ATOM 3410 O O . VAL B 1 145 ? -3.957 16.5 3.836 1 97.88 145 VAL B O 1
ATOM 3413 N N . ILE B 1 146 ? -2.227 15.961 5.125 1 98.62 146 ILE B N 1
ATOM 3414 C CA . ILE B 1 146 ? -2.832 16.469 6.352 1 98.62 146 ILE B CA 1
ATOM 3415 C C . ILE B 1 146 ? -3.129 17.953 6.203 1 98.62 146 ILE B C 1
ATOM 3417 O O . ILE B 1 146 ? -4.191 18.422 6.613 1 98.62 146 ILE B O 1
ATOM 3421 N N . VAL B 1 147 ? -2.207 18.672 5.613 1 98.75 147 VAL B N 1
ATOM 3422 C CA . VAL B 1 147 ? -2.381 20.109 5.414 1 98.75 147 VAL B CA 1
ATOM 3423 C C . VAL B 1 147 ? -3.641 20.375 4.59 1 98.75 147 VAL B C 1
ATOM 3425 O O . VAL B 1 147 ? -4.48 21.188 4.969 1 98.75 147 VAL B O 1
ATOM 3428 N N . LEU B 1 148 ? -3.795 19.688 3.531 1 98.06 148 LEU B N 1
ATOM 3429 C CA . LEU B 1 148 ? -4.938 19.891 2.646 1 98.06 148 LEU B CA 1
ATOM 3430 C C . LEU B 1 148 ? -6.234 19.453 3.324 1 98.06 148 LEU B C 1
ATOM 3432 O O . LEU B 1 148 ? -7.285 20.062 3.102 1 98.06 148 LEU B O 1
ATOM 3436 N N . GLU B 1 149 ? -6.121 18.453 4.145 1 97.88 149 GLU B N 1
ATOM 3437 C CA . GLU B 1 149 ? -7.281 18.031 4.922 1 97.88 149 GLU B CA 1
ATOM 3438 C C . GLU B 1 149 ? -7.688 19.094 5.934 1 97.88 149 GLU B C 1
ATOM 3440 O O . GLU B 1 149 ? -8.875 19.375 6.109 1 97.88 149 GLU B O 1
ATOM 3445 N N . ILE B 1 150 ? -6.691 19.672 6.598 1 98.31 150 ILE B N 1
ATOM 3446 C CA . ILE B 1 150 ? -6.957 20.703 7.602 1 98.31 150 ILE B CA 1
ATOM 3447 C C . ILE B 1 150 ? -7.617 21.906 6.941 1 98.31 150 ILE B C 1
ATOM 3449 O O . ILE B 1 150 ? -8.602 22.453 7.461 1 98.31 150 ILE B O 1
ATOM 3453 N N . ILE B 1 151 ? -7.129 22.297 5.828 1 97.69 151 ILE B N 1
ATOM 3454 C CA . ILE B 1 151 ? -7.582 23.5 5.141 1 97.69 151 ILE B CA 1
ATOM 3455 C C . ILE B 1 151 ? -8.992 23.297 4.602 1 97.69 151 ILE B C 1
ATOM 3457 O O . ILE B 1 151 ? -9.844 24.188 4.703 1 97.69 151 ILE B O 1
ATOM 3461 N N . SER B 1 152 ? -9.266 22.125 4.09 1 96 152 SER B N 1
ATOM 3462 C CA . SER B 1 152 ? -10.531 21.875 3.422 1 96 152 SER B CA 1
ATOM 3463 C C . SER B 1 152 ? -11.586 21.375 4.406 1 96 152 SER B C 1
ATOM 3465 O O . SER B 1 152 ? -12.789 21.469 4.145 1 96 152 SER B O 1
ATOM 3467 N N . GLY B 1 153 ? -11.086 20.734 5.434 1 96.12 153 GLY B N 1
ATOM 3468 C CA . GLY B 1 153 ? -12 20.094 6.359 1 96.12 153 GLY B CA 1
ATOM 3469 C C . GLY B 1 153 ? -12.555 18.781 5.832 1 96.12 153 GLY B C 1
ATOM 3470 O O . GLY B 1 153 ? -13.57 18.297 6.328 1 96.12 153 GLY B O 1
ATOM 3471 N N . ARG B 1 154 ? -11.914 18.266 4.824 1 94.38 154 ARG B N 1
ATOM 3472 C CA . ARG B 1 154 ? -12.375 17.031 4.188 1 94.38 154 ARG B CA 1
ATOM 3473 C C . ARG B 1 154 ? -11.289 15.961 4.211 1 94.38 154 ARG B C 1
ATOM 3475 O O . ARG B 1 154 ? -10.102 16.266 4.055 1 94.38 154 ARG B O 1
ATOM 3482 N N . LYS B 1 155 ? -11.758 14.727 4.352 1 93 155 LYS B N 1
ATOM 3483 C CA . LYS B 1 155 ? -10.828 13.602 4.316 1 93 155 LYS B CA 1
ATOM 3484 C C . LYS B 1 155 ? -10.375 13.305 2.889 1 93 155 LYS B C 1
ATOM 3486 O O . LYS B 1 155 ? -11.18 13.336 1.959 1 93 155 LYS B O 1
ATOM 3491 N N . ASN B 1 156 ? -9.133 13.008 2.75 1 91.62 156 ASN B N 1
ATOM 3492 C CA . ASN B 1 156 ? -8.656 12.57 1.442 1 91.62 156 ASN B CA 1
ATOM 3493 C C . ASN B 1 156 ? -9.211 11.203 1.07 1 91.62 156 ASN B C 1
ATOM 3495 O O . ASN B 1 156 ? -9.625 10.984 -0.071 1 91.62 156 ASN B O 1
ATOM 3499 N N . ARG B 1 157 ? -9.25 10.383 2.125 1 81.25 157 ARG B N 1
ATOM 3500 C CA . ARG B 1 157 ? -9.773 9.039 1.9 1 81.25 157 ARG B CA 1
ATOM 3501 C C . ARG B 1 157 ? -11.234 9.086 1.486 1 81.25 157 ARG B C 1
ATOM 3503 O O . ARG B 1 157 ? -12.031 9.82 2.076 1 81.25 157 ARG B O 1
ATOM 3510 N N . ASN B 1 158 ? -11.648 8.445 0.493 1 72.69 158 ASN B N 1
ATOM 3511 C CA . ASN B 1 158 ? -13.031 8.289 0.047 1 72.69 158 ASN B CA 1
ATOM 3512 C C . ASN B 1 158 ? -13.594 9.594 -0.503 1 72.69 158 ASN B C 1
ATOM 3514 O O . ASN B 1 158 ? -14.805 9.711 -0.705 1 72.69 158 ASN B O 1
ATOM 3518 N N . PHE B 1 159 ? -12.711 10.664 -0.398 1 76.31 159 PHE B N 1
ATOM 3519 C CA . PHE B 1 159 ? -13.172 11.883 -1.045 1 76.31 159 PHE B CA 1
ATOM 3520 C C . PHE B 1 159 ? -13.406 11.656 -2.533 1 76.31 159 PHE B C 1
ATOM 3522 O O . PHE B 1 159 ? 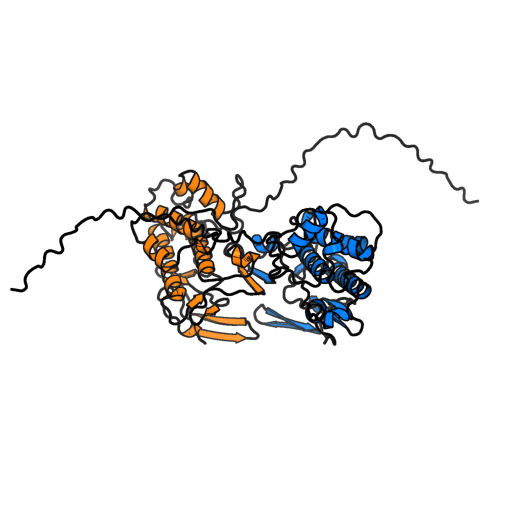-12.594 11.016 -3.203 1 76.31 159 PHE B O 1
ATOM 3529 N N . TYR B 1 160 ? -14.609 11.969 -2.84 1 67.12 160 TYR B N 1
ATOM 3530 C CA . TYR B 1 160 ? -14.961 11.828 -4.25 1 67.12 160 TYR B CA 1
ATOM 3531 C C . TYR B 1 160 ? -15.625 13.094 -4.773 1 67.12 160 TYR B C 1
ATOM 3533 O O . TYR B 1 160 ? -16.688 13.492 -4.285 1 67.12 160 TYR B O 1
ATOM 3541 N N . ASP B 1 161 ? -14.742 13.719 -5.523 1 66.81 161 ASP B N 1
ATOM 3542 C CA . ASP B 1 161 ? -15.367 14.805 -6.273 1 66.81 161 ASP B CA 1
ATOM 3543 C C . ASP B 1 161 ? -16.219 14.258 -7.418 1 66.81 161 ASP B C 1
ATOM 3545 O O . ASP B 1 161 ? -15.688 13.758 -8.414 1 66.81 161 ASP B O 1
ATOM 3549 N N . HIS B 1 162 ? -17.438 14.188 -7.266 1 62.31 162 HIS B N 1
ATOM 3550 C CA . HIS B 1 162 ? -18.391 13.562 -8.18 1 62.31 162 HIS B CA 1
ATOM 3551 C C . HIS B 1 162 ? -18.25 14.125 -9.594 1 62.31 162 HIS B C 1
ATOM 3553 O O . HIS B 1 162 ? -18.484 13.422 -10.57 1 62.31 162 HIS B O 1
ATOM 3559 N N . HIS B 1 163 ? -17.781 15.32 -9.609 1 65.12 163 HIS B N 1
ATOM 3560 C CA . HIS B 1 163 ? -17.75 15.945 -10.922 1 65.12 163 HIS B CA 1
ATOM 3561 C C . HIS B 1 163 ? -16.484 15.57 -11.68 1 65.12 163 HIS B C 1
ATOM 3563 O O . HIS B 1 163 ? -16.516 15.367 -12.891 1 65.12 163 HIS B O 1
ATOM 3569 N N . HIS B 1 164 ? -15.398 15.391 -10.914 1 68.62 164 HIS B N 1
ATOM 3570 C CA . HIS B 1 164 ? -14.117 15.258 -11.609 1 68.62 164 HIS B CA 1
ATOM 3571 C C . HIS B 1 164 ? -13.461 13.922 -11.289 1 68.62 164 HIS B C 1
ATOM 3573 O O . HIS B 1 164 ? -12.445 13.562 -11.891 1 68.62 164 HIS B O 1
ATOM 3579 N N . ASN B 1 165 ? -14 13.188 -10.453 1 74.31 165 ASN B N 1
ATOM 3580 C CA . ASN B 1 165 ? -13.461 11.891 -10.055 1 74.31 165 ASN B CA 1
ATOM 3581 C C . ASN B 1 165 ? -12.055 12.016 -9.477 1 74.31 165 ASN B C 1
ATOM 3583 O O . ASN B 1 165 ? -11.148 11.281 -9.883 1 74.31 165 ASN B O 1
ATOM 3587 N N . LEU B 1 166 ? -11.859 13.039 -8.734 1 82.56 166 LEU B N 1
ATOM 3588 C CA . LEU B 1 166 ? -10.57 13.312 -8.109 1 82.56 166 LEU B CA 1
ATOM 3589 C C . LEU B 1 166 ? -10.648 13.133 -6.598 1 82.56 166 LEU B C 1
ATOM 3591 O O . LEU B 1 166 ? -11.711 13.328 -6 1 82.56 166 LEU B O 1
ATOM 3595 N N . ASN B 1 167 ? -9.578 12.695 -6.098 1 88.25 167 ASN B N 1
ATOM 3596 C CA . ASN B 1 167 ? -9.484 12.758 -4.645 1 88.25 167 ASN B CA 1
ATOM 3597 C C . ASN B 1 167 ? -9.148 14.172 -4.164 1 88.25 167 ASN B C 1
ATOM 3599 O O . ASN B 1 167 ? -9.18 15.117 -4.945 1 88.25 167 ASN B O 1
ATOM 3603 N N . LEU B 1 168 ? -8.914 14.352 -2.92 1 93.19 168 LEU B N 1
ATOM 3604 C CA . LEU B 1 168 ? -8.703 15.68 -2.359 1 93.19 168 LEU B CA 1
ATOM 3605 C C . LEU B 1 168 ? -7.465 16.328 -2.973 1 93.19 168 LEU B C 1
ATOM 3607 O O . LEU B 1 168 ? -7.465 17.531 -3.252 1 93.19 168 LEU B O 1
ATOM 3611 N N . LEU B 1 169 ? -6.406 15.539 -3.18 1 94.44 169 LEU B N 1
ATOM 3612 C CA . LEU B 1 169 ? -5.18 16.062 -3.764 1 94.44 169 LEU B CA 1
ATOM 3613 C C . LEU B 1 169 ? -5.418 16.547 -5.191 1 94.44 169 LEU B C 1
ATOM 3615 O O . LEU B 1 169 ? -4.984 17.641 -5.566 1 94.44 169 LEU B O 1
ATOM 3619 N N . GLY B 1 170 ? -6.121 15.719 -5.906 1 92 170 GLY B N 1
ATOM 3620 C CA . GLY B 1 170 ? -6.469 16.109 -7.262 1 92 170 GLY B CA 1
ATOM 3621 C C . GLY B 1 170 ? -7.359 17.344 -7.32 1 92 170 GLY B C 1
ATOM 3622 O O . GLY B 1 170 ? -7.18 18.203 -8.18 1 92 170 GLY B O 1
ATOM 3623 N N . HIS B 1 171 ? -8.281 17.375 -6.453 1 93.06 171 HIS B N 1
ATOM 3624 C CA . HIS B 1 171 ? -9.172 18.531 -6.379 1 93.06 171 HIS B CA 1
ATOM 3625 C C . HIS B 1 171 ? -8.398 19.812 -6.059 1 93.06 171 HIS B C 1
ATOM 3627 O O . HIS B 1 171 ? -8.594 20.828 -6.707 1 93.06 171 HIS B O 1
ATOM 3633 N N . ALA B 1 172 ? -7.539 19.734 -5.117 1 95.69 172 ALA B N 1
ATOM 3634 C CA . ALA B 1 172 ? -6.703 20.875 -4.754 1 95.69 172 ALA B CA 1
ATOM 3635 C C . ALA B 1 172 ? -5.836 21.312 -5.93 1 95.69 172 ALA B C 1
ATOM 3637 O O . ALA B 1 172 ? -5.695 22.516 -6.191 1 95.69 172 ALA B O 1
ATOM 3638 N N . TRP B 1 173 ? -5.32 20.344 -6.582 1 95.12 173 TRP B N 1
ATOM 3639 C CA . TRP B 1 173 ? -4.469 20.594 -7.738 1 95.12 173 TRP B CA 1
ATOM 3640 C C . TRP B 1 173 ? -5.254 21.281 -8.852 1 95.12 173 TRP B C 1
ATOM 3642 O O . TRP B 1 173 ? -4.777 22.25 -9.445 1 95.12 173 TRP B O 1
ATOM 3652 N N . ARG B 1 174 ? -6.387 20.812 -9.109 1 93.56 174 ARG B N 1
ATOM 3653 C CA . ARG B 1 174 ? -7.254 21.422 -10.109 1 93.56 174 ARG B CA 1
ATOM 3654 C C . ARG B 1 174 ? -7.562 22.875 -9.758 1 93.56 174 ARG B C 1
ATOM 3656 O O . ARG B 1 174 ? -7.418 23.766 -10.594 1 93.56 174 ARG B O 1
ATOM 3663 N N . LEU B 1 175 ? -7.984 23.094 -8.562 1 94.94 175 LEU B N 1
ATOM 3664 C CA . LEU B 1 175 ? -8.32 24.453 -8.117 1 94.94 175 LEU B CA 1
ATOM 3665 C C . LEU B 1 175 ? -7.109 25.375 -8.211 1 94.94 175 LEU B C 1
ATOM 3667 O O . LEU B 1 175 ? -7.238 26.531 -8.602 1 94.94 175 LEU B O 1
ATOM 3671 N N . TRP B 1 176 ? -5.953 24.828 -7.887 1 96.06 176 TRP B N 1
ATOM 3672 C CA . TRP B 1 176 ? -4.711 25.594 -7.977 1 96.06 176 TRP B CA 1
ATOM 3673 C C . TRP B 1 176 ? -4.434 26.016 -9.414 1 96.06 176 TRP B C 1
ATOM 3675 O O . TRP B 1 176 ? -4.152 27.188 -9.68 1 96.06 176 TRP B O 1
ATOM 3685 N N . ASN B 1 177 ? -4.578 25.094 -10.289 1 95.56 177 ASN B N 1
ATOM 3686 C CA . ASN B 1 177 ? -4.32 25.375 -11.703 1 95.56 177 ASN B CA 1
ATOM 3687 C C . ASN B 1 177 ? -5.328 26.359 -12.273 1 95.56 177 ASN B C 1
ATOM 3689 O O . ASN B 1 177 ? -5.004 27.125 -13.195 1 95.56 177 ASN B O 1
ATOM 3693 N N . GLU B 1 178 ? -6.492 26.391 -11.695 1 95.69 178 GLU B N 1
ATOM 3694 C CA . GLU B 1 178 ? -7.543 27.297 -12.148 1 95.69 178 GLU B CA 1
ATOM 3695 C C . GLU B 1 178 ? -7.473 28.625 -11.414 1 95.69 178 GLU B C 1
ATOM 3697 O O . GLU B 1 178 ? -8.359 29.469 -11.555 1 95.69 178 GLU B O 1
ATOM 3702 N N . ALA B 1 179 ? -6.484 28.859 -10.617 1 95.31 179 ALA B N 1
ATOM 3703 C CA . ALA B 1 179 ? -6.289 30.078 -9.828 1 95.31 179 ALA B CA 1
ATOM 3704 C C . ALA B 1 179 ? -7.453 30.297 -8.867 1 95.31 179 ALA B C 1
ATOM 3706 O O . ALA B 1 179 ? -7.875 31.438 -8.648 1 95.31 179 ALA B O 1
ATOM 3707 N N . LYS B 1 180 ? -8.023 29.156 -8.367 1 95.31 180 LYS B N 1
ATOM 3708 C CA . LYS B 1 180 ? -9.141 29.188 -7.422 1 95.31 180 LYS B CA 1
ATOM 3709 C C . LYS B 1 180 ? -8.805 28.438 -6.145 1 95.31 180 LYS B C 1
ATOM 3711 O O . LYS B 1 180 ? -9.648 27.719 -5.598 1 95.31 180 LYS B O 1
ATOM 3716 N N . ALA B 1 181 ? -7.582 28.531 -5.734 1 95.12 181 ALA B N 1
ATOM 3717 C CA . ALA B 1 181 ? -7.109 27.766 -4.586 1 95.12 181 ALA B CA 1
ATOM 3718 C C . ALA B 1 181 ? -7.941 28.062 -3.342 1 95.12 181 ALA B C 1
ATOM 3720 O O . ALA B 1 181 ? -8.141 27.203 -2.494 1 95.12 181 ALA B O 1
ATOM 3721 N N . GLN B 1 182 ? -8.469 29.281 -3.258 1 93.94 182 GLN B N 1
ATOM 3722 C CA . GLN B 1 182 ? -9.242 29.688 -2.092 1 93.94 182 GLN B CA 1
ATOM 3723 C C . GLN B 1 182 ? -10.516 28.859 -1.951 1 93.94 182 GLN B C 1
ATOM 3725 O O . GLN B 1 182 ? -11.078 28.766 -0.861 1 93.94 182 GLN B O 1
ATOM 3730 N N . GLU B 1 183 ? -11 28.234 -3.029 1 94 183 GLU B N 1
ATOM 3731 C CA . GLU B 1 183 ? -12.234 27.453 -3.014 1 94 183 GLU B CA 1
ATOM 3732 C C . GLU B 1 183 ? -12.031 26.109 -2.307 1 94 183 GLU B C 1
ATOM 3734 O O . GLU B 1 183 ? -12.992 25.422 -2.002 1 94 183 GLU B O 1
ATOM 3739 N N . LEU B 1 184 ? -10.766 25.797 -1.984 1 95.31 184 LEU B N 1
ATOM 3740 C CA . LEU B 1 184 ? -10.469 24.562 -1.264 1 95.31 184 LEU B CA 1
ATOM 3741 C C . LEU B 1 184 ? -10.836 24.703 0.211 1 95.31 184 LEU B C 1
ATOM 3743 O O . LEU B 1 184 ? -11.023 23.688 0.898 1 95.31 184 LEU B O 1
ATOM 3747 N N . MET B 1 185 ? -10.969 25.922 0.685 1 96 185 MET B N 1
ATOM 3748 C CA . MET B 1 185 ? -11.164 26.188 2.105 1 96 185 MET B CA 1
ATOM 3749 C C . MET B 1 185 ? -12.453 25.547 2.607 1 96 185 MET B C 1
ATOM 3751 O O . MET B 1 185 ? -13.422 25.438 1.861 1 96 185 MET B O 1
ATOM 3755 N N . ASP B 1 186 ? -12.422 25.109 3.797 1 95.19 186 ASP B N 1
ATOM 3756 C CA . ASP B 1 186 ? -13.594 24.594 4.5 1 95.19 186 ASP B CA 1
ATOM 3757 C C . ASP B 1 186 ? -14.781 25.531 4.328 1 95.19 186 ASP B C 1
ATOM 3759 O O . ASP B 1 186 ? -14.641 26.75 4.414 1 95.19 186 ASP B O 1
ATOM 3763 N N . ASP B 1 187 ? -15.922 24.984 4.152 1 92.5 187 ASP B N 1
ATOM 3764 C CA . ASP B 1 187 ? -17.156 25.75 3.932 1 92.5 187 ASP B CA 1
ATOM 3765 C C . ASP B 1 187 ? -17.469 26.641 5.129 1 92.5 187 ASP B C 1
ATOM 3767 O O . ASP B 1 187 ? -18.172 27.641 4.996 1 92.5 187 ASP B O 1
ATOM 3771 N N . LEU B 1 188 ? -16.953 26.297 6.184 1 91.81 188 LEU B N 1
ATOM 3772 C CA . LEU B 1 188 ? -17.125 27.062 7.41 1 91.81 188 LEU B CA 1
ATOM 3773 C C . LEU B 1 188 ? -16.641 28.484 7.23 1 91.81 188 LEU B C 1
ATOM 3775 O O . LEU B 1 188 ? -17.141 29.406 7.883 1 91.81 188 LEU B O 1
ATOM 3779 N N . PHE B 1 189 ? -15.742 28.688 6.273 1 92.19 189 PHE B N 1
ATOM 3780 C CA . PHE B 1 189 ? -15.117 30 6.137 1 92.19 189 PHE B CA 1
ATOM 3781 C C . PHE B 1 189 ? -15.578 30.688 4.859 1 92.19 189 PHE B C 1
ATOM 3783 O O . PHE B 1 189 ? -14.938 31.625 4.387 1 92.19 189 PHE B O 1
ATOM 3790 N N . HIS B 1 190 ? -16.609 30.109 4.336 1 87.06 190 HIS B N 1
ATOM 3791 C CA . HIS B 1 190 ? -17.172 30.75 3.148 1 87.06 190 HIS B CA 1
ATOM 3792 C C . HIS B 1 190 ? -17.547 32.188 3.428 1 87.06 190 HIS B C 1
ATOM 3794 O O . HIS B 1 190 ? -18.188 32.5 4.438 1 87.06 190 HIS B O 1
ATOM 3800 N N . GLY B 1 191 ? -17.156 33.125 2.6 1 82.94 191 GLY B N 1
ATOM 3801 C CA . GLY B 1 191 ? -17.516 34.531 2.729 1 82.94 191 GLY B CA 1
ATOM 3802 C C . GLY B 1 191 ? -16.531 35.312 3.564 1 82.94 191 GLY B C 1
ATOM 3803 O O . GLY B 1 191 ? -16.688 36.531 3.717 1 82.94 191 GLY B O 1
ATOM 3804 N N . THR B 1 192 ? -15.641 34.625 4.168 1 85.12 192 THR B N 1
ATOM 3805 C CA . THR B 1 192 ? -14.625 35.312 4.957 1 85.12 192 THR B CA 1
ATOM 3806 C C . THR B 1 192 ? -13.359 35.562 4.137 1 85.12 192 THR B C 1
ATOM 3808 O O . THR B 1 192 ? -13.141 34.906 3.121 1 85.12 192 THR B O 1
ATOM 3811 N N . THR B 1 193 ? -12.695 36.656 4.465 1 87.25 193 THR B N 1
ATOM 3812 C CA . THR B 1 193 ? -11.406 36.906 3.828 1 87.25 193 THR B CA 1
ATOM 3813 C C . THR B 1 193 ? -10.383 35.844 4.234 1 87.25 193 THR B C 1
ATOM 3815 O O . THR B 1 193 ? -10.195 35.594 5.422 1 87.25 193 THR B O 1
ATOM 3818 N N . ILE B 1 194 ? -9.805 35.281 3.328 1 87.62 194 ILE B N 1
ATOM 3819 C CA . ILE B 1 194 ? -8.82 34.25 3.58 1 87.62 194 ILE B CA 1
ATOM 3820 C C . ILE B 1 194 ? -7.43 34.844 3.736 1 87.62 194 ILE B C 1
ATOM 3822 O O . ILE B 1 194 ? -6.93 35.5 2.818 1 87.62 194 ILE B O 1
ATOM 3826 N N . PRO B 1 195 ? -6.816 34.656 4.887 1 90.75 195 PRO B N 1
ATOM 3827 C CA . PRO B 1 195 ? -5.465 35.188 5.086 1 90.75 195 PRO B CA 1
ATOM 3828 C C . PRO B 1 195 ? -4.449 34.594 4.109 1 90.75 195 PRO B C 1
ATOM 3830 O O . PRO B 1 195 ? -4.613 33.438 3.658 1 90.75 195 PRO B O 1
ATOM 3833 N N . CYS B 1 196 ? -3.475 35.344 3.785 1 90.5 196 CYS B N 1
ATOM 3834 C CA . CYS B 1 196 ? -2.42 34.938 2.873 1 90.5 196 CYS B CA 1
ATOM 3835 C C . CYS B 1 196 ? -1.718 33.688 3.398 1 90.5 196 CYS B C 1
ATOM 3837 O O . CYS B 1 196 ? -1.276 32.844 2.617 1 90.5 196 CYS B O 1
ATOM 3839 N N . GLU B 1 197 ? -1.735 33.562 4.723 1 92.62 197 GLU B N 1
ATOM 3840 C CA . GLU B 1 197 ? -1.073 32.438 5.355 1 92.62 197 GLU B CA 1
ATOM 3841 C C . GLU B 1 197 ? -1.744 31.109 4.969 1 92.62 197 GLU B C 1
ATOM 3843 O O . GLU B 1 197 ? -1.075 30.094 4.82 1 92.62 197 GLU B O 1
ATOM 3848 N N . MET B 1 198 ? -3.055 31.25 4.793 1 94.69 198 MET B N 1
ATOM 3849 C CA . MET B 1 198 ? -3.787 30.031 4.445 1 94.69 198 MET B CA 1
ATOM 3850 C C . MET B 1 198 ? -3.518 29.625 3.002 1 94.69 198 MET B C 1
ATOM 3852 O O . MET B 1 198 ? -3.385 28.438 2.697 1 94.69 198 MET B O 1
ATOM 3856 N N . LEU B 1 199 ? -3.445 30.578 2.146 1 94.62 199 LEU B N 1
ATOM 3857 C CA . LEU B 1 199 ? -3.098 30.297 0.759 1 94.62 199 LEU B CA 1
ATOM 3858 C C . LEU B 1 199 ? -1.688 29.734 0.657 1 94.62 199 LEU B C 1
ATOM 3860 O O . LEU B 1 199 ? -1.432 28.844 -0.156 1 94.62 199 LEU B O 1
ATOM 3864 N N . ARG B 1 200 ? -0.828 30.25 1.463 1 96.81 200 ARG B N 1
ATOM 3865 C CA . ARG B 1 200 ? 0.537 29.734 1.516 1 96.81 200 ARG B CA 1
ATOM 3866 C C . ARG B 1 200 ? 0.558 28.281 1.987 1 96.81 200 ARG B C 1
ATOM 3868 O O . ARG B 1 200 ? 1.334 27.469 1.479 1 96.81 200 ARG B O 1
ATOM 3875 N N . CYS B 1 201 ? -0.301 27.938 2.924 1 97.94 201 CYS B N 1
ATOM 3876 C CA . CYS B 1 201 ? -0.411 26.562 3.393 1 97.94 201 CYS B CA 1
ATOM 3877 C C . CYS B 1 201 ? -0.837 25.625 2.264 1 97.94 201 CYS B C 1
ATOM 3879 O O . CYS B 1 201 ? -0.325 24.516 2.143 1 97.94 201 CYS B O 1
ATOM 3881 N N . ILE B 1 202 ? -1.778 26.094 1.444 1 97.94 202 ILE B N 1
ATOM 3882 C CA . ILE B 1 202 ? -2.221 25.297 0.304 1 97.94 202 ILE B CA 1
ATOM 3883 C C . ILE B 1 202 ? -1.048 25.062 -0.644 1 97.94 202 ILE B C 1
ATOM 3885 O O . ILE B 1 202 ? -0.821 23.938 -1.085 1 97.94 202 ILE B O 1
ATOM 3889 N N . HIS B 1 203 ? -0.303 26.109 -0.86 1 98.12 203 HIS B N 1
ATOM 3890 C CA . HIS B 1 203 ? 0.866 26.031 -1.729 1 98.12 203 HIS B CA 1
ATOM 3891 C C . HIS B 1 203 ? 1.885 25.031 -1.198 1 98.12 203 HIS B C 1
ATOM 3893 O O . HIS B 1 203 ? 2.328 24.141 -1.93 1 98.12 203 HIS B O 1
ATOM 3899 N N . VAL B 1 204 ? 2.211 25.172 0.009 1 98.56 204 VAL B N 1
ATOM 3900 C CA . VAL B 1 204 ? 3.186 24.281 0.644 1 98.56 204 VAL B CA 1
ATOM 3901 C C . VAL B 1 204 ? 2.65 22.859 0.661 1 98.56 204 VAL B C 1
ATOM 3903 O O . VAL B 1 204 ? 3.395 21.906 0.402 1 98.56 204 VAL B O 1
ATOM 3906 N N . GLY B 1 205 ? 1.351 22.672 0.963 1 98.62 205 GLY B N 1
ATOM 3907 C CA . GLY B 1 205 ? 0.731 21.359 0.905 1 98.62 205 GLY B CA 1
ATOM 3908 C C . GLY B 1 205 ? 0.895 20.688 -0.443 1 98.62 205 GLY B C 1
ATOM 3909 O O . GLY B 1 205 ? 1.248 19.516 -0.512 1 98.62 205 GLY B O 1
ATOM 3910 N N . LEU B 1 206 ? 0.71 21.453 -1.469 1 98.19 206 LEU B N 1
ATOM 3911 C CA . LEU B 1 206 ? 0.827 20.922 -2.824 1 98.19 206 LEU B CA 1
ATOM 3912 C C . LEU B 1 206 ? 2.275 20.578 -3.148 1 98.19 206 LEU B C 1
ATOM 3914 O O . LEU B 1 206 ? 2.537 19.625 -3.883 1 98.19 206 LEU B O 1
ATOM 3918 N N . LEU B 1 207 ? 3.217 21.344 -2.623 1 98.44 207 LEU B N 1
ATOM 3919 C CA . LEU B 1 207 ? 4.629 21.016 -2.799 1 98.44 207 LEU B CA 1
ATOM 3920 C C . LEU B 1 207 ? 4.977 19.703 -2.105 1 98.44 207 LEU B C 1
ATOM 3922 O O . LEU B 1 207 ? 5.816 18.938 -2.594 1 98.44 207 LEU B O 1
ATOM 3926 N N . CYS B 1 208 ? 4.328 19.406 -1.044 1 98.69 208 CYS B N 1
ATOM 3927 C CA . CYS B 1 208 ? 4.652 18.25 -0.224 1 98.69 208 CYS B CA 1
ATOM 3928 C C . CYS B 1 208 ? 4.062 16.984 -0.822 1 98.69 208 CYS B C 1
ATOM 3930 O O . CYS B 1 208 ? 4.594 15.891 -0.613 1 98.69 208 CYS B O 1
ATOM 3932 N N . VAL B 1 209 ? 2.992 17.109 -1.626 1 97.75 209 VAL B N 1
ATOM 3933 C CA . VAL B 1 209 ? 2.287 15.906 -2.064 1 97.75 209 VAL B CA 1
ATOM 3934 C C . VAL B 1 209 ? 2.666 15.578 -3.508 1 97.75 209 VAL B C 1
ATOM 3936 O O . VAL B 1 209 ? 1.974 14.812 -4.18 1 97.75 209 VAL B O 1
ATOM 3939 N N . GLN B 1 210 ? 3.76 16.156 -3.961 1 96.19 210 GLN B N 1
ATOM 3940 C CA . GLN B 1 210 ? 4.195 15.93 -5.336 1 96.19 210 GLN B CA 1
ATOM 3941 C C . GLN B 1 210 ? 4.543 14.469 -5.566 1 96.19 210 GLN B C 1
ATOM 3943 O O . GLN B 1 210 ? 4.977 13.773 -4.645 1 96.19 210 GLN B O 1
ATOM 3948 N N . GLN B 1 211 ? 4.406 14.031 -6.789 1 93.25 211 GLN B N 1
ATOM 3949 C CA . GLN B 1 211 ? 4.52 12.625 -7.156 1 93.25 211 GLN B CA 1
ATOM 3950 C C . GLN B 1 211 ? 5.93 12.102 -6.895 1 93.25 211 GLN B C 1
ATOM 3952 O O . GLN B 1 211 ? 6.102 11.023 -6.332 1 93.25 211 GLN B O 1
ATOM 3957 N N . ILE B 1 212 ? 6.918 12.859 -7.258 1 92.5 212 ILE B N 1
ATOM 3958 C CA . ILE B 1 212 ? 8.312 12.445 -7.16 1 92.5 212 ILE B CA 1
ATOM 3959 C C . ILE B 1 212 ? 8.891 12.891 -5.816 1 92.5 212 ILE B C 1
ATOM 3961 O O . ILE B 1 212 ? 8.867 14.078 -5.488 1 92.5 212 ILE B O 1
ATOM 3965 N N . PRO B 1 213 ? 9.398 11.961 -5.051 1 94.88 213 PRO B N 1
ATOM 3966 C CA . PRO B 1 213 ? 9.875 12.305 -3.711 1 94.88 213 PRO B CA 1
ATOM 3967 C C . PRO B 1 213 ? 10.961 13.375 -3.729 1 94.88 213 PRO B C 1
ATOM 3969 O O . PRO B 1 213 ? 11 14.242 -2.85 1 94.88 213 PRO B O 1
ATOM 3972 N N . GLU B 1 214 ? 11.781 13.391 -4.754 1 94.06 214 GLU B N 1
ATOM 3973 C CA . GLU B 1 214 ? 12.891 14.328 -4.852 1 94.06 214 GLU B CA 1
ATOM 3974 C C . GLU B 1 214 ? 12.398 15.758 -5.043 1 94.06 214 GLU B C 1
ATOM 3976 O O . GLU B 1 214 ? 13.133 16.719 -4.785 1 94.06 214 GLU B O 1
ATOM 3981 N N . HIS B 1 215 ? 11.234 15.883 -5.465 1 95.94 215 HIS B N 1
ATOM 3982 C CA . HIS B 1 215 ? 10.68 17.203 -5.699 1 95.94 215 HIS B CA 1
ATOM 3983 C C . HIS B 1 215 ? 9.992 17.75 -4.445 1 95.94 215 HIS B C 1
ATOM 3985 O O . HIS B 1 215 ? 9.586 18.906 -4.406 1 95.94 215 HIS B O 1
ATOM 3991 N N . ARG B 1 216 ? 9.859 16.953 -3.459 1 97.81 216 ARG B N 1
ATOM 3992 C CA . ARG B 1 216 ? 9.266 17.406 -2.205 1 97.81 216 ARG B CA 1
ATOM 3993 C C . ARG B 1 216 ? 10.297 18.078 -1.319 1 97.81 216 ARG B C 1
ATOM 3995 O O . ARG B 1 216 ? 11.453 17.656 -1.258 1 97.81 216 ARG B O 1
ATOM 4002 N N . PRO B 1 217 ? 9.922 19.125 -0.689 1 97.81 217 PRO B N 1
ATOM 4003 C CA . PRO B 1 217 ? 10.867 19.797 0.202 1 97.81 217 PRO B CA 1
ATOM 4004 C C . PRO B 1 217 ? 11.164 18.984 1.465 1 97.81 217 PRO B C 1
ATOM 4006 O O . PRO B 1 217 ? 10.383 18.109 1.836 1 97.81 217 PRO B O 1
ATOM 4009 N N . ASN B 1 218 ? 12.328 19.266 2.059 1 96.75 218 ASN B N 1
ATOM 4010 C CA . ASN B 1 218 ? 12.57 18.781 3.412 1 96.75 218 ASN B CA 1
ATOM 4011 C C . ASN B 1 218 ? 11.789 19.578 4.449 1 96.75 218 ASN B C 1
ATOM 4013 O O . ASN B 1 218 ? 11.383 20.719 4.184 1 96.75 218 ASN B O 1
ATOM 4017 N N . MET B 1 219 ? 11.617 18.969 5.617 1 97.44 219 MET B N 1
ATOM 4018 C CA . MET B 1 219 ? 10.773 19.625 6.609 1 97.44 219 MET B CA 1
ATOM 4019 C C . MET B 1 219 ? 11.391 20.938 7.066 1 97.44 219 MET B C 1
ATOM 4021 O O . MET B 1 219 ? 10.68 21.875 7.434 1 97.44 219 MET B O 1
ATOM 4025 N N . SER B 1 220 ? 12.703 21.062 6.992 1 96.38 220 SER B N 1
ATOM 4026 C CA . SER B 1 220 ? 13.336 22.344 7.32 1 96.38 220 SER B CA 1
ATOM 4027 C C . SER B 1 220 ? 12.852 23.453 6.387 1 96.38 220 SER B C 1
ATOM 4029 O O . SER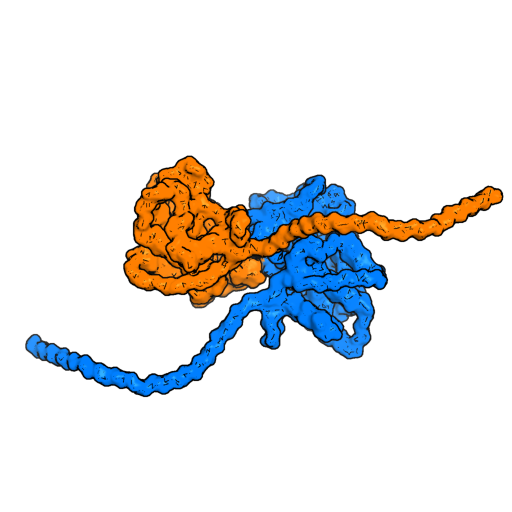 B 1 220 ? 12.539 24.547 6.836 1 96.38 220 SER B O 1
ATOM 4031 N N . PHE B 1 221 ? 12.711 23.109 5.18 1 97.12 221 PHE B N 1
ATOM 4032 C CA . PHE B 1 221 ? 12.234 24.078 4.203 1 97.12 221 PHE B CA 1
ATOM 4033 C C . PHE B 1 221 ? 10.734 24.312 4.359 1 97.12 221 PHE B C 1
ATOM 4035 O O . PHE B 1 221 ? 10.258 25.438 4.16 1 97.12 221 PHE B O 1
ATOM 4042 N N . VAL B 1 222 ? 10.047 23.297 4.711 1 98.38 222 VAL B N 1
ATOM 4043 C CA . VAL B 1 222 ? 8.609 23.422 4.922 1 98.38 222 VAL B CA 1
ATOM 4044 C C . VAL B 1 222 ? 8.328 24.453 6.016 1 98.38 222 VAL B C 1
ATOM 4046 O O . VAL B 1 222 ? 7.52 25.359 5.836 1 98.38 222 VAL B O 1
ATOM 4049 N N . VAL B 1 223 ? 9.055 24.328 7.133 1 97.62 223 VAL B N 1
ATOM 4050 C CA . VAL B 1 223 ? 8.867 25.25 8.258 1 97.62 223 VAL B CA 1
ATOM 4051 C C . VAL B 1 223 ? 9.219 26.672 7.824 1 97.62 223 VAL B C 1
ATOM 4053 O O . VAL B 1 223 ? 8.508 27.625 8.156 1 97.62 223 VAL B O 1
ATOM 4056 N N . LEU B 1 224 ? 10.227 26.766 7.039 1 96.5 224 LEU B N 1
ATOM 4057 C CA . LEU B 1 224 ? 10.648 28.078 6.543 1 96.5 224 LEU B CA 1
ATOM 4058 C C . LEU B 1 224 ? 9.594 28.672 5.613 1 96.5 224 LEU B C 1
ATOM 4060 O O . LEU B 1 224 ? 9.266 29.844 5.715 1 96.5 224 LEU B O 1
ATOM 4064 N N . MET B 1 225 ? 9.055 27.875 4.785 1 97.38 225 MET B N 1
ATOM 4065 C CA . MET B 1 225 ? 8.086 28.328 3.795 1 97.38 225 MET B CA 1
ATOM 4066 C C . MET B 1 225 ? 6.773 28.734 4.465 1 97.38 225 MET B C 1
ATOM 4068 O O . MET B 1 225 ? 6.145 29.719 4.074 1 97.38 225 MET B O 1
ATOM 4072 N N . LEU B 1 226 ? 6.387 27.969 5.473 1 96.94 226 LEU B N 1
ATOM 4073 C CA . LEU B 1 226 ? 5.141 28.266 6.172 1 96.94 226 LEU B CA 1
ATOM 4074 C C . LEU B 1 226 ? 5.223 29.609 6.887 1 96.94 226 LEU B C 1
ATOM 4076 O O . LEU B 1 226 ? 4.23 30.344 6.953 1 96.94 226 LEU B O 1
ATOM 4080 N N . ASN B 1 227 ? 6.414 29.906 7.324 1 93 227 ASN B N 1
ATOM 4081 C CA . ASN B 1 227 ? 6.566 31.078 8.195 1 93 227 ASN B CA 1
ATOM 4082 C C . ASN B 1 227 ? 7.258 32.219 7.469 1 93 227 ASN B C 1
ATOM 4084 O O . ASN B 1 227 ? 7.512 33.281 8.062 1 93 227 ASN B O 1
ATOM 4088 N N . GLY B 1 228 ? 7.559 32.031 6.207 1 88.75 228 GLY B N 1
ATOM 4089 C CA . GLY B 1 228 ? 8.273 33.062 5.465 1 88.75 228 GLY B CA 1
ATOM 4090 C C . GLY B 1 228 ? 7.406 33.781 4.461 1 88.75 228 GLY B C 1
ATOM 4091 O O . GLY B 1 228 ? 6.215 33.469 4.328 1 88.75 228 GLY B O 1
ATOM 4092 N N . GLU B 1 229 ? 8.055 34.812 3.77 1 87 229 GLU B N 1
ATOM 4093 C CA . GLU B 1 229 ? 7.348 35.594 2.781 1 87 229 GLU B CA 1
ATOM 4094 C C . GLU B 1 229 ? 7.945 35.438 1.389 1 87 229 GLU B C 1
ATOM 4096 O O . GLU B 1 229 ? 7.449 36 0.415 1 87 229 GLU B O 1
ATOM 4101 N N . LYS B 1 230 ? 8.891 34.562 1.366 1 85.25 230 LYS B N 1
ATOM 4102 C CA . LYS B 1 230 ? 9.555 34.375 0.082 1 85.25 230 LYS B CA 1
ATOM 4103 C C . LYS B 1 230 ? 8.641 33.656 -0.902 1 85.25 230 LYS B C 1
ATOM 4105 O O . LYS B 1 230 ? 7.719 32.938 -0.494 1 85.25 230 LYS B O 1
ATOM 4110 N N . LEU B 1 231 ? 8.961 33.938 -2.133 1 89 231 LEU B N 1
ATOM 4111 C CA . LEU B 1 231 ? 8.234 33.219 -3.186 1 89 231 LEU B CA 1
ATOM 4112 C C . LEU B 1 231 ? 8.5 31.719 -3.121 1 89 231 LEU B C 1
ATOM 4114 O O . LEU B 1 231 ? 9.625 31.297 -2.865 1 89 231 LEU B O 1
ATOM 4118 N N . LEU B 1 232 ? 7.457 30.969 -3.281 1 94.81 232 LEU B N 1
ATOM 4119 C CA . LEU B 1 232 ? 7.543 29.516 -3.258 1 94.81 232 LEU B CA 1
ATOM 4120 C C . LEU B 1 232 ? 7.664 28.953 -4.672 1 94.81 232 LEU B C 1
ATOM 4122 O O . LEU B 1 232 ? 7.168 29.562 -5.629 1 94.81 232 LEU B O 1
ATOM 4126 N N . PRO B 1 233 ? 8.375 27.875 -4.828 1 95.19 233 PRO B N 1
ATOM 4127 C CA . PRO B 1 233 ? 8.398 27.234 -6.145 1 95.19 233 PRO B CA 1
ATOM 4128 C C . PRO B 1 233 ? 7.027 26.734 -6.594 1 95.19 233 PRO B C 1
ATOM 4130 O O . PRO B 1 233 ? 6.145 26.516 -5.758 1 95.19 233 PRO B O 1
ATOM 4133 N N . GLU B 1 234 ? 6.891 26.609 -7.898 1 95.69 234 GLU B N 1
ATOM 4134 C CA . GLU B 1 234 ? 5.637 26.094 -8.422 1 95.69 234 GLU B CA 1
ATOM 4135 C C . GLU B 1 234 ? 5.516 24.578 -8.172 1 95.69 234 GLU B C 1
ATOM 4137 O O . GLU B 1 234 ? 6.457 23.828 -8.438 1 95.69 234 GLU B O 1
ATOM 4142 N N . PRO B 1 235 ? 4.418 24.219 -7.648 1 96.06 235 PRO B N 1
ATOM 4143 C CA . PRO B 1 235 ? 4.238 22.766 -7.445 1 96.06 235 PRO B CA 1
ATOM 4144 C C . PRO B 1 235 ? 4.004 22.016 -8.75 1 96.06 235 PRO B C 1
ATOM 4146 O O . PRO B 1 235 ? 3.641 22.625 -9.766 1 96.06 235 PRO B O 1
ATOM 4149 N N . SER B 1 236 ? 4.312 20.734 -8.703 1 94.44 236 SER B N 1
ATOM 4150 C CA . SER B 1 236 ? 3.99 19.812 -9.789 1 94.44 236 SER B CA 1
ATOM 4151 C C . SER B 1 236 ? 2.84 18.891 -9.406 1 94.44 236 SER B C 1
ATOM 4153 O O . SER B 1 236 ? 2.256 19.031 -8.328 1 94.44 236 SER B O 1
ATOM 4155 N N . GLU B 1 237 ? 2.518 17.984 -10.289 1 92.38 237 GLU B N 1
ATOM 4156 C CA . GLU B 1 237 ? 1.371 17.109 -10.109 1 92.38 237 GLU B CA 1
ATOM 4157 C C . GLU B 1 237 ? 1.514 16.266 -8.844 1 92.38 237 GLU B C 1
ATOM 4159 O O . GLU B 1 237 ? 2.594 15.742 -8.555 1 92.38 237 GLU B O 1
ATOM 4164 N N . PRO B 1 238 ? 0.409 16.203 -8.125 1 93.12 238 PRO B N 1
ATOM 4165 C CA . PRO B 1 238 ? 0.446 15.383 -6.906 1 93.12 238 PRO B CA 1
ATOM 4166 C C . PRO B 1 238 ? 0.487 13.883 -7.203 1 93.12 238 PRO B C 1
ATOM 4168 O O . PRO B 1 238 ? 0.18 13.461 -8.32 1 93.12 238 PRO B O 1
ATOM 4171 N N . GLY B 1 239 ? 0.933 13.133 -6.203 1 85.5 239 GLY B N 1
ATOM 4172 C CA . GLY B 1 239 ? 0.833 11.688 -6.273 1 85.5 239 GLY B CA 1
ATOM 4173 C C . GLY B 1 239 ? -0.578 11.172 -6.051 1 85.5 239 GLY B C 1
ATOM 4174 O O . GLY B 1 239 ? -1.331 11.742 -5.258 1 85.5 239 GLY B O 1
ATOM 4175 N N . PHE B 1 240 ? -0.962 10.016 -6.73 1 66.94 240 PHE B N 1
ATOM 4176 C CA . PHE B 1 240 ? -2.221 9.297 -6.551 1 66.94 240 PHE B CA 1
ATOM 4177 C C . PHE B 1 240 ? -3.404 10.25 -6.699 1 66.94 240 PHE B C 1
ATOM 4179 O O . PHE B 1 240 ? -4.348 10.203 -5.906 1 66.94 240 PHE B O 1
ATOM 4186 N N . TYR B 1 241 ? -3.371 11.211 -7.641 1 55.22 241 TYR B N 1
ATOM 4187 C CA . TYR B 1 241 ? -4.406 12.234 -7.699 1 55.22 241 TYR B CA 1
ATOM 4188 C C . TYR B 1 241 ? -5.66 11.711 -8.391 1 55.22 241 TYR B C 1
ATOM 4190 O O . TYR B 1 241 ? -6.738 12.289 -8.258 1 55.22 241 TYR B O 1
ATOM 4198 N N . SER B 1 242 ? -5.477 10.727 -9.297 1 54.94 242 SER B N 1
ATOM 4199 C CA . SER B 1 242 ? -6.691 10.312 -9.984 1 54.94 242 SER B CA 1
ATOM 4200 C C . SER B 1 242 ? -7.223 8.992 -9.43 1 54.94 242 SER B C 1
ATOM 4202 O O . SER B 1 242 ? -6.453 8.156 -8.953 1 54.94 242 SER B O 1
ATOM 4204 N N . ARG B 1 243 ? -8.586 8.93 -9.07 1 50.62 243 ARG B N 1
ATOM 4205 C CA . ARG B 1 243 ? -9.188 7.621 -8.82 1 50.62 243 ARG B CA 1
ATOM 4206 C C . ARG B 1 243 ? -9.109 6.738 -10.062 1 50.62 243 ARG B C 1
ATOM 4208 O O . ARG B 1 243 ? -9.266 7.223 -11.188 1 50.62 243 ARG B O 1
ATOM 4215 N N . PRO B 1 244 ? -8.508 5.711 -10.016 1 43.66 244 PRO B N 1
ATOM 4216 C CA . PRO B 1 244 ? -8.648 4.883 -11.211 1 43.66 244 PRO B CA 1
ATOM 4217 C C . PRO B 1 244 ? -10.039 4.957 -11.828 1 43.66 244 PRO B C 1
ATOM 4219 O O . PRO B 1 244 ? -11.016 5.23 -11.117 1 43.66 244 PRO B O 1
ATOM 4222 N N . VAL B 1 245 ? -10.156 5.246 -13.156 1 38.75 245 VAL B N 1
ATOM 4223 C CA . VAL B 1 245 ? -11.32 5.254 -14.039 1 38.75 245 VAL B CA 1
ATOM 4224 C C . VAL B 1 245 ? -12.297 4.152 -13.617 1 38.75 245 VAL B C 1
ATOM 4226 O O . VAL B 1 245 ? -11.961 2.969 -13.672 1 38.75 245 VAL B O 1
ATOM 4229 N N . HIS B 1 246 ? -12.961 4.227 -12.484 1 37.5 246 HIS B N 1
ATOM 4230 C CA . HIS B 1 246 ? -14.164 3.426 -12.641 1 37.5 246 HIS B CA 1
ATOM 4231 C C . HIS B 1 246 ? -14.828 3.688 -13.984 1 37.5 246 HIS B C 1
ATOM 4233 O O . HIS B 1 246 ? -15.156 4.832 -14.312 1 37.5 246 HIS B O 1
ATOM 4239 N N . HIS B 1 247 ? -14.359 3.154 -15.086 1 31.58 247 HIS B N 1
ATOM 4240 C CA . HIS B 1 247 ? -15.297 3.303 -16.188 1 31.58 247 HIS B CA 1
ATOM 4241 C C . HIS B 1 247 ? -16.734 3.096 -15.719 1 31.58 247 HIS B C 1
ATOM 4243 O O . HIS B 1 247 ? -17.062 2.049 -15.156 1 31.58 247 HIS B O 1
ATOM 4249 N N . PRO B 1 248 ? -17.391 4.082 -15.328 1 30.11 248 PRO B N 1
ATOM 4250 C CA . PRO B 1 248 ? -18.828 3.75 -15.328 1 30.11 248 PRO B CA 1
ATOM 4251 C C . PRO B 1 248 ? -19.219 2.83 -16.484 1 30.11 248 PRO B C 1
ATOM 4253 O O . PRO B 1 248 ? -18.75 3.02 -17.609 1 30.11 248 PRO B O 1
ATOM 4256 N N . ILE B 1 249 ? -19.469 1.563 -16.266 1 29.28 249 ILE B N 1
ATOM 4257 C CA . ILE B 1 249 ? -20.266 0.855 -17.281 1 29.28 249 ILE B CA 1
ATOM 4258 C C . ILE B 1 249 ? -21.328 1.785 -17.844 1 29.28 249 ILE B C 1
ATOM 4260 O O . ILE B 1 249 ? -22.25 2.191 -17.125 1 29.28 249 ILE B O 1
ATOM 4264 N N . GLN B 1 250 ? -21 2.818 -18.469 1 25 250 GLN B N 1
ATOM 4265 C CA . GLN B 1 250 ? -22.125 3.27 -19.281 1 25 250 GLN B CA 1
ATOM 4266 C C . GLN B 1 250 ? -22.812 2.094 -19.969 1 25 250 GLN B C 1
ATOM 4268 O O . GLN B 1 250 ? -22.219 1.429 -20.812 1 25 250 GLN B O 1
ATOM 4273 N N . VAL B 1 251 ? -23.75 1.461 -19.297 1 27.5 251 VAL B N 1
ATOM 4274 C CA . VAL B 1 251 ? -24.812 0.703 -19.953 1 27.5 251 VAL B CA 1
ATOM 4275 C C . VAL B 1 251 ? -25.406 1.514 -21.094 1 27.5 251 VAL B C 1
ATOM 4277 O O . VAL B 1 251 ? -26.047 2.545 -20.891 1 27.5 251 VAL B O 1
ATOM 4280 N N . GLU B 1 252 ? -24.672 1.894 -22.078 1 25.47 252 GLU B N 1
ATOM 4281 C CA . GLU B 1 252 ? -25.469 2.213 -23.25 1 25.47 252 GLU B CA 1
ATOM 4282 C C . GLU B 1 252 ? -26.547 1.162 -23.5 1 25.47 252 GLU B C 1
ATOM 4284 O O . GLU B 1 252 ? -26.25 -0.032 -23.578 1 25.47 252 GLU B O 1
ATOM 4289 N N . SER B 1 253 ? -27.734 1.411 -23.016 1 25.88 253 SER B N 1
ATOM 4290 C CA . SER B 1 253 ? -29 0.829 -23.453 1 25.88 253 SER B CA 1
ATOM 4291 C C . SER B 1 253 ? -29.062 0.72 -24.969 1 25.88 253 SER B C 1
ATOM 4293 O O . SER B 1 253 ? -29.344 1.705 -25.656 1 25.88 253 SER B O 1
ATOM 4295 N N . SER B 1 254 ? -28.047 0.402 -25.656 1 23.47 254 SER B N 1
ATOM 4296 C CA . SER B 1 254 ? -28.438 0.042 -27.016 1 23.47 254 SER B CA 1
ATOM 4297 C C . SER B 1 254 ? -29.547 -1.008 -27.016 1 23.47 254 SER B C 1
ATOM 4299 O O . SER B 1 254 ? -29.359 -2.104 -26.484 1 23.47 254 SER B O 1
ATOM 4301 N N . SER B 1 255 ? -30.781 -0.533 -26.922 1 24.94 255 SER B N 1
ATOM 4302 C CA . SER B 1 255 ? -31.984 -1.193 -27.406 1 24.94 255 SER B CA 1
ATOM 4303 C C . SER B 1 255 ? -31.75 -1.889 -28.734 1 24.94 255 SER B C 1
ATOM 4305 O O . SER B 1 255 ? -31.797 -1.249 -29.797 1 24.94 255 SER B O 1
ATOM 4307 N N . ARG B 1 256 ? -30.688 -2.52 -28.984 1 23.7 256 ARG B N 1
ATOM 4308 C CA . ARG B 1 256 ? -30.812 -3.34 -30.172 1 23.7 256 ARG B CA 1
ATOM 4309 C C . ARG B 1 256 ? -32.094 -4.184 -30.125 1 23.7 256 ARG B C 1
ATOM 4311 O O . ARG B 1 256 ? -32.344 -4.848 -29.125 1 23.7 256 ARG B O 1
ATOM 4318 N N . SER B 1 257 ? -33.125 -3.756 -30.797 1 23.47 257 SER B N 1
ATOM 4319 C CA . SER B 1 257 ? -34.25 -4.539 -31.281 1 23.47 257 SER B CA 1
ATOM 4320 C C . SER B 1 257 ? -33.812 -5.91 -31.781 1 23.47 257 SER B C 1
ATOM 4322 O O . SER B 1 257 ? -32.938 -6.008 -32.656 1 23.47 257 SER B O 1
ATOM 4324 N N . CYS B 1 258 ? -33.562 -6.82 -30.891 1 22.19 258 CYS B N 1
ATOM 4325 C CA . CYS B 1 258 ? -33.469 -8.25 -31.172 1 22.19 258 CYS B CA 1
ATOM 4326 C C . CYS B 1 258 ? -34.531 -8.68 -32.156 1 22.19 258 CYS B C 1
ATOM 4328 O O . CYS B 1 258 ? -35.656 -9.023 -31.781 1 22.19 258 CYS B O 1
ATOM 4330 N N . GLU B 1 259 ? -34.719 -7.859 -33.219 1 22.41 259 GLU B N 1
ATOM 4331 C CA . GLU B 1 259 ? -35.719 -8.492 -34.094 1 22.41 259 GLU B CA 1
ATOM 4332 C C . GLU B 1 259 ? -35.312 -9.93 -34.406 1 22.41 259 GLU B C 1
ATOM 4334 O O . GLU B 1 259 ? -36.125 -10.836 -34.344 1 22.41 259 GLU B O 1
ATOM 4339 N N . ASP B 1 260 ? -34.406 -10.094 -35.406 1 21.91 260 ASP B N 1
ATOM 4340 C CA . ASP B 1 260 ? -34.594 -11.227 -36.281 1 21.91 260 ASP B CA 1
ATOM 4341 C C . ASP B 1 260 ? -34.062 -12.516 -35.688 1 21.91 260 ASP B C 1
ATOM 4343 O O . ASP B 1 260 ? -32.844 -12.688 -35.562 1 21.91 260 ASP B O 1
ATOM 4347 N N . CYS B 1 261 ? -34.531 -12.938 -34.469 1 21.55 261 CYS B N 1
ATOM 4348 C CA . CYS B 1 261 ? -34.406 -14.289 -33.938 1 21.55 261 CYS B CA 1
ATOM 4349 C C . CYS B 1 261 ? -34.594 -15.328 -35.031 1 21.55 261 CYS B C 1
ATOM 4351 O O . CYS B 1 261 ? -35.656 -15.453 -35.625 1 21.55 261 CYS B O 1
ATOM 4353 N N . SER B 1 262 ? -33.594 -15.547 -35.875 1 20.67 262 SER B N 1
ATOM 4354 C CA . SER B 1 262 ? -33.75 -16.672 -36.781 1 20.67 262 SER B CA 1
ATOM 4355 C C . SER B 1 262 ? -34.188 -17.922 -36.062 1 20.67 262 SER B C 1
ATOM 4357 O O . SER B 1 262 ? -33.719 -18.188 -34.938 1 20.67 262 SER B O 1
ATOM 4359 N N . GLN B 1 263 ? -35.469 -18.438 -36.219 1 21.7 263 GLN B N 1
ATOM 4360 C CA . GLN B 1 263 ? -36.281 -19.625 -35.969 1 21.7 263 GLN B CA 1
ATOM 4361 C C . GLN B 1 263 ? -35.469 -20.891 -36.219 1 21.7 263 GLN B C 1
ATOM 4363 O O . GLN B 1 263 ? -35.375 -21.344 -37.375 1 21.7 263 GLN B O 1
ATOM 4368 N N . ASN B 1 264 ? -34.188 -21.016 -35.938 1 19.08 264 ASN B N 1
ATOM 4369 C CA . ASN B 1 264 ? -33.75 -22.359 -36.344 1 19.08 264 ASN B CA 1
ATOM 4370 C C . ASN B 1 264 ? -34.531 -23.438 -35.625 1 19.08 264 ASN B C 1
ATOM 4372 O O . ASN B 1 264 ? -34.688 -23.391 -34.375 1 19.08 264 ASN B O 1
ATOM 4376 N N . GLU B 1 265 ? -35.469 -24.219 -36.219 1 21.25 265 GLU B N 1
ATOM 4377 C CA . GLU B 1 265 ? -36.344 -25.375 -36.062 1 21.25 265 GLU B CA 1
ATOM 4378 C C . GLU B 1 265 ? -35.562 -26.578 -35.531 1 21.25 265 GLU B C 1
ATOM 4380 O O . GLU B 1 265 ? -34.906 -27.266 -36.312 1 21.25 265 GLU B O 1
ATOM 4385 N N . ALA B 1 266 ? -34.656 -26.562 -34.656 1 23.11 266 ALA B N 1
ATOM 4386 C CA . ALA B 1 266 ? -34.125 -27.875 -34.312 1 23.11 266 ALA B CA 1
ATOM 4387 C C . ALA B 1 266 ? -35.219 -28.797 -33.812 1 23.11 266 ALA B C 1
ATOM 4389 O O . ALA B 1 266 ? -36.031 -28.406 -32.969 1 23.11 266 ALA B O 1
ATOM 4390 N N . SER B 1 267 ? -35.594 -29.891 -34.594 1 21.33 267 SER B N 1
ATOM 4391 C CA . SER B 1 267 ? -36.469 -31.062 -34.562 1 21.33 267 SER B CA 1
ATOM 4392 C C . SER B 1 267 ? -36.219 -31.922 -33.344 1 21.33 267 SER B C 1
ATOM 4394 O O . SER B 1 267 ? -35.062 -32.156 -32.969 1 21.33 267 SER B O 1
ATOM 4396 N N . MET B 1 268 ? -37.062 -31.875 -32.312 1 20.92 268 MET B N 1
ATOM 4397 C CA . MET B 1 268 ? -37.219 -32.688 -31.125 1 20.92 268 MET B CA 1
ATOM 4398 C C . MET B 1 268 ? -37.406 -34.156 -31.484 1 20.92 268 MET B C 1
ATOM 4400 O O . MET B 1 268 ? -38.5 -34.562 -31.891 1 20.92 268 MET B O 1
ATOM 4404 N N . SER B 1 269 ? -36.5 -34.875 -32.281 1 22.59 269 SER B N 1
ATOM 4405 C CA . SER B 1 269 ? -36.875 -36.25 -32.562 1 22.59 269 SER B CA 1
ATOM 4406 C C . SER B 1 269 ? -37.062 -37.031 -31.266 1 22.59 269 SER B C 1
ATOM 4408 O O . SER B 1 269 ? -36.281 -36.906 -30.328 1 22.59 269 SER B O 1
ATOM 4410 N N . LEU B 1 270 ? -38.375 -37.438 -31 1 23.12 270 LEU B N 1
ATOM 4411 C CA . LEU B 1 270 ? -39.094 -38.281 -30.047 1 23.12 270 LEU B CA 1
ATOM 4412 C C . LEU B 1 270 ? -38.469 -39.688 -30 1 23.12 270 LEU B C 1
ATOM 4414 O O . LEU B 1 270 ? -38.5 -40.406 -31 1 23.12 270 LEU B O 1
ATOM 4418 N N . LEU B 1 271 ? -37.156 -39.906 -29.672 1 21.94 271 LEU B N 1
ATOM 4419 C CA . LEU B 1 271 ? -36.781 -41.312 -29.672 1 21.94 271 LEU B CA 1
ATOM 4420 C C . LEU B 1 271 ? -37.75 -42.156 -28.844 1 21.94 271 LEU B C 1
ATOM 4422 O O . LEU B 1 271 ? -38.031 -41.781 -27.703 1 21.94 271 LEU B O 1
ATOM 4426 N N . GLU B 1 272 ? -38.781 -42.75 -29.516 1 22.75 272 GLU B N 1
ATOM 4427 C CA . GLU B 1 272 ? -39.719 -43.781 -29.172 1 22.75 272 GLU B CA 1
ATOM 4428 C C . GLU B 1 272 ? -39.062 -44.938 -28.438 1 22.75 272 GLU B C 1
ATOM 4430 O O . GLU B 1 272 ? -38.062 -45.5 -28.906 1 22.75 272 GLU B O 1
ATOM 4435 N N . ALA B 1 273 ? -39 -44.844 -27.078 1 26.28 273 ALA B N 1
ATOM 4436 C CA . ALA B 1 273 ? -38.781 -46.094 -26.344 1 26.28 273 ALA B CA 1
ATOM 4437 C C . ALA B 1 273 ? -39.688 -47.188 -26.844 1 26.28 273 ALA B C 1
ATOM 4439 O O . ALA B 1 273 ? -40.906 -47.062 -26.828 1 26.28 273 ALA B O 1
ATOM 4440 N N . ARG B 1 274 ? -39.219 -48.062 -27.734 1 22.67 274 ARG B N 1
ATOM 4441 C CA . ARG B 1 274 ? -39.812 -49.406 -27.797 1 22.67 274 ARG B CA 1
ATOM 4442 C C . ARG B 1 274 ? -39.719 -50.125 -26.453 1 22.67 274 ARG B C 1
ATOM 4444 O O . ARG B 1 274 ? -38.75 -49.969 -25.734 1 22.67 274 ARG B O 1
#

Solvent-accessible surface area (backbone atoms only — not comparable to full-atom values): 30690 Å² total; per-residue (Å²): 114,80,66,52,71,52,82,50,90,20,36,50,45,38,74,43,69,45,79,51,97,88,41,54,47,75,40,56,64,88,58,87,36,60,28,43,45,65,28,46,64,32,94,66,52,25,71,77,51,45,71,69,52,49,48,49,28,53,51,30,47,38,52,31,48,25,34,33,53,63,71,40,97,48,33,41,33,46,60,50,58,47,45,72,30,24,31,18,38,93,84,54,48,29,20,44,47,71,64,62,64,40,45,77,35,71,84,88,58,60,64,50,75,40,59,67,42,67,37,38,51,63,34,62,35,52,53,34,58,64,63,18,35,44,33,61,48,38,45,33,20,14,48,14,46,45,42,49,24,65,51,29,37,43,61,46,58,87,34,65,38,85,87,73,51,18,22,46,63,28,47,47,48,52,28,45,76,66,74,40,51,75,73,50,45,26,74,90,52,63,94,53,87,75,57,68,65,56,56,49,44,52,51,54,17,39,28,22,27,25,45,51,58,86,71,28,61,53,48,68,52,47,52,47,57,70,75,48,84,71,88,73,81,83,61,60,66,50,38,84,22,62,51,75,77,68,67,68,77,70,74,72,77,70,76,69,77,80,63,85,71,78,78,77,78,77,79,81,77,78,79,74,84,124,114,80,66,53,71,53,83,49,91,20,37,50,46,40,73,44,72,46,79,53,98,86,40,55,45,75,40,58,65,88,58,87,36,60,30,44,45,67,29,48,64,31,91,64,52,26,70,78,52,45,71,68,53,48,48,50,27,52,51,30,46,39,52,33,49,26,34,32,54,63,70,40,98,47,34,40,36,47,61,51,57,45,46,74,30,25,32,19,38,94,84,55,47,29,18,46,44,71,65,64,65,41,44,78,33,72,83,86,60,59,64,50,73,44,59,64,42,66,37,39,51,65,34,62,35,52,53,32,56,64,64,18,34,43,32,61,47,38,43,33,19,12,48,13,45,44,44,49,23,65,50,29,38,45,61,47,58,88,34,65,38,84,88,73,50,18,23,46,63,28,46,49,49,52,28,44,76,65,75,39,52,76,73,49,44,27,74,87,51,65,92,53,87,75,57,69,65,56,56,46,45,52,51,52,16,41,28,22,28,26,45,51,57,87,71,27,62,53,48,67,53,48,51,47,57,70,75,48,85,69,87,73,80,82,61,60,66,51,38,82,21,63,53,75,79,71,68,69,77,70,73,70,76,70,76,68,77,80,62,87,70,77,80,77,80,78,79,79,77,75,80,72,81,125

Radius of gyration: 28.1 Å; Cα contacts (8 Å, |Δi|>4): 935; chains: 2; bounding box: 84×103×65 Å

Sequence (548 aa):
MLMAKLQHRNLVKLLGCSIHQEEKLLIYELMPNRSLDYFIFDSTLKEKLDLAKRFQIIDGIARGLLYLHQDSRLRIIHRDLKTSNILLDNYMNPRISDFGLARTFRGDQDESKTNRLMGTYGYMPPEYAVHGSFSIKSDVFSFGVIVLEIISGRKNRNFYDHHHNLNLLGHAWRLWNEAKAQELMDDLFHGTTIPCEMLRCIHVGLLCVQQIPEHRPNMSFVVLMLNGEKLLPEPSEPGFYSRPVHHPIQVESSSRSCEDCSQNEASMSLLEARMLMAKLQHRNLVKLLGCSIHQEEKLLIYELMPNRSLDYFIFDSTLKEKLDLAKRFQIIDGIARGLLYLHQDSRLRIIHRDLKTSNILLDNYMNPRISDFGLARTFRGDQDESKTNRLMGTYGYMPPEYAVHGSFSIKSDVFSFGVIVLEIISGRKNRNFYDHHHNLNLLGHAWRLWNEAKAQELMDDLFHGTTIPCEMLRCIHVGLLCVQQIPEHRPNMSFVVLMLNGEKLLPEPSEPGFYSRPVHHPIQVESSSRSCEDCSQNEASMSLLEAR

InterPro domains:
  IPR000719 Protein kinase domain [PS50011] (1-232)
  IPR000719 Protein kinase domain [SM00220] (1-202)
  IPR001245 Serine-threonine/tyrosine-protein kinase, catalytic domain [PF07714] (2-223)
  IPR008271 Serine/threonine-protein kinase, active site [PS00108] (76-88)
  IPR011009 Protein kinase-like domain superfamily [SSF56112] (2-253)